Protein AF-A0A7W7ZCK1-F1 (afdb_monomer)

Sequence (409 aa):
MKRKQNLRPRLGPLLSSRSGCVISIIFFDSFCIPVSLYAQAAQPKVPFIDVPFLRTLFTVIVSAVVGFVVARLTKRIRDSRIAYTETTQRVVLDIHEELRKRLKLLYEEQEINQLTTIAVTFENIGTTLILAQTIRIELPESAKILDFRCVNPARELRAELLRDGFSDNQGQVLIGHFDRNQQLQVSIIASSNGPVNIKMYPSNDKDSVALVEKSRSKVMDEREQLTNFIRSVLAYIFLGSLAQHLNTSFRYQLLILVPQILLILYMLRLAYPISRSIASGITYWAALRGNALAAQQDAPLQAASSNTTRRISTRRERGGTLSGLRNGQSYNGHNLPEHQELAASIESTIDYIIRSDGISSGELEAKFGEIREFVRAEVGANSHFESPEEFDRIFEFIFTRTRRVDGGR

Organism: NCBI:txid474949

Secondary structure (DSSP, 8-state):
-----------PPP---THHHHHHHHHHHHHHHHHHHHHHH-------S-HHHHHHHHHHHHHHHHHHHHHHHHS-----EEEEEEEEEEE-----HHHHTT--EEETTEEES-EEEEEEEEEE-SSS-EEEEEEEEE--TTEEEEEEEEES--GGG-EEEE-TT--TTEEEEEEEEE-TT-EEEEEEEEEESS----EEEEE-SS--PEEEEHHHHHHHHHHHHHHHHHHHHHHHHHHHHHHHHS---HHHHHHHHHHHHHHHHHHHHHHHHHHHHHHHHHHHHHHHHHHHHHHHHHHHHHHHHHHHTTTSTT----------------------THHHHHHHHHHHHHHHHHHHHT--HHHHHHTHHHHHHHHHHHHHTTS--S-HHHHHHHHHHHHHHHHHHHTT-

Nearest PDB structures (foldseek):
  3fcs-assembly2_C  TM=5.024E-01  e=1.580E-03  Homo sapiens
  5i7d-assembly1_A  TM=1.495E-01  e=7.685E+00  Homo sapiens

Solvent-accessible surface area (backbone atoms only — not comparable to full-atom values): 24337 Å² total; per-residue (Å²): 139,86,84,84,81,86,85,77,84,85,82,74,91,82,84,89,66,79,72,60,56,63,60,49,51,63,57,48,56,70,56,51,57,60,57,58,59,56,68,75,72,66,88,72,99,69,92,83,73,61,67,68,57,56,52,54,53,48,51,52,52,52,51,50,51,52,49,49,51,52,53,58,68,63,58,66,72,82,37,48,31,34,31,34,45,80,46,79,45,72,56,68,76,90,58,57,72,75,54,50,78,76,54,84,47,66,58,96,87,38,82,43,88,34,47,32,42,33,42,38,39,40,31,27,76,24,78,37,74,43,63,64,44,28,39,37,39,35,45,46,88,70,26,36,58,74,47,78,46,70,54,85,62,58,79,76,28,52,68,44,78,49,54,86,94,53,56,63,29,40,43,31,38,37,34,42,35,40,45,63,74,37,70,45,40,35,40,36,32,28,32,33,86,61,90,84,61,78,46,76,42,77,49,62,94,85,61,90,56,46,77,39,52,46,81,51,47,57,55,50,54,50,50,50,52,51,50,53,41,53,53,46,53,52,49,50,53,49,53,55,53,50,55,68,72,48,88,56,61,73,75,54,51,54,64,52,48,54,59,48,54,53,47,50,57,52,43,58,65,48,43,58,65,50,52,51,53,51,50,52,49,51,54,51,52,51,51,54,51,49,53,54,51,52,57,62,63,48,52,62,55,54,63,53,48,63,62,48,64,76,68,60,87,80,69,78,91,76,90,80,91,79,87,87,89,88,80,88,80,87,79,84,87,75,88,64,78,74,58,51,61,51,49,52,49,54,51,51,52,52,54,46,50,38,66,74,68,66,55,47,82,71,53,47,63,76,38,44,70,60,53,49,54,50,49,46,54,64,49,52,75,76,47,91,66,95,41,76,70,54,54,52,54,53,48,53,52,51,54,57,50,55,54,58,61,60,76,72,110

pLDDT: mean 72.93, std 18.45, range [30.94, 96.06]

Structure (mmCIF, N/CA/C/O backbone):
data_AF-A0A7W7ZCK1-F1
#
_entry.id   AF-A0A7W7ZCK1-F1
#
loop_
_atom_site.group_PDB
_atom_site.id
_atom_site.type_symbol
_atom_site.label_atom_id
_atom_site.label_alt_id
_atom_site.label_comp_id
_atom_site.label_asym_id
_atom_site.label_entity_id
_atom_site.label_seq_id
_atom_site.pdbx_PDB_ins_code
_atom_site.Cartn_x
_atom_site.Cartn_y
_atom_site.Cartn_z
_atom_site.occupancy
_atom_site.B_iso_or_equiv
_atom_site.auth_seq_id
_atom_site.auth_comp_id
_atom_site.auth_asym_id
_atom_site.auth_atom_id
_atom_site.pdbx_PDB_model_num
ATOM 1 N N . MET A 1 1 ? -35.415 -16.538 -30.143 1.00 40.88 1 MET A N 1
ATOM 2 C CA . MET A 1 1 ? -35.211 -15.150 -30.623 1.00 40.88 1 MET A CA 1
ATOM 3 C C . MET A 1 1 ? -33.874 -14.629 -30.103 1.00 40.88 1 MET A C 1
ATOM 5 O O . MET A 1 1 ? -33.729 -14.458 -28.903 1.00 40.88 1 MET A O 1
ATOM 9 N N . LYS A 1 2 ? -32.871 -14.461 -30.978 1.00 36.66 2 LYS A N 1
ATOM 10 C CA . LYS A 1 2 ? -31.516 -13.982 -30.636 1.00 36.66 2 LYS A CA 1
ATOM 11 C C . LYS A 1 2 ? -31.432 -12.471 -30.896 1.00 36.66 2 LYS A C 1
ATOM 13 O O . LYS A 1 2 ? -31.540 -12.065 -32.049 1.00 36.66 2 LYS A O 1
ATOM 18 N N . ARG A 1 3 ? -31.223 -11.642 -29.865 1.00 35.66 3 ARG A N 1
ATOM 19 C CA . ARG A 1 3 ? -30.896 -10.210 -30.024 1.00 35.66 3 ARG A CA 1
ATOM 20 C C . ARG A 1 3 ? -29.377 -10.027 -29.960 1.00 35.66 3 ARG A C 1
ATOM 22 O O . ARG A 1 3 ? -28.778 -10.192 -28.905 1.00 35.66 3 ARG A O 1
ATOM 29 N N . LYS A 1 4 ? -28.768 -9.700 -31.104 1.00 38.59 4 LYS A N 1
ATOM 30 C CA . LYS A 1 4 ? -27.391 -9.194 -31.205 1.00 38.59 4 LYS A CA 1
ATOM 31 C C . LYS A 1 4 ? -27.359 -7.760 -30.666 1.00 38.59 4 LYS A C 1
ATOM 33 O O . LYS A 1 4 ? -28.072 -6.909 -31.191 1.00 38.59 4 LYS A O 1
ATOM 38 N N . GLN A 1 5 ? -26.542 -7.494 -29.651 1.00 43.00 5 GLN A N 1
ATOM 39 C CA . GLN A 1 5 ? -26.209 -6.135 -29.222 1.00 43.00 5 GLN A CA 1
ATOM 40 C C . GLN A 1 5 ? -24.944 -5.677 -29.959 1.00 43.00 5 GLN A C 1
ATOM 42 O O . GLN A 1 5 ? -23.892 -6.304 -29.858 1.00 43.00 5 GLN A O 1
ATOM 47 N N . ASN A 1 6 ? -25.081 -4.604 -30.739 1.00 37.19 6 ASN A N 1
ATOM 48 C CA . ASN A 1 6 ? -23.985 -3.886 -31.383 1.00 37.19 6 ASN A CA 1
ATOM 49 C C . ASN A 1 6 ? -23.382 -2.900 -30.374 1.00 37.19 6 ASN A C 1
ATOM 51 O O . ASN A 1 6 ? -24.029 -1.918 -30.020 1.00 37.19 6 ASN A O 1
ATOM 55 N N . LEU A 1 7 ? -22.139 -3.132 -29.955 1.00 35.84 7 LEU A N 1
ATOM 56 C CA . LEU A 1 7 ? -21.317 -2.149 -29.252 1.00 35.84 7 LEU A CA 1
ATOM 57 C C . LEU A 1 7 ? -20.406 -1.463 -30.278 1.00 35.84 7 LEU A C 1
ATOM 59 O O . LEU A 1 7 ? -19.476 -2.075 -30.797 1.00 35.84 7 LEU A O 1
ATOM 63 N N . ARG A 1 8 ? -20.685 -0.191 -30.589 1.00 31.75 8 ARG A N 1
ATOM 64 C CA . ARG A 1 8 ? -19.714 0.717 -31.220 1.00 31.75 8 ARG A CA 1
ATOM 65 C C . ARG A 1 8 ? -19.048 1.548 -30.119 1.00 31.75 8 ARG A C 1
ATOM 67 O O . ARG A 1 8 ? -19.779 2.178 -29.356 1.00 31.75 8 ARG A O 1
ATOM 74 N N . PRO A 1 9 ? -17.712 1.624 -30.047 1.00 35.56 9 PRO A N 1
ATOM 75 C CA . PRO A 1 9 ? -17.053 2.600 -29.193 1.00 35.56 9 PRO A CA 1
ATOM 76 C C . PRO A 1 9 ? -17.132 3.993 -29.838 1.00 35.56 9 PRO A C 1
ATOM 78 O O . PRO A 1 9 ? -16.711 4.192 -30.978 1.00 35.56 9 PRO A O 1
ATOM 81 N N . ARG A 1 10 ? -17.684 4.963 -29.100 1.00 30.94 10 ARG A N 1
ATOM 82 C CA . ARG A 1 10 ? -17.529 6.396 -29.379 1.00 30.94 10 ARG A CA 1
ATOM 83 C C . ARG A 1 10 ? -16.096 6.791 -29.008 1.00 30.94 10 ARG A C 1
ATOM 85 O O . ARG A 1 10 ? -15.770 6.840 -27.828 1.00 30.94 10 ARG A O 1
ATOM 92 N N . LEU A 1 11 ? -15.255 7.074 -30.002 1.00 33.41 11 LEU A N 1
ATOM 93 C CA . LEU A 1 11 ? -14.057 7.886 -29.791 1.00 33.41 11 LEU A CA 1
ATOM 94 C C . LEU A 1 11 ? -14.486 9.357 -29.738 1.00 33.41 11 LEU A C 1
ATOM 96 O O . LEU A 1 11 ? -14.989 9.888 -30.726 1.00 33.41 11 LEU A O 1
ATOM 100 N N . GLY A 1 12 ? -14.311 9.985 -28.576 1.00 35.09 12 GLY A N 1
ATOM 101 C CA . GLY A 1 12 ? -14.330 11.440 -28.425 1.00 35.09 12 GLY A CA 1
ATOM 102 C C . GLY A 1 12 ? -13.008 12.072 -28.887 1.00 35.09 12 GLY A C 1
ATOM 103 O O . GLY A 1 12 ? -12.012 11.359 -29.051 1.00 35.09 12 GLY A O 1
ATOM 104 N N . PRO A 1 13 ? -12.994 13.393 -29.129 1.00 35.94 13 PRO A N 1
ATOM 105 C CA . PRO A 1 13 ? -11.912 14.076 -29.822 1.00 35.94 13 PRO A CA 1
ATOM 106 C C . PRO A 1 13 ? -10.671 14.189 -28.932 1.00 35.94 13 PRO A C 1
ATOM 108 O O . PRO A 1 13 ? -10.678 14.812 -27.873 1.00 35.94 13 PRO A O 1
ATOM 111 N N . LEU A 1 14 ? -9.584 13.577 -29.393 1.00 37.94 14 LEU A N 1
ATOM 112 C CA . LEU A 1 14 ? -8.244 13.790 -28.872 1.00 37.94 14 LEU A CA 1
ATOM 113 C C . LEU A 1 14 ? -7.648 15.056 -29.504 1.00 37.94 14 LEU A C 1
ATOM 115 O O . LEU A 1 14 ? -7.664 15.202 -30.722 1.00 37.94 14 LEU A O 1
ATOM 119 N N . LEU A 1 15 ? -7.017 15.861 -28.642 1.00 38.28 15 LEU A N 1
ATOM 120 C CA . LEU A 1 15 ? -5.953 16.840 -28.910 1.00 38.28 15 LEU A CA 1
ATOM 121 C C . LEU A 1 15 ? -6.369 18.285 -29.239 1.00 38.28 15 LEU A C 1
ATOM 123 O O . LEU A 1 15 ? -6.455 18.694 -30.390 1.00 38.28 15 LEU A O 1
ATOM 127 N N . SER A 1 16 ? -6.360 19.122 -28.197 1.00 39.06 16 SER A N 1
ATOM 128 C CA . SER A 1 16 ? -5.807 20.480 -28.295 1.00 39.06 16 SER A CA 1
ATOM 129 C C . SER A 1 16 ? -4.909 20.781 -27.084 1.00 39.06 16 SER A C 1
ATOM 131 O O . SER A 1 16 ? -5.212 21.627 -26.246 1.00 39.06 16 SER A O 1
ATOM 133 N N . SER A 1 17 ? -3.792 20.059 -26.948 1.00 39.47 17 SER A N 1
ATOM 134 C CA . SER A 1 17 ? -2.776 20.379 -25.937 1.00 39.47 17 SER A CA 1
ATOM 135 C C . SER A 1 17 ? -1.640 21.174 -26.578 1.00 39.47 17 SER A C 1
ATOM 137 O O . SER A 1 17 ? -0.759 20.623 -27.237 1.00 39.47 17 SER A O 1
ATOM 139 N N . ARG A 1 18 ? -1.657 22.493 -26.357 1.00 41.72 18 ARG A N 1
ATOM 140 C CA . ARG A 1 18 ? -0.581 23.435 -26.720 1.00 41.72 18 ARG A CA 1
ATOM 141 C C . ARG A 1 18 ? 0.763 23.121 -26.035 1.00 41.72 18 ARG A C 1
ATOM 143 O O . ARG A 1 18 ? 1.789 23.660 -26.438 1.00 41.72 18 ARG A O 1
ATOM 150 N N . SER A 1 19 ? 0.790 22.214 -25.059 1.00 42.94 19 SER A N 1
ATOM 151 C CA . SER A 1 19 ? 1.988 21.818 -24.306 1.00 42.94 19 SER A CA 1
ATOM 152 C C . SER A 1 19 ? 2.929 20.891 -25.088 1.00 42.94 19 SER A C 1
ATOM 154 O O . SER A 1 19 ? 4.113 20.810 -24.768 1.00 42.94 19 SER A O 1
ATOM 156 N N . GLY A 1 20 ? 2.432 20.212 -26.131 1.00 36.47 20 GLY A N 1
ATOM 157 C CA . GLY A 1 20 ? 3.247 19.344 -26.990 1.00 36.47 20 GLY A CA 1
ATOM 158 C C . GLY A 1 20 ? 4.209 20.105 -27.913 1.00 36.47 20 GLY A C 1
ATOM 159 O O . GLY A 1 20 ? 5.261 19.575 -28.270 1.00 36.47 20 GLY A O 1
ATOM 160 N N . CYS A 1 21 ? 3.903 21.363 -28.256 1.00 38.62 21 CYS A N 1
ATOM 161 C CA . CYS A 1 21 ? 4.726 22.140 -29.187 1.00 38.62 21 CYS A CA 1
ATOM 162 C C . CYS A 1 21 ? 6.095 22.506 -28.603 1.00 38.62 21 CYS A C 1
ATOM 164 O O . CYS A 1 21 ? 7.098 22.370 -29.297 1.00 38.62 21 CYS A O 1
ATOM 166 N N . VAL A 1 22 ? 6.164 22.906 -27.329 1.00 41.78 22 VAL A N 1
ATOM 167 C CA . VAL A 1 22 ? 7.411 23.422 -26.731 1.00 41.78 22 VAL A CA 1
ATOM 168 C C . VAL A 1 22 ? 8.459 22.318 -26.559 1.00 41.78 22 VAL A C 1
ATOM 170 O O . VAL A 1 22 ? 9.639 22.544 -26.811 1.00 41.78 22 VAL A O 1
ATOM 173 N N . ILE A 1 23 ? 8.034 21.096 -26.219 1.00 44.69 23 ILE A N 1
ATOM 174 C CA . ILE A 1 23 ? 8.942 19.944 -26.114 1.00 44.69 23 ILE A CA 1
ATOM 175 C C . ILE A 1 23 ? 9.394 19.486 -27.510 1.00 44.69 23 ILE A C 1
ATOM 177 O O . ILE A 1 23 ? 10.554 19.117 -27.674 1.00 44.69 23 ILE A O 1
ATOM 181 N N . SER A 1 24 ? 8.537 19.572 -28.537 1.00 41.94 24 SER A N 1
ATOM 182 C CA . SER A 1 24 ? 8.947 19.211 -29.903 1.00 41.94 24 SER A CA 1
ATOM 183 C C . SER A 1 24 ? 10.015 20.154 -30.469 1.00 41.94 24 SER A C 1
ATOM 185 O O . SER A 1 24 ? 10.944 19.675 -31.106 1.00 41.94 24 SER A O 1
ATOM 187 N N . ILE A 1 25 ? 9.951 21.459 -30.168 1.00 42.91 25 ILE A N 1
ATOM 188 C CA . ILE A 1 25 ? 10.880 22.464 -30.714 1.00 42.91 25 ILE A CA 1
ATOM 189 C C . ILE A 1 25 ? 12.300 22.274 -30.149 1.00 42.91 25 ILE A C 1
ATOM 191 O O . ILE A 1 25 ? 13.262 22.256 -30.910 1.00 42.91 25 ILE A O 1
ATOM 195 N N . ILE A 1 26 ? 12.441 22.000 -28.844 1.00 45.75 26 ILE A N 1
ATOM 196 C CA . ILE A 1 26 ? 13.761 21.782 -28.214 1.00 45.75 26 ILE A CA 1
ATOM 197 C C . ILE A 1 26 ? 14.433 20.491 -28.730 1.00 45.75 26 ILE A C 1
ATOM 199 O O . ILE A 1 26 ? 15.652 20.451 -28.926 1.00 45.75 26 ILE A O 1
ATOM 203 N N . PHE A 1 27 ? 13.647 19.437 -28.988 1.00 43.09 27 PHE A N 1
ATOM 204 C CA . PHE A 1 27 ? 14.161 18.187 -29.558 1.00 43.09 27 PHE A CA 1
ATOM 205 C C . PHE A 1 27 ? 14.482 18.298 -31.056 1.00 43.09 27 PHE A C 1
ATOM 207 O O . PHE A 1 27 ? 15.418 17.642 -31.512 1.00 43.09 27 PHE A O 1
ATOM 214 N N . PHE A 1 28 ? 13.749 19.123 -31.811 1.00 41.84 28 PHE A N 1
ATOM 215 C CA . PHE A 1 28 ? 13.967 19.303 -33.249 1.00 41.84 28 PHE A CA 1
ATOM 216 C C . PHE A 1 28 ? 15.233 20.125 -33.537 1.00 41.84 28 PHE A C 1
ATOM 218 O O . PHE A 1 28 ? 16.057 19.712 -34.355 1.00 41.84 28 PHE A O 1
ATOM 225 N N . ASP A 1 29 ? 15.469 21.208 -32.789 1.00 42.47 29 ASP A N 1
ATOM 226 C CA . ASP A 1 29 ? 16.656 22.053 -32.980 1.00 42.47 29 ASP A CA 1
ATOM 227 C C . ASP A 1 29 ? 17.962 21.323 -32.617 1.00 42.47 29 ASP A C 1
ATOM 229 O O . ASP A 1 29 ? 18.965 21.445 -33.321 1.00 42.47 29 ASP A O 1
ATOM 233 N N . SER A 1 30 ? 17.949 20.458 -31.595 1.00 46.31 30 SER A N 1
ATOM 234 C CA . SER A 1 30 ? 19.135 19.661 -31.227 1.00 46.31 30 SER A CA 1
ATOM 235 C C . SER A 1 30 ? 19.476 18.557 -32.242 1.00 46.31 30 SER A C 1
ATOM 237 O O . SER A 1 30 ? 20.626 18.122 -32.308 1.00 46.31 30 SER A O 1
ATOM 239 N N . PHE A 1 31 ? 18.504 18.101 -33.042 1.00 44.84 31 PHE A N 1
ATOM 240 C CA . PHE A 1 31 ? 18.704 17.062 -34.063 1.00 44.84 31 PHE A CA 1
ATOM 241 C C . PHE A 1 31 ? 19.077 17.636 -35.439 1.00 44.84 31 PHE A C 1
ATOM 243 O O . PHE A 1 31 ? 19.833 17.006 -36.181 1.00 44.84 31 PHE A O 1
ATOM 250 N N . CYS A 1 32 ? 18.584 18.827 -35.792 1.00 40.28 32 CYS A N 1
ATOM 251 C CA . CYS A 1 32 ? 18.786 19.414 -37.121 1.00 40.28 32 CYS A CA 1
ATOM 252 C C . CYS A 1 32 ? 20.108 20.185 -37.284 1.00 40.28 32 CYS A C 1
ATOM 254 O O . CYS A 1 32 ? 20.638 20.261 -38.398 1.00 40.28 32 CYS A O 1
ATOM 256 N N . ILE A 1 33 ? 20.675 20.715 -36.196 1.00 46.88 33 ILE A N 1
ATOM 257 C CA . ILE A 1 33 ? 21.937 21.468 -36.243 1.00 46.88 33 ILE A CA 1
ATOM 258 C C . ILE A 1 33 ? 23.148 20.585 -36.620 1.00 46.88 33 ILE A C 1
ATOM 260 O O . ILE A 1 33 ? 23.915 21.004 -37.485 1.00 46.88 33 ILE A O 1
ATOM 264 N N . PRO A 1 34 ? 23.337 19.351 -36.103 1.00 51.03 34 PRO A N 1
ATOM 265 C CA . PRO A 1 34 ? 24.471 18.535 -36.539 1.00 51.03 34 PRO A CA 1
ATOM 266 C C . PRO A 1 34 ? 24.305 18.000 -37.973 1.00 51.03 34 PRO A C 1
ATOM 268 O O . PRO A 1 34 ? 25.265 18.008 -38.737 1.00 51.03 34 PRO A O 1
ATOM 271 N N . VAL A 1 35 ? 23.106 17.587 -38.402 1.00 46.03 35 VAL A N 1
ATOM 272 C CA . VAL A 1 35 ? 22.920 16.948 -39.725 1.00 46.03 35 VAL A CA 1
ATOM 273 C C . VAL A 1 35 ? 23.181 17.915 -40.890 1.00 46.03 35 VAL A C 1
ATOM 275 O O . VAL A 1 35 ? 23.767 17.516 -41.897 1.00 46.03 35 VAL A O 1
ATOM 278 N N . SER A 1 36 ? 22.803 19.188 -40.752 1.00 43.66 36 SER A N 1
ATOM 279 C CA . SER A 1 36 ? 23.022 20.203 -41.794 1.00 43.66 36 SER A CA 1
ATOM 280 C C . SER A 1 36 ? 24.487 20.656 -41.891 1.00 43.66 36 SER A C 1
ATOM 282 O O . SER A 1 36 ? 24.991 20.839 -42.999 1.00 43.66 36 SER A O 1
ATOM 284 N N . LEU A 1 37 ? 25.205 20.724 -40.763 1.00 48.28 37 LEU A N 1
ATOM 285 C CA . LEU A 1 37 ? 26.645 21.016 -40.717 1.00 48.28 37 LEU A CA 1
ATOM 286 C C . LEU A 1 37 ? 27.509 19.878 -41.295 1.00 48.28 37 LEU A C 1
ATOM 288 O O . LEU A 1 37 ? 28.521 20.149 -41.939 1.00 48.28 37 LEU A O 1
ATOM 292 N N . TYR A 1 38 ? 27.096 18.612 -41.153 1.00 49.53 38 TYR A N 1
ATOM 293 C CA . TYR A 1 38 ? 27.811 17.472 -41.750 1.00 49.53 38 TYR A CA 1
ATOM 294 C C . TYR A 1 38 ? 27.565 17.306 -43.258 1.00 49.53 38 TYR A C 1
ATOM 296 O O . TYR A 1 38 ? 28.453 16.831 -43.968 1.00 49.53 38 TYR A O 1
ATOM 304 N N . ALA A 1 39 ? 26.405 17.725 -43.774 1.00 48.62 39 ALA A N 1
ATOM 305 C CA . ALA A 1 39 ? 26.087 17.626 -45.201 1.00 48.62 39 ALA A CA 1
ATOM 306 C C . ALA A 1 39 ? 26.903 18.594 -46.083 1.00 48.62 39 ALA A C 1
ATOM 308 O O . ALA A 1 39 ? 27.085 18.327 -47.269 1.00 48.62 39 ALA A O 1
ATOM 309 N N . GLN A 1 40 ? 27.421 19.693 -45.521 1.00 50.66 40 GLN A N 1
ATOM 310 C CA . GLN A 1 40 ? 28.195 20.692 -46.272 1.00 50.66 40 GLN A CA 1
ATOM 311 C C . GLN A 1 40 ? 29.720 20.487 -46.225 1.00 50.66 40 GLN A C 1
ATOM 313 O O . GLN A 1 40 ? 30.420 21.033 -47.073 1.00 50.66 40 GLN A O 1
ATOM 318 N N . ALA A 1 41 ? 30.253 19.677 -45.302 1.00 47.06 41 ALA A N 1
ATOM 319 C CA . ALA A 1 41 ? 31.703 19.538 -45.107 1.00 47.06 41 ALA A CA 1
ATOM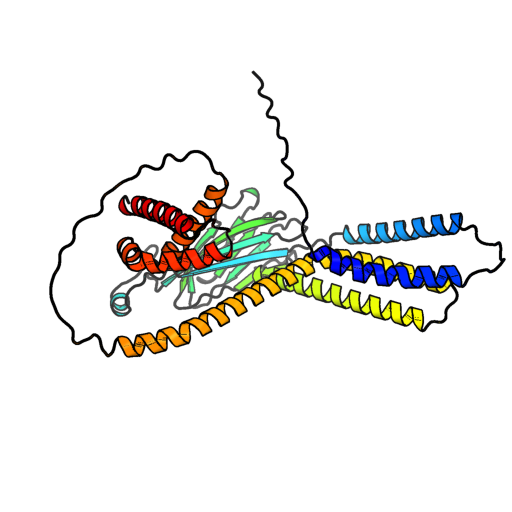 320 C C . ALA A 1 41 ? 32.347 18.312 -45.790 1.00 47.06 41 ALA A C 1
ATOM 322 O O . ALA A 1 41 ? 33.569 18.169 -45.761 1.00 47.06 41 ALA A O 1
ATOM 323 N N . ALA A 1 42 ? 31.569 17.419 -46.411 1.00 44.62 42 ALA A N 1
ATOM 324 C CA . ALA A 1 42 ? 32.081 16.153 -46.936 1.00 44.62 42 ALA A CA 1
ATOM 325 C C . ALA A 1 42 ? 31.864 16.001 -48.450 1.00 44.62 42 ALA A C 1
ATOM 327 O O . ALA A 1 42 ? 30.962 15.299 -48.898 1.00 44.62 42 ALA A O 1
ATOM 328 N N . GLN A 1 43 ? 32.771 16.573 -49.245 1.00 50.75 43 GLN A N 1
ATOM 329 C CA . GLN A 1 43 ? 33.121 15.986 -50.542 1.00 50.75 43 GLN A CA 1
ATOM 330 C C . GLN A 1 43 ? 34.509 15.340 -50.486 1.00 50.75 43 GLN A C 1
ATOM 332 O O . GLN A 1 43 ? 35.492 15.960 -50.890 1.00 50.75 43 GLN A O 1
ATOM 337 N N . PRO A 1 44 ? 34.624 14.075 -50.049 1.00 46.25 44 PRO A N 1
ATOM 338 C CA . PRO A 1 44 ? 35.760 13.262 -50.430 1.00 46.25 44 PRO A CA 1
ATOM 339 C C . PRO A 1 44 ? 35.324 12.193 -51.443 1.00 46.25 44 PRO A C 1
ATOM 341 O O . PRO A 1 44 ? 34.469 11.348 -51.179 1.00 46.25 44 PRO A O 1
ATOM 344 N N . LYS A 1 45 ? 35.969 12.209 -52.616 1.00 50.94 45 LYS A N 1
ATOM 345 C CA . LYS A 1 45 ? 36.079 11.052 -53.515 1.00 50.94 45 LYS A CA 1
ATOM 346 C C . LYS A 1 45 ? 36.831 9.940 -52.773 1.00 50.94 45 LYS A C 1
ATOM 348 O O . LYS A 1 45 ? 38.050 9.858 -52.868 1.00 50.94 45 LYS A O 1
ATOM 353 N N . VAL A 1 46 ? 36.125 9.082 -52.042 1.00 51.19 46 VAL A N 1
ATOM 354 C CA . VAL A 1 46 ? 36.651 7.765 -51.655 1.00 51.19 46 VAL A CA 1
ATOM 355 C C . VAL A 1 46 ? 35.531 6.735 -51.823 1.00 51.19 46 VAL A C 1
ATOM 357 O O . VAL A 1 46 ? 34.546 6.790 -51.086 1.00 51.19 46 VAL A O 1
ATOM 360 N N . PRO A 1 47 ? 35.636 5.805 -52.787 1.00 59.91 47 PRO A N 1
ATOM 361 C CA . PRO A 1 47 ? 34.691 4.714 -52.935 1.00 59.91 47 PRO A CA 1
ATOM 362 C C . PRO A 1 47 ? 35.179 3.573 -52.052 1.00 59.91 47 PRO A C 1
ATOM 364 O O . PRO A 1 47 ? 36.148 2.914 -52.406 1.00 59.91 47 PRO A O 1
ATOM 367 N N . PHE A 1 48 ? 34.579 3.338 -50.887 1.00 56.91 48 PHE A N 1
ATOM 368 C CA . PHE A 1 48 ? 34.852 2.057 -50.219 1.00 56.91 48 PHE A CA 1
ATOM 369 C C . PHE A 1 48 ? 33.750 1.531 -49.308 1.00 56.91 48 PHE A C 1
ATOM 371 O O . PHE A 1 48 ? 33.836 0.390 -48.867 1.00 56.91 48 PHE A O 1
ATOM 378 N N . ILE A 1 49 ? 32.703 2.305 -49.016 1.00 56.53 49 ILE A N 1
ATOM 379 C CA . ILE A 1 49 ? 31.595 1.783 -48.217 1.00 56.53 49 ILE A CA 1
ATOM 380 C C . ILE A 1 49 ? 30.288 2.194 -48.867 1.00 56.53 49 ILE A C 1
ATOM 382 O O . ILE A 1 49 ? 29.909 3.364 -48.846 1.00 56.53 49 ILE A O 1
ATOM 386 N N . ASP A 1 50 ? 29.611 1.205 -49.442 1.00 67.94 50 ASP A N 1
ATOM 387 C CA . ASP A 1 50 ? 28.272 1.363 -49.978 1.00 67.94 50 ASP A CA 1
ATOM 388 C C . ASP A 1 50 ? 27.342 1.882 -48.875 1.00 67.94 50 ASP A C 1
ATOM 390 O O . ASP A 1 50 ? 27.050 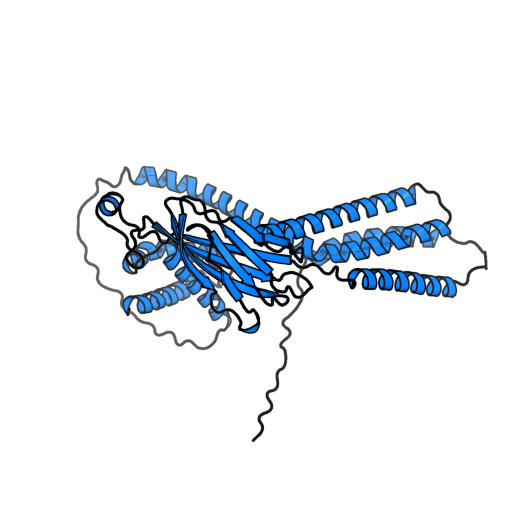1.210 -47.884 1.00 67.94 50 ASP A O 1
ATOM 394 N N . VAL A 1 51 ? 26.850 3.105 -49.064 1.00 67.75 51 VAL A N 1
ATOM 395 C CA . VAL A 1 51 ? 25.818 3.745 -48.239 1.00 67.75 51 VAL A CA 1
ATOM 396 C C . VAL A 1 51 ? 24.638 2.806 -47.906 1.00 67.75 51 VAL A C 1
ATOM 398 O O . VAL A 1 51 ? 24.197 2.823 -46.750 1.00 67.75 51 VAL A O 1
ATOM 401 N N . PRO A 1 52 ? 24.130 1.938 -48.816 1.00 69.06 52 PRO A N 1
ATOM 402 C CA . PRO A 1 52 ? 23.078 0.985 -48.452 1.00 69.06 52 PRO A CA 1
ATOM 403 C C . PRO A 1 52 ? 23.525 -0.062 -47.421 1.00 69.06 52 PRO A C 1
ATOM 405 O O . PRO A 1 52 ? 22.724 -0.435 -46.568 1.00 69.06 52 PRO A O 1
ATOM 408 N N . PHE A 1 53 ? 24.790 -0.492 -47.429 1.00 69.19 53 PHE A N 1
ATOM 409 C CA . PHE A 1 53 ? 25.315 -1.435 -46.438 1.00 69.19 53 PHE A CA 1
ATOM 410 C C . PHE A 1 53 ? 25.360 -0.809 -45.038 1.00 69.19 53 PHE A C 1
ATOM 412 O O . PHE A 1 53 ? 24.889 -1.416 -44.075 1.00 69.19 53 PHE A O 1
ATOM 419 N N . LEU A 1 54 ? 25.841 0.436 -44.929 1.00 59.94 54 LEU A N 1
ATOM 420 C CA . LEU A 1 54 ? 25.849 1.189 -43.667 1.00 59.94 54 LEU A CA 1
ATOM 421 C C . LEU A 1 54 ? 24.439 1.382 -43.103 1.00 59.94 54 LEU A C 1
ATOM 423 O O . LEU A 1 54 ? 24.234 1.232 -41.897 1.00 59.94 54 LEU A O 1
ATOM 427 N N . ARG A 1 55 ? 23.459 1.666 -43.969 1.00 66.00 55 ARG A N 1
ATOM 428 C CA . ARG A 1 55 ? 22.058 1.818 -43.564 1.00 66.00 55 ARG A CA 1
ATOM 429 C C . ARG A 1 55 ? 21.505 0.517 -42.988 1.00 66.00 55 ARG A C 1
ATOM 431 O O . ARG A 1 55 ? 20.956 0.547 -41.889 1.00 66.00 55 ARG A O 1
ATOM 438 N N . THR A 1 56 ? 21.700 -0.606 -43.682 1.00 69.38 56 THR A N 1
ATOM 439 C CA . THR A 1 56 ? 21.223 -1.921 -43.227 1.00 69.38 56 THR A CA 1
ATOM 440 C C . THR A 1 56 ? 21.886 -2.327 -41.912 1.00 69.38 56 THR A C 1
ATOM 442 O O . THR A 1 56 ? 21.190 -2.724 -40.975 1.00 69.38 56 THR A O 1
ATOM 445 N N . LEU A 1 57 ? 23.206 -2.147 -41.797 1.00 61.09 57 LEU A N 1
ATOM 446 C CA . LEU A 1 57 ? 23.967 -2.446 -40.583 1.00 61.09 57 LEU A CA 1
ATOM 447 C C . LEU A 1 57 ? 23.472 -1.620 -39.385 1.00 61.09 57 LEU A C 1
ATOM 449 O O . LEU A 1 57 ? 23.257 -2.167 -38.304 1.00 61.09 57 LEU A O 1
ATOM 453 N N . PHE A 1 58 ? 23.218 -0.323 -39.585 1.00 62.47 58 PHE A N 1
ATOM 454 C CA . PHE A 1 58 ? 22.694 0.554 -38.539 1.00 62.47 58 PHE A CA 1
ATOM 455 C C . PHE A 1 58 ? 21.291 0.133 -38.087 1.00 62.47 58 PHE A C 1
ATOM 457 O O . PHE A 1 58 ? 21.047 0.026 -36.887 1.00 62.47 58 PHE A O 1
ATOM 464 N N . THR A 1 59 ? 20.382 -0.191 -39.014 1.00 65.25 59 THR A N 1
ATOM 465 C CA . THR A 1 59 ? 19.055 -0.720 -38.650 1.00 65.25 59 THR A CA 1
ATOM 466 C C . THR A 1 59 ? 19.140 -2.027 -37.871 1.00 65.25 59 THR A C 1
ATOM 468 O O . THR A 1 59 ? 18.412 -2.187 -36.894 1.00 65.25 59 THR A O 1
ATOM 471 N N . VAL A 1 60 ? 20.042 -2.943 -38.239 1.00 71.94 60 VAL A N 1
ATOM 472 C CA . VAL A 1 60 ? 20.215 -4.210 -37.513 1.00 71.94 60 VAL A CA 1
ATOM 473 C C . VAL A 1 60 ? 20.719 -3.948 -36.094 1.00 71.94 60 VAL A C 1
ATOM 475 O O . VAL A 1 60 ? 20.128 -4.458 -35.147 1.00 71.94 60 VAL A O 1
ATOM 478 N N . ILE A 1 61 ? 21.727 -3.089 -35.919 1.00 58.88 61 ILE A N 1
ATOM 479 C CA . ILE A 1 61 ? 22.276 -2.759 -34.594 1.00 58.88 61 ILE A CA 1
ATOM 480 C C . ILE A 1 61 ? 21.225 -2.056 -33.729 1.00 58.88 61 ILE A C 1
ATOM 482 O O . ILE A 1 61 ? 20.990 -2.471 -32.597 1.00 58.88 61 ILE A O 1
ATOM 486 N N . VAL A 1 62 ? 20.538 -1.039 -34.257 1.00 62.50 62 VAL A N 1
ATOM 487 C CA . VAL A 1 62 ? 19.485 -0.334 -33.510 1.00 62.50 62 VAL A CA 1
ATOM 488 C C . VAL A 1 62 ? 18.341 -1.285 -33.158 1.00 62.50 62 VAL A C 1
ATOM 490 O O . VAL A 1 62 ? 17.901 -1.296 -32.010 1.00 62.50 62 VAL A O 1
ATOM 493 N N . SER A 1 63 ? 17.895 -2.132 -34.090 1.00 59.34 63 SER A N 1
ATOM 494 C CA . SER A 1 63 ? 16.830 -3.105 -33.817 1.00 59.34 63 SER A CA 1
ATOM 495 C C . SER A 1 63 ? 17.244 -4.148 -32.771 1.00 59.34 63 SER A C 1
ATOM 497 O O . SER A 1 63 ? 16.446 -4.468 -31.891 1.00 59.34 63 SER A O 1
ATOM 499 N N . ALA A 1 64 ? 18.500 -4.607 -32.788 1.00 60.78 64 ALA A N 1
ATOM 500 C CA . ALA A 1 64 ? 19.041 -5.528 -31.795 1.00 60.78 64 ALA A CA 1
ATOM 501 C C . ALA A 1 64 ? 19.134 -4.885 -30.405 1.00 60.78 64 ALA A C 1
ATOM 503 O O . ALA A 1 64 ? 18.754 -5.517 -29.421 1.00 60.78 64 ALA A O 1
ATOM 504 N N . VAL A 1 65 ? 19.581 -3.626 -30.300 1.00 58.19 65 VAL A N 1
ATOM 505 C CA . VAL A 1 65 ? 19.679 -2.963 -28.992 1.00 58.19 65 VAL A CA 1
ATOM 506 C C . VAL A 1 65 ? 18.300 -2.593 -28.447 1.00 58.19 65 VAL A C 1
ATOM 508 O O . VAL A 1 65 ? 18.040 -2.815 -27.267 1.00 58.19 65 VAL A O 1
ATOM 511 N N . VAL A 1 66 ? 17.379 -2.121 -29.292 1.00 60.44 66 VAL A N 1
ATOM 512 C CA . VAL A 1 66 ? 15.978 -1.907 -28.895 1.00 60.44 66 VAL A CA 1
ATOM 513 C C . VAL A 1 66 ? 15.346 -3.229 -28.456 1.00 60.44 66 VAL A C 1
ATOM 515 O O . VAL A 1 66 ? 14.740 -3.283 -27.389 1.00 60.44 66 VAL A O 1
ATOM 518 N N . GLY A 1 67 ? 15.548 -4.314 -29.209 1.00 61.69 67 GLY A N 1
ATOM 519 C CA . GLY A 1 67 ? 15.079 -5.653 -28.851 1.00 61.69 67 GLY A CA 1
ATOM 520 C C . GLY A 1 67 ? 15.657 -6.152 -27.525 1.00 61.69 67 GLY A C 1
ATOM 521 O O . GLY A 1 67 ? 14.912 -6.644 -26.681 1.00 61.69 67 GLY A O 1
ATOM 522 N N . PHE A 1 68 ? 16.956 -5.957 -27.285 1.00 59.19 68 PHE A N 1
ATOM 523 C CA . PHE A 1 68 ? 17.623 -6.320 -26.032 1.00 59.19 68 PHE A CA 1
ATOM 524 C C . PHE A 1 68 ? 17.111 -5.502 -24.841 1.00 59.19 68 PHE A C 1
ATOM 526 O O . PHE A 1 68 ? 16.839 -6.062 -23.779 1.00 59.19 68 PHE A O 1
ATOM 533 N N . VAL A 1 69 ? 16.927 -4.190 -25.011 1.00 55.84 69 VAL A N 1
ATOM 534 C CA . VAL A 1 69 ? 16.367 -3.305 -23.982 1.00 55.84 69 VAL A CA 1
ATOM 535 C C . VAL A 1 69 ? 14.920 -3.697 -23.678 1.00 55.84 69 VAL A C 1
ATOM 537 O O . VAL A 1 69 ? 14.571 -3.852 -22.510 1.00 55.84 69 VAL A O 1
ATOM 540 N N . VAL A 1 70 ? 14.093 -3.965 -24.694 1.00 56.72 70 VAL A N 1
ATOM 541 C CA . VAL A 1 70 ? 12.717 -4.464 -24.520 1.00 56.72 70 VAL A CA 1
ATOM 542 C C . VAL A 1 70 ? 12.699 -5.835 -23.829 1.00 56.72 70 VAL A C 1
ATOM 544 O O . VAL A 1 70 ? 11.891 -6.037 -22.922 1.00 56.72 70 VAL A O 1
ATOM 547 N N . ALA A 1 71 ? 13.613 -6.749 -24.173 1.00 57.31 71 ALA A N 1
ATOM 548 C CA . ALA A 1 71 ? 13.753 -8.066 -23.543 1.00 57.31 71 ALA A CA 1
ATOM 549 C C . ALA A 1 71 ? 14.193 -7.975 -22.067 1.00 57.31 71 ALA A C 1
ATOM 551 O O . ALA A 1 71 ? 13.676 -8.684 -21.203 1.00 57.31 71 ALA A O 1
ATOM 552 N N . ARG A 1 72 ? 15.110 -7.056 -21.736 1.00 54.25 72 ARG A N 1
ATOM 553 C CA . ARG A 1 72 ? 15.516 -6.774 -20.347 1.00 54.25 72 ARG A CA 1
ATOM 554 C C . ARG A 1 72 ? 14.405 -6.103 -19.545 1.00 54.25 72 ARG A C 1
ATOM 556 O O . ARG A 1 72 ? 14.237 -6.430 -18.377 1.00 54.25 72 ARG A O 1
ATOM 563 N N . LEU A 1 73 ? 13.630 -5.217 -20.166 1.00 50.50 73 LEU A N 1
ATOM 564 C CA . LEU A 1 73 ? 12.483 -4.549 -19.543 1.00 50.50 73 LEU A CA 1
ATOM 565 C C . LEU A 1 73 ? 11.282 -5.488 -19.348 1.00 50.50 73 LEU A C 1
ATOM 567 O O . LEU A 1 73 ? 10.455 -5.248 -18.471 1.00 50.50 73 LEU A O 1
ATOM 571 N N . THR A 1 74 ? 11.173 -6.552 -20.147 1.00 51.88 74 THR A N 1
ATOM 572 C CA . THR A 1 74 ? 10.150 -7.600 -19.983 1.00 51.88 74 THR A CA 1
ATOM 573 C C . THR A 1 74 ? 10.561 -8.689 -19.001 1.00 51.88 74 THR A C 1
ATOM 575 O O . THR A 1 74 ? 9.685 -9.396 -18.499 1.00 51.88 74 THR A O 1
ATOM 578 N N . LYS A 1 75 ? 11.849 -8.784 -18.640 1.00 44.97 75 LYS A N 1
ATOM 579 C CA . LYS A 1 75 ? 12.324 -9.609 -17.524 1.00 44.97 75 LYS A CA 1
ATOM 580 C C . LYS A 1 75 ? 11.875 -8.962 -16.205 1.00 44.97 75 LYS A C 1
ATOM 582 O O . LYS A 1 75 ? 12.660 -8.337 -15.501 1.00 44.97 75 LYS A O 1
ATOM 587 N N . ARG A 1 76 ? 10.573 -9.063 -15.905 1.00 54.34 76 ARG A N 1
ATOM 588 C CA . ARG A 1 76 ? 9.983 -8.644 -14.629 1.00 54.34 76 ARG A CA 1
ATOM 589 C C . ARG A 1 76 ? 10.767 -9.327 -13.520 1.00 54.34 76 ARG A C 1
ATOM 591 O O . ARG A 1 76 ? 10.739 -10.552 -13.409 1.00 54.34 76 ARG A O 1
ATOM 598 N N . ILE A 1 77 ? 11.469 -8.527 -12.729 1.00 59.06 77 ILE A N 1
ATOM 599 C CA . ILE A 1 77 ? 11.984 -8.966 -11.439 1.00 59.06 77 ILE A CA 1
ATOM 600 C C . ILE A 1 77 ? 10.757 -9.477 -10.676 1.00 59.06 77 ILE A C 1
ATOM 602 O O . ILE A 1 77 ? 9.723 -8.801 -10.617 1.00 59.06 77 ILE A O 1
ATOM 606 N N . ARG A 1 78 ? 10.822 -10.741 -10.246 1.00 63.25 78 ARG A N 1
ATOM 607 C CA . ARG A 1 78 ? 9.790 -11.339 -9.402 1.00 63.25 78 ARG A CA 1
ATOM 608 C C . ARG A 1 78 ? 9.862 -10.605 -8.076 1.00 63.25 78 ARG A C 1
ATOM 610 O O . ARG A 1 78 ? 10.798 -10.821 -7.319 1.00 63.25 78 ARG A O 1
ATOM 617 N N . ASP A 1 79 ? 8.910 -9.712 -7.867 1.00 80.56 79 ASP A N 1
ATOM 618 C CA . ASP A 1 79 ? 8.837 -8.867 -6.689 1.00 80.56 79 ASP A CA 1
ATOM 619 C C . ASP A 1 79 ? 7.526 -9.184 -5.984 1.00 80.56 79 ASP A C 1
ATOM 621 O O . ASP A 1 79 ? 6.446 -8.880 -6.498 1.00 80.56 79 ASP A O 1
ATOM 625 N N . SER A 1 80 ? 7.635 -9.798 -4.809 1.00 87.50 80 SER A N 1
ATOM 626 C CA . SER A 1 80 ? 6.519 -10.032 -3.898 1.00 87.50 80 SER A CA 1
ATOM 627 C C . SER A 1 80 ? 6.394 -8.820 -2.979 1.00 87.50 80 SER A C 1
ATOM 629 O O . SER A 1 80 ? 7.195 -8.636 -2.060 1.00 87.50 80 SER A O 1
ATOM 631 N N . ARG A 1 81 ? 5.418 -7.953 -3.260 1.00 89.81 81 ARG A N 1
ATOM 632 C CA . ARG A 1 81 ? 5.208 -6.696 -2.531 1.00 89.81 81 ARG A CA 1
ATOM 633 C C . ARG A 1 81 ? 3.743 -6.540 -2.154 1.00 89.81 81 ARG A C 1
ATOM 635 O O . ARG A 1 81 ? 2.872 -6.631 -3.017 1.00 89.81 81 ARG A O 1
ATOM 642 N N . ILE A 1 82 ? 3.489 -6.244 -0.885 1.00 92.00 82 ILE A N 1
ATOM 643 C CA . ILE A 1 82 ? 2.161 -5.903 -0.378 1.00 92.00 82 ILE A CA 1
ATOM 644 C C . ILE A 1 82 ? 2.165 -4.424 -0.023 1.00 92.00 82 ILE A C 1
ATOM 646 O O . ILE A 1 82 ? 2.953 -3.979 0.810 1.00 92.00 82 ILE A O 1
ATOM 650 N N . ALA A 1 83 ? 1.281 -3.663 -0.657 1.00 92.31 83 ALA A N 1
ATOM 651 C CA . ALA A 1 83 ? 0.980 -2.309 -0.240 1.00 92.31 83 ALA A CA 1
ATOM 652 C C . ALA A 1 83 ? -0.116 -2.337 0.828 1.00 92.31 83 ALA A C 1
ATOM 654 O O . ALA A 1 83 ? -1.039 -3.144 0.730 1.00 92.31 83 ALA A O 1
ATOM 655 N N . TYR A 1 84 ? -0.060 -1.442 1.810 1.00 94.00 84 TYR A N 1
ATOM 656 C CA . TYR A 1 84 ? -1.159 -1.257 2.755 1.00 94.00 84 TYR A CA 1
ATOM 657 C C . TYR A 1 84 ? -1.588 0.203 2.866 1.00 94.00 84 TYR A C 1
ATOM 659 O O . TYR A 1 84 ? -0.780 1.120 2.727 1.00 94.00 84 TYR A O 1
ATOM 667 N N . THR A 1 85 ? -2.877 0.423 3.101 1.00 92.62 85 THR A N 1
ATOM 668 C CA . THR A 1 85 ? -3.449 1.740 3.416 1.00 92.62 85 THR A CA 1
ATOM 669 C C . THR A 1 85 ? -4.214 1.637 4.720 1.00 92.62 85 THR A C 1
ATOM 671 O O . THR A 1 85 ? -5.012 0.717 4.881 1.00 92.62 85 THR A O 1
ATOM 674 N N . GLU A 1 86 ? -3.979 2.575 5.627 1.00 92.62 86 GLU A N 1
ATOM 675 C CA . GLU A 1 86 ? -4.694 2.680 6.895 1.00 92.62 86 GLU A CA 1
ATOM 676 C C . GLU A 1 86 ? -5.672 3.854 6.838 1.00 92.62 86 GLU A C 1
ATOM 678 O O . GLU A 1 86 ? -5.363 4.929 6.324 1.00 92.62 86 GLU A O 1
ATOM 683 N N . THR A 1 87 ? -6.872 3.651 7.363 1.00 90.81 87 THR A N 1
ATOM 684 C CA . THR A 1 87 ? -7.838 4.713 7.624 1.00 90.81 87 THR A CA 1
ATOM 685 C C . THR A 1 87 ? -8.357 4.539 9.037 1.00 90.81 87 THR A C 1
ATOM 687 O O . THR A 1 87 ? -9.028 3.554 9.339 1.00 90.81 87 THR A O 1
ATOM 690 N N . THR A 1 88 ? -8.043 5.506 9.892 1.00 90.44 88 THR A N 1
ATOM 691 C CA . THR A 1 88 ? -8.402 5.477 11.309 1.00 90.44 88 THR A CA 1
ATOM 692 C C . THR A 1 88 ? -9.465 6.530 11.571 1.00 90.44 88 THR A C 1
ATOM 694 O O . THR A 1 88 ? -9.236 7.726 11.400 1.00 90.44 88 THR A O 1
ATOM 697 N N . GLN A 1 89 ? -10.647 6.073 11.971 1.00 88.44 89 GLN A N 1
ATOM 698 C CA . GLN A 1 89 ? -11.789 6.903 12.318 1.00 88.44 89 GLN A CA 1
ATOM 699 C C . GLN A 1 89 ? -12.071 6.752 13.806 1.00 88.44 89 GLN A C 1
ATOM 701 O O . GLN A 1 89 ? -12.405 5.674 14.303 1.00 88.44 89 GLN A O 1
ATOM 706 N N . ARG A 1 90 ? -11.933 7.854 14.539 1.00 85.06 90 ARG A N 1
ATOM 70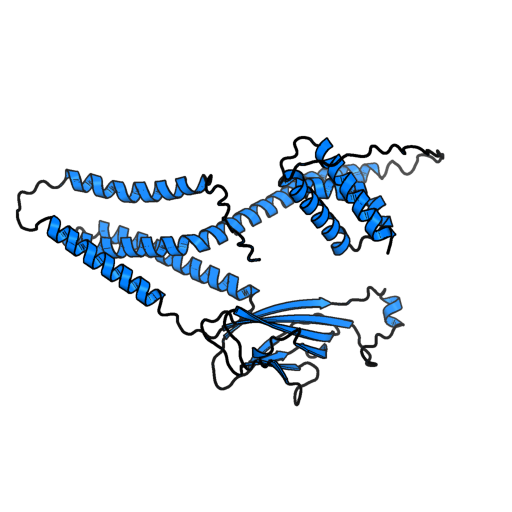7 C CA . ARG A 1 90 ? -12.373 7.905 15.929 1.00 85.06 90 ARG A CA 1
ATOM 708 C C . ARG A 1 90 ? -13.880 8.078 15.928 1.00 85.06 90 ARG A C 1
ATOM 710 O O . ARG A 1 90 ? -14.377 9.093 15.452 1.00 85.06 90 ARG A O 1
ATOM 717 N N . VAL A 1 91 ? -14.588 7.115 16.498 1.00 79.44 91 VAL A N 1
ATOM 718 C CA . VAL A 1 91 ? -16.010 7.262 16.794 1.00 79.44 91 VAL A CA 1
ATOM 719 C C . VAL A 1 91 ? -16.078 7.977 18.137 1.00 79.44 91 VAL A C 1
ATOM 721 O O . VAL A 1 91 ? -16.235 7.375 19.198 1.00 79.44 91 VAL A O 1
ATOM 724 N N . VAL A 1 92 ? -15.824 9.284 18.102 1.00 65.31 92 VAL A N 1
ATOM 725 C CA . VAL A 1 92 ? -16.094 10.145 19.248 1.00 65.31 92 VAL A CA 1
ATOM 726 C C . VAL A 1 92 ? -17.597 10.374 19.225 1.00 65.31 92 VAL A C 1
ATOM 728 O O . VAL A 1 92 ? -18.101 11.078 18.358 1.00 65.31 92 VAL A O 1
ATOM 731 N N . LEU A 1 93 ? -18.328 9.751 20.149 1.00 63.44 93 LEU A N 1
ATOM 732 C CA . LEU A 1 93 ? -19.591 10.349 20.559 1.00 63.44 93 LEU A CA 1
ATOM 733 C C . LEU A 1 93 ? -19.200 11.705 21.142 1.00 63.44 93 LEU A C 1
ATOM 735 O O . LEU A 1 93 ? -18.451 11.735 22.122 1.00 63.44 93 LEU A O 1
ATOM 739 N N . ASP A 1 94 ? -19.609 12.789 20.487 1.00 60.16 94 ASP A N 1
ATOM 740 C CA . ASP A 1 94 ? -19.306 14.162 20.891 1.00 60.16 94 ASP A CA 1
ATOM 741 C C . ASP A 1 94 ? -20.067 14.476 22.187 1.00 60.16 94 ASP A C 1
ATOM 743 O O . ASP A 1 94 ? -21.141 15.071 22.221 1.00 60.16 94 ASP A O 1
ATOM 747 N N . ILE A 1 95 ? -19.570 13.895 23.275 1.00 67.31 95 ILE A N 1
ATOM 748 C CA . ILE A 1 95 ? -20.142 13.972 24.605 1.00 67.31 95 ILE A CA 1
ATOM 749 C C . ILE A 1 95 ? -19.355 15.049 25.327 1.00 67.31 95 ILE A C 1
ATOM 751 O O . ILE A 1 95 ? -18.148 14.916 25.538 1.00 67.31 95 ILE A O 1
ATOM 755 N N . HIS A 1 96 ? -20.067 16.087 25.755 1.00 77.25 96 HIS A N 1
ATOM 756 C CA . HIS A 1 96 ? -19.529 17.158 26.584 1.00 77.25 96 HIS A CA 1
ATOM 757 C C . HIS A 1 96 ? -18.694 16.581 27.746 1.00 77.25 96 HIS A C 1
ATOM 759 O O . HIS A 1 96 ? -19.135 15.641 28.413 1.00 77.25 96 HIS A O 1
ATOM 765 N N . GLU A 1 97 ? -17.506 17.133 28.025 1.00 75.69 97 GLU A N 1
ATOM 766 C CA . GLU A 1 97 ? -16.567 16.566 29.018 1.00 75.69 97 GLU A CA 1
ATOM 767 C C . GLU A 1 97 ? -17.196 16.297 30.398 1.00 75.69 97 GLU A C 1
ATOM 769 O O . GLU A 1 97 ? -16.835 15.334 31.078 1.00 75.69 97 GLU A O 1
ATOM 774 N N . GLU A 1 98 ? -18.163 17.117 30.815 1.00 79.81 98 GLU A N 1
ATOM 775 C CA . GLU A 1 98 ? -18.889 16.940 32.075 1.00 79.81 98 GLU A CA 1
ATOM 776 C C . GLU A 1 98 ? -19.807 15.711 32.071 1.00 79.81 98 GLU A C 1
ATOM 778 O O . GLU A 1 98 ? -19.904 15.005 33.078 1.00 79.81 98 GLU A O 1
ATOM 783 N N . LEU A 1 99 ? -20.444 15.419 30.933 1.00 76.44 99 LEU A N 1
ATOM 784 C CA . LEU A 1 99 ? -21.279 14.234 30.739 1.00 76.44 99 LEU A CA 1
ATOM 785 C C . LEU A 1 99 ? -20.421 12.974 30.616 1.00 76.44 99 LEU A C 1
ATOM 787 O O . LEU A 1 99 ? -20.787 11.937 31.164 1.00 76.44 99 LEU A O 1
ATOM 791 N N . ARG A 1 100 ? -19.240 13.065 29.991 1.00 75.75 100 ARG A N 1
ATOM 792 C CA . ARG A 1 100 ? -18.308 11.933 29.867 1.00 75.75 100 ARG A CA 1
ATOM 793 C C . ARG A 1 100 ? -17.879 11.376 31.228 1.00 75.75 100 ARG A C 1
ATOM 795 O O . ARG A 1 100 ? -17.706 10.174 31.360 1.00 75.75 100 ARG A O 1
ATOM 802 N N . LYS A 1 101 ? -17.779 12.220 32.264 1.00 80.12 101 LYS A N 1
ATOM 803 C CA . LYS A 1 101 ? -17.472 11.786 33.645 1.00 80.12 101 LYS A CA 1
ATOM 804 C C . LYS A 1 101 ? -18.603 10.992 34.311 1.00 80.12 101 LYS A C 1
ATOM 806 O O . LYS A 1 101 ? -18.368 10.350 35.329 1.00 80.12 101 LYS A O 1
ATOM 811 N N . ARG A 1 102 ? -19.829 11.072 33.783 1.00 84.12 102 ARG A N 1
ATOM 812 C CA . ARG A 1 102 ? -21.036 10.437 34.344 1.00 84.12 102 ARG A CA 1
ATOM 813 C C . ARG A 1 102 ? -21.551 9.271 33.505 1.00 84.12 102 ARG A C 1
ATOM 815 O O . ARG A 1 102 ? -22.448 8.562 33.950 1.00 84.12 102 ARG A O 1
ATOM 822 N N . LEU A 1 103 ? -21.016 9.090 32.302 1.00 82.00 103 LEU A N 1
ATOM 823 C CA . LEU A 1 103 ? -21.446 8.077 31.351 1.00 82.00 103 LEU A CA 1
ATOM 824 C C . LEU A 1 103 ? -20.376 6.996 31.227 1.00 82.00 103 LEU A C 1
ATOM 826 O O . LEU A 1 103 ? -19.192 7.295 31.098 1.00 82.00 103 LEU A O 1
ATOM 830 N N . LYS A 1 104 ? -20.812 5.737 31.230 1.00 83.88 104 LYS A N 1
ATOM 831 C CA . LYS A 1 104 ? -19.976 4.591 30.875 1.00 83.88 104 LYS A CA 1
ATOM 832 C C . LYS A 1 104 ? -20.316 4.164 29.459 1.00 83.88 104 LYS A C 1
ATOM 834 O O . LYS A 1 104 ? -21.486 3.950 29.145 1.00 83.88 104 LYS A O 1
ATOM 839 N N . LEU A 1 105 ? -19.302 4.049 28.614 1.00 84.94 105 LEU A N 1
ATOM 840 C CA . LEU A 1 105 ? -19.447 3.491 27.277 1.00 84.94 105 LEU A CA 1
ATOM 841 C C . LEU A 1 105 ? -19.128 2.002 27.363 1.00 84.94 105 LEU A C 1
ATOM 843 O O . LEU A 1 105 ? -18.084 1.622 27.890 1.00 84.94 105 LEU A O 1
ATOM 847 N N . LEU A 1 106 ? -20.039 1.172 26.865 1.00 88.44 106 LEU A N 1
ATOM 848 C CA . LEU A 1 106 ? -19.869 -0.274 26.816 1.00 88.44 106 LEU A CA 1
ATOM 849 C C . LEU A 1 106 ? -19.838 -0.726 25.353 1.00 88.44 106 LEU A C 1
ATOM 851 O O . LEU A 1 106 ? -20.662 -0.283 24.553 1.00 88.44 106 LEU A O 1
ATOM 855 N N . TYR A 1 107 ? -18.917 -1.622 25.015 1.00 88.44 107 TYR A N 1
ATOM 856 C CA . TYR A 1 107 ? -18.907 -2.369 23.759 1.00 88.44 107 TYR A CA 1
ATOM 857 C C . TYR A 1 107 ? -18.928 -3.854 24.105 1.00 88.44 107 TYR A C 1
ATOM 859 O O . TYR A 1 107 ? -18.022 -4.318 24.791 1.00 88.44 107 TYR A O 1
ATOM 867 N N . GLU A 1 108 ? -19.974 -4.575 23.688 1.00 89.31 108 GLU A N 1
ATOM 868 C CA . GLU A 1 108 ? -20.181 -5.988 24.059 1.00 89.31 108 GLU A CA 1
ATOM 869 C C . GLU A 1 108 ? -20.001 -6.223 25.573 1.00 89.31 108 GLU A C 1
ATOM 871 O O . GLU A 1 108 ? -19.244 -7.084 26.006 1.00 89.31 108 GLU A O 1
ATOM 876 N N . GLU A 1 109 ? -20.664 -5.388 26.384 1.00 89.12 109 GLU A N 1
ATOM 877 C CA . GLU A 1 109 ? -20.620 -5.416 27.859 1.00 89.12 109 GLU A CA 1
ATOM 878 C C . GLU A 1 109 ? -19.264 -5.043 28.494 1.00 89.12 109 GLU A C 1
ATOM 880 O O . GLU A 1 109 ? -19.159 -4.970 29.718 1.00 89.12 109 GLU A O 1
ATOM 885 N N . GLN A 1 110 ? -18.240 -4.715 27.700 1.00 86.44 110 GLN A N 1
ATOM 886 C CA . GLN A 1 110 ? -16.942 -4.253 28.198 1.00 86.44 110 GLN A CA 1
ATOM 887 C C . GLN A 1 110 ? -16.873 -2.729 28.259 1.00 86.44 110 GLN A C 1
ATOM 889 O O . GLN A 1 110 ? -17.192 -2.045 27.288 1.00 86.44 110 GLN A O 1
ATOM 894 N N . GLU A 1 111 ? -16.410 -2.193 29.389 1.00 87.06 111 GLU A N 1
ATOM 895 C CA . GLU A 1 111 ? -16.199 -0.754 29.561 1.00 87.06 111 GLU A CA 1
ATOM 896 C C . GLU A 1 111 ? -15.049 -0.254 28.683 1.00 87.06 111 GLU A C 1
ATOM 898 O O . GLU A 1 111 ? -13.932 -0.775 28.716 1.00 87.06 111 GLU A O 1
ATOM 903 N N . ILE A 1 112 ? -15.343 0.765 27.876 1.00 88.81 112 ILE A N 1
ATOM 904 C CA . ILE A 1 112 ? -14.414 1.368 26.926 1.00 88.81 112 ILE A CA 1
ATOM 905 C C . ILE A 1 112 ? -14.366 2.880 27.123 1.00 88.81 112 ILE A C 1
ATOM 907 O O . ILE A 1 112 ? -15.359 3.520 27.454 1.00 88.81 112 ILE A O 1
ATOM 911 N N . ASN A 1 113 ? -13.203 3.480 26.884 1.00 82.69 113 ASN A N 1
ATOM 912 C CA . ASN A 1 113 ? -13.039 4.926 27.055 1.00 82.69 113 ASN A CA 1
ATOM 913 C C . ASN A 1 113 ? -13.363 5.700 25.778 1.00 82.69 113 ASN A C 1
ATOM 915 O O . ASN A 1 113 ? -13.867 6.825 25.833 1.00 82.69 113 ASN A O 1
ATOM 919 N N . GLN A 1 114 ? -13.021 5.120 24.630 1.00 87.81 114 GLN A N 1
ATOM 920 C CA . GLN A 1 114 ? -13.231 5.703 23.314 1.00 87.81 114 GLN A CA 1
ATOM 921 C C . GLN A 1 114 ? -13.144 4.602 22.264 1.00 87.81 114 GLN A C 1
ATOM 923 O O . GLN A 1 114 ? -12.210 3.802 22.289 1.00 87.81 114 GLN A O 1
ATOM 928 N N . LEU A 1 115 ? -14.097 4.596 21.335 1.00 91.00 115 LEU A N 1
ATOM 929 C CA . LEU A 1 115 ? -14.159 3.630 20.251 1.00 91.00 115 LEU A CA 1
ATOM 930 C C . LEU A 1 115 ? -13.421 4.174 19.023 1.00 91.00 115 LEU A C 1
ATOM 932 O O . LEU A 1 115 ? -13.713 5.265 18.528 1.00 91.00 115 LEU A O 1
ATOM 936 N N . THR A 1 116 ? -12.477 3.401 18.507 1.00 92.00 116 THR A N 1
ATOM 937 C CA . THR A 1 116 ? -11.733 3.720 17.291 1.00 92.00 116 THR A CA 1
ATOM 938 C C . THR A 1 116 ? -11.939 2.596 16.288 1.00 92.00 116 THR A C 1
ATOM 940 O O . THR A 1 116 ? -11.670 1.434 16.582 1.00 92.00 116 THR A O 1
ATOM 943 N N . THR A 1 117 ? -12.414 2.946 15.095 1.00 93.50 117 THR A N 1
ATOM 944 C CA . THR A 1 117 ? -12.513 2.020 13.966 1.00 93.50 117 THR A CA 1
ATOM 945 C C . THR A 1 117 ? -11.331 2.252 13.046 1.00 93.50 117 THR A C 1
ATOM 947 O O . THR A 1 117 ? -11.097 3.364 12.579 1.00 93.50 117 THR A O 1
ATOM 950 N N . ILE A 1 118 ? -10.588 1.194 12.769 1.00 94.50 118 ILE A N 1
ATOM 951 C CA . ILE A 1 118 ? -9.466 1.206 11.845 1.00 94.50 118 ILE A CA 1
ATOM 952 C C . ILE A 1 118 ? -9.823 0.280 10.688 1.00 94.50 118 ILE A C 1
ATOM 954 O O . ILE A 1 118 ? -10.138 -0.895 10.882 1.00 94.50 118 ILE A O 1
ATOM 958 N N . ALA A 1 119 ? -9.733 0.801 9.473 1.00 94.81 119 ALA A N 1
ATOM 959 C CA . ALA A 1 119 ? -9.762 0.014 8.254 1.00 94.81 119 ALA A CA 1
ATOM 960 C C . ALA A 1 119 ? -8.351 -0.061 7.665 1.00 94.81 119 ALA A C 1
ATOM 962 O O . ALA A 1 119 ? -7.756 0.959 7.320 1.00 94.81 119 ALA A O 1
ATOM 963 N N . VAL A 1 120 ? -7.827 -1.275 7.516 1.00 95.19 120 VAL A N 1
ATOM 964 C CA . VAL A 1 120 ? -6.558 -1.541 6.837 1.00 95.19 120 VAL A CA 1
ATOM 965 C C . VAL A 1 120 ? -6.851 -2.270 5.537 1.00 95.19 120 VAL A C 1
ATOM 967 O O . VAL A 1 120 ? -7.512 -3.302 5.536 1.00 95.19 120 VAL A O 1
ATOM 970 N N . THR A 1 121 ? -6.369 -1.742 4.417 1.00 95.12 121 THR A N 1
ATOM 971 C CA . THR A 1 121 ? -6.497 -2.392 3.107 1.00 95.12 121 THR A CA 1
ATOM 972 C C . THR A 1 121 ? -5.131 -2.843 2.636 1.00 95.12 121 THR A C 1
ATOM 974 O O . THR A 1 121 ? -4.269 -2.002 2.389 1.00 95.12 121 THR A O 1
ATOM 977 N N . PHE A 1 122 ? -4.949 -4.151 2.492 1.00 95.06 122 PHE A N 1
ATOM 978 C CA . PHE A 1 122 ? -3.779 -4.767 1.882 1.00 95.06 122 PHE A CA 1
ATOM 979 C C . PHE A 1 122 ? -4.022 -4.983 0.390 1.00 95.06 122 PHE A C 1
ATOM 981 O O . PHE A 1 122 ? -5.116 -5.372 -0.013 1.00 95.06 122 PHE A O 1
ATOM 988 N N . GLU A 1 123 ? -3.000 -4.771 -0.431 1.00 94.19 123 GLU A N 1
ATOM 989 C CA . GLU A 1 123 ? -3.042 -4.948 -1.882 1.00 94.19 123 GLU A CA 1
ATOM 990 C C . GLU A 1 123 ? -1.745 -5.596 -2.368 1.00 94.19 123 GLU A C 1
ATOM 992 O O . GLU A 1 123 ? -0.655 -5.102 -2.073 1.00 94.19 123 GLU A O 1
ATOM 997 N N . ASN A 1 124 ? -1.833 -6.676 -3.147 1.00 92.81 124 ASN A N 1
ATOM 998 C CA . ASN A 1 124 ? -0.650 -7.231 -3.800 1.00 92.81 124 ASN A CA 1
ATOM 999 C C . ASN A 1 124 ? -0.284 -6.374 -5.023 1.00 92.81 124 ASN A C 1
ATOM 1001 O O . ASN A 1 124 ? -0.856 -6.522 -6.105 1.00 92.81 124 ASN A O 1
ATOM 1005 N N . ILE A 1 125 ? 0.697 -5.492 -4.848 1.00 90.25 125 ILE A N 1
ATOM 1006 C CA . ILE A 1 125 ? 1.261 -4.650 -5.916 1.00 90.25 125 ILE A CA 1
ATOM 1007 C C . ILE A 1 125 ? 2.427 -5.331 -6.650 1.00 90.25 125 ILE A C 1
ATOM 1009 O O . ILE A 1 125 ? 2.979 -4.779 -7.605 1.00 90.25 125 ILE A O 1
ATOM 1013 N N . GLY A 1 126 ? 2.819 -6.521 -6.196 1.00 86.38 126 GLY A N 1
ATOM 1014 C CA . GLY A 1 126 ? 3.878 -7.327 -6.770 1.00 86.38 126 GLY A CA 1
ATOM 1015 C C . GLY A 1 126 ? 3.564 -7.879 -8.161 1.00 86.38 126 GLY A C 1
ATOM 1016 O O . GLY A 1 126 ? 2.492 -7.699 -8.747 1.00 86.38 126 GLY A O 1
ATOM 1017 N N . THR A 1 127 ? 4.547 -8.571 -8.728 1.00 84.94 127 THR A N 1
ATOM 1018 C CA . THR A 1 127 ? 4.406 -9.261 -10.021 1.00 84.94 127 THR A CA 1
ATOM 1019 C C . THR A 1 127 ? 4.090 -10.745 -9.867 1.00 84.94 127 THR A C 1
ATOM 1021 O O . THR A 1 127 ? 3.789 -11.400 -10.868 1.00 84.94 127 THR A O 1
ATOM 1024 N N . THR A 1 128 ? 4.137 -11.256 -8.638 1.00 88.56 128 THR A N 1
ATOM 1025 C CA . THR A 1 128 ? 4.012 -12.668 -8.275 1.00 88.56 128 THR A CA 1
ATOM 1026 C C . THR A 1 128 ? 2.847 -12.916 -7.323 1.00 88.56 128 THR A C 1
ATOM 1028 O O . THR A 1 128 ? 2.433 -12.037 -6.567 1.00 88.56 128 THR A O 1
ATOM 1031 N N . LEU A 1 129 ? 2.334 -14.145 -7.373 1.00 90.50 129 LEU A N 1
ATOM 1032 C CA . LEU A 1 129 ? 1.435 -14.695 -6.364 1.00 90.50 129 LEU A CA 1
ATOM 1033 C C . LEU A 1 129 ? 2.174 -14.785 -5.023 1.00 90.50 129 LEU A C 1
ATOM 1035 O O . LEU A 1 129 ? 3.317 -15.245 -4.982 1.00 90.50 129 LEU A O 1
ATOM 1039 N N . ILE A 1 130 ? 1.515 -14.358 -3.949 1.00 90.88 130 ILE A N 1
ATOM 1040 C CA . ILE A 1 130 ? 2.019 -14.467 -2.579 1.00 90.88 130 ILE A CA 1
ATOM 1041 C C . ILE A 1 130 ? 1.206 -15.548 -1.865 1.00 90.88 130 ILE A C 1
ATOM 1043 O O . ILE A 1 130 ? -0.022 -15.523 -1.910 1.00 90.88 130 ILE A O 1
ATOM 1047 N N . LEU A 1 131 ? 1.881 -16.504 -1.227 1.00 92.12 131 LEU A N 1
ATOM 1048 C CA . LEU A 1 131 ? 1.249 -17.637 -0.552 1.00 92.12 131 LEU A CA 1
ATOM 1049 C C . LEU A 1 131 ? 1.576 -17.627 0.938 1.00 92.12 131 LEU A C 1
ATOM 1051 O O . LEU A 1 131 ? 2.717 -17.365 1.312 1.00 92.12 131 LEU A O 1
ATOM 1055 N N . ALA A 1 132 ? 0.580 -17.960 1.761 1.00 92.25 132 ALA A N 1
ATOM 1056 C CA . ALA A 1 132 ? 0.704 -18.127 3.211 1.00 92.25 132 ALA A CA 1
ATOM 1057 C C . ALA A 1 132 ? 1.479 -16.986 3.900 1.00 92.25 132 ALA A C 1
ATOM 1059 O O . ALA A 1 132 ? 2.340 -17.224 4.745 1.00 92.25 132 ALA A O 1
ATOM 1060 N N . GLN A 1 133 ? 1.196 -15.741 3.509 1.00 91.94 133 GLN A N 1
ATOM 1061 C CA . GLN A 1 133 ? 1.852 -14.584 4.099 1.00 91.94 133 GLN A CA 1
ATOM 1062 C C . GLN A 1 133 ? 1.114 -14.159 5.352 1.00 91.94 133 GLN A C 1
ATOM 1064 O O . GLN A 1 133 ? -0.080 -13.866 5.300 1.00 91.94 133 GLN A O 1
ATOM 1069 N N . THR A 1 134 ? 1.851 -14.025 6.447 1.00 92.69 134 THR A N 1
ATOM 1070 C CA . THR A 1 134 ? 1.284 -13.538 7.694 1.00 92.69 134 THR A CA 1
ATOM 1071 C C . THR A 1 134 ? 1.710 -12.099 7.963 1.00 92.69 134 THR A C 1
ATOM 1073 O O . THR A 1 134 ? 2.859 -11.703 7.743 1.00 92.69 134 THR A O 1
ATOM 1076 N N . ILE A 1 135 ? 0.765 -11.276 8.401 1.00 93.06 135 ILE A N 1
ATOM 1077 C CA . ILE A 1 135 ? 0.986 -9.870 8.736 1.00 93.06 135 ILE A CA 1
ATOM 1078 C C . ILE A 1 135 ? 0.562 -9.678 10.183 1.00 93.06 135 ILE A C 1
ATOM 1080 O O . ILE A 1 135 ? -0.599 -9.892 10.530 1.00 93.06 135 ILE A O 1
ATOM 1084 N N . ARG A 1 136 ? 1.513 -9.288 11.031 1.00 93.44 136 ARG A N 1
ATOM 1085 C CA . ARG A 1 136 ? 1.240 -8.911 12.416 1.00 93.44 136 ARG A CA 1
ATOM 1086 C C . ARG A 1 136 ? 0.873 -7.435 12.459 1.00 93.44 136 ARG A C 1
ATOM 1088 O O . ARG A 1 136 ? 1.580 -6.597 11.901 1.00 93.44 136 ARG A O 1
ATOM 1095 N N . ILE A 1 137 ? -0.223 -7.143 13.137 1.00 94.19 137 ILE A N 1
ATOM 1096 C CA . ILE A 1 137 ? -0.752 -5.810 13.375 1.00 94.19 137 ILE A CA 1
ATOM 1097 C C . ILE A 1 137 ? -0.649 -5.546 14.872 1.00 94.19 137 ILE A C 1
ATOM 1099 O O . ILE A 1 137 ? -1.108 -6.342 15.688 1.00 94.19 137 ILE A O 1
ATOM 1103 N N . GLU A 1 138 ? -0.027 -4.433 15.227 1.00 94.31 138 GLU A N 1
ATOM 1104 C CA . GLU A 1 138 ? 0.217 -4.052 16.609 1.00 94.31 138 GLU A CA 1
ATOM 1105 C C . GLU A 1 138 ? -0.276 -2.632 16.857 1.00 94.31 138 GLU A C 1
ATOM 1107 O O . GLU A 1 138 ? 0.136 -1.675 16.194 1.00 94.31 138 GLU A O 1
ATOM 1112 N N . LEU A 1 139 ? -1.183 -2.516 17.821 1.00 93.94 139 LEU A N 1
ATOM 1113 C CA . LEU A 1 139 ? -1.668 -1.255 18.350 1.00 93.94 139 LEU A CA 1
ATOM 1114 C C . LEU A 1 139 ? -0.784 -0.819 19.532 1.00 93.94 139 LEU A C 1
ATOM 1116 O O . LEU A 1 139 ? -0.129 -1.656 20.162 1.00 93.94 139 LEU A O 1
ATOM 1120 N N . PRO A 1 140 ? -0.750 0.484 19.866 1.00 93.12 140 PRO A N 1
ATOM 1121 C CA . PRO A 1 140 ? -0.065 0.950 21.066 1.00 93.12 140 PRO A CA 1
ATOM 1122 C C . PRO A 1 140 ? -0.611 0.240 22.310 1.00 93.12 140 PRO A C 1
ATOM 1124 O O . PRO A 1 140 ? -1.786 -0.103 22.361 1.00 93.12 140 PRO A O 1
ATOM 1127 N N . GLU A 1 141 ? 0.224 0.062 23.333 1.00 91.38 141 GLU A N 1
ATOM 1128 C CA . GLU A 1 141 ? -0.148 -0.628 24.584 1.00 91.38 141 GLU A CA 1
ATOM 1129 C C . GLU A 1 141 ? -1.349 0.013 25.304 1.00 91.38 141 GLU A C 1
ATOM 1131 O O . GLU A 1 141 ? -2.058 -0.644 26.057 1.00 91.38 141 GLU A O 1
ATOM 1136 N N . SER A 1 142 ? -1.608 1.299 25.048 1.00 90.44 142 SER A N 1
ATOM 1137 C CA . SER A 1 142 ? -2.773 2.032 25.556 1.00 90.44 142 SER A CA 1
ATOM 1138 C C . SER A 1 142 ? -4.078 1.745 24.802 1.00 90.44 142 SER A C 1
ATOM 1140 O O . SER A 1 142 ? -5.108 2.354 25.112 1.00 90.44 142 SER A O 1
ATOM 1142 N N . ALA A 1 143 ? -4.038 0.872 23.795 1.00 92.69 143 ALA A N 1
ATOM 1143 C CA . ALA A 1 143 ? -5.180 0.463 23.002 1.00 92.69 143 ALA A CA 1
ATOM 1144 C C . ALA A 1 143 ? -5.415 -1.046 23.109 1.00 92.69 143 ALA A C 1
ATOM 1146 O O . ALA A 1 143 ? -4.482 -1.841 23.146 1.00 92.69 143 ALA A O 1
ATOM 1147 N N . LYS A 1 144 ? -6.687 -1.434 23.119 1.00 92.94 144 LYS A N 1
ATOM 1148 C CA . LYS A 1 144 ? -7.144 -2.820 23.173 1.00 92.94 144 LYS A CA 1
ATOM 1149 C C . LYS A 1 144 ? -8.001 -3.111 21.955 1.00 92.94 144 LYS A C 1
ATOM 1151 O O . LYS A 1 144 ? -8.946 -2.373 21.681 1.00 92.94 144 LYS A O 1
ATOM 1156 N N . ILE A 1 145 ? -7.689 -4.182 21.240 1.00 93.56 145 ILE A N 1
ATOM 1157 C CA . ILE A 1 145 ? -8.514 -4.677 20.146 1.00 93.56 145 ILE A CA 1
ATOM 1158 C C . ILE A 1 145 ? -9.773 -5.309 20.751 1.00 93.56 145 ILE A C 1
ATOM 1160 O O . ILE A 1 145 ? -9.693 -6.222 21.567 1.00 93.56 145 ILE A O 1
ATOM 1164 N N . LEU A 1 146 ? -10.938 -4.824 20.332 1.00 92.56 146 LEU A N 1
ATOM 1165 C CA . LEU A 1 146 ? -12.246 -5.349 20.719 1.00 92.56 146 LEU A CA 1
ATOM 1166 C C . LEU A 1 146 ? -12.716 -6.348 19.653 1.00 92.56 146 LEU A C 1
ATOM 1168 O O . LEU A 1 146 ? -12.773 -7.552 19.893 1.00 92.56 146 LEU A O 1
ATOM 1172 N N . ASP A 1 147 ? -12.890 -5.878 18.417 1.00 92.75 147 ASP A N 1
ATOM 1173 C CA . ASP A 1 147 ? -13.281 -6.697 17.264 1.00 92.75 147 ASP A CA 1
ATOM 1174 C C . ASP A 1 147 ? -12.204 -6.644 16.172 1.00 92.75 147 ASP A C 1
ATOM 1176 O O . ASP A 1 147 ? -11.492 -5.652 16.002 1.00 92.75 147 ASP A O 1
ATOM 1180 N N . PHE A 1 148 ? -12.039 -7.750 15.460 1.00 93.06 148 PHE A N 1
ATOM 1181 C CA . PHE A 1 148 ? -11.069 -7.910 14.391 1.00 93.06 148 PHE A CA 1
ATOM 1182 C C . PHE A 1 148 ? -11.647 -8.856 13.356 1.00 93.06 148 PHE A C 1
ATOM 1184 O O . PHE A 1 148 ? -11.884 -10.026 13.650 1.00 93.06 148 PHE A O 1
ATOM 1191 N N . ARG A 1 149 ? -11.877 -8.348 12.144 1.00 93.69 149 ARG A N 1
ATOM 1192 C CA . ARG A 1 149 ? -12.549 -9.103 11.084 1.00 93.69 149 ARG A CA 1
ATOM 1193 C C . ARG A 1 149 ? -12.035 -8.751 9.694 1.00 93.69 149 ARG A C 1
ATOM 1195 O O . ARG A 1 149 ? -11.692 -7.602 9.414 1.00 93.69 149 ARG A O 1
ATOM 1202 N N . CYS A 1 150 ? -12.051 -9.722 8.787 1.00 93.50 150 CYS A N 1
ATOM 1203 C CA . CYS A 1 150 ? -11.874 -9.473 7.358 1.00 93.50 150 CYS A CA 1
ATOM 1204 C C . CYS A 1 150 ? -13.203 -9.005 6.755 1.00 93.50 150 CYS A C 1
ATOM 1206 O O . CYS A 1 150 ? -14.243 -9.627 6.968 1.00 93.50 150 CYS A O 1
ATOM 1208 N N . VAL A 1 151 ? -13.177 -7.925 5.978 1.00 92.06 151 VAL A N 1
ATOM 1209 C CA . VAL A 1 151 ? -14.371 -7.379 5.326 1.00 92.06 151 VAL A CA 1
ATOM 1210 C C . VAL A 1 151 ? -14.503 -8.010 3.945 1.00 92.06 151 VAL A C 1
ATOM 1212 O O . VAL A 1 151 ? -13.706 -7.726 3.056 1.00 92.06 151 VAL A O 1
ATOM 1215 N N . ASN A 1 152 ? -15.510 -8.870 3.773 1.00 87.69 152 ASN A N 1
ATOM 1216 C CA . ASN A 1 152 ? -15.844 -9.532 2.505 1.00 87.69 152 ASN A CA 1
ATOM 1217 C C . ASN A 1 152 ? -14.630 -10.142 1.766 1.00 87.69 152 ASN A C 1
ATOM 1219 O O . ASN A 1 152 ? -14.429 -9.843 0.585 1.00 87.69 152 ASN A O 1
ATOM 1223 N N . PRO A 1 153 ? -13.802 -10.985 2.418 1.00 88.12 153 PRO A N 1
ATOM 1224 C CA . PRO A 1 153 ? -12.652 -11.576 1.749 1.00 88.12 153 PRO A CA 1
ATOM 1225 C C . PRO A 1 153 ? -13.119 -12.459 0.586 1.00 88.12 153 PRO A C 1
ATOM 1227 O O . PRO A 1 153 ? -14.017 -13.294 0.731 1.00 88.12 153 PRO A O 1
ATOM 1230 N N . ALA A 1 154 ? -12.491 -12.303 -0.581 1.00 87.50 154 ALA A N 1
ATOM 1231 C CA . ALA A 1 154 ? -12.642 -13.263 -1.665 1.00 87.50 154 ALA A CA 1
ATOM 1232 C C . ALA A 1 154 ? -12.277 -14.665 -1.153 1.00 87.50 154 ALA A C 1
ATOM 1234 O O . ALA A 1 154 ? -11.254 -14.838 -0.495 1.00 87.50 154 ALA A O 1
ATOM 1235 N N . ARG A 1 155 ? -13.094 -15.679 -1.466 1.00 86.50 155 ARG A N 1
ATOM 1236 C CA . ARG A 1 155 ? -12.882 -17.059 -0.979 1.00 86.50 155 ARG A CA 1
ATOM 1237 C C . ARG A 1 155 ? -11.501 -17.608 -1.335 1.00 86.50 155 ARG A C 1
ATOM 1239 O O . ARG A 1 155 ? -10.920 -18.373 -0.574 1.00 86.50 155 ARG A O 1
ATOM 1246 N N . GLU A 1 156 ? -10.985 -17.190 -2.483 1.00 87.56 156 GLU A N 1
ATOM 1247 C CA . GLU A 1 156 ? -9.666 -17.565 -2.981 1.00 87.56 156 GLU A CA 1
ATOM 1248 C C . GLU A 1 156 ? -8.540 -17.076 -2.065 1.00 87.56 156 GLU A C 1
ATOM 1250 O O . GLU A 1 156 ? -7.543 -17.775 -1.968 1.00 87.56 156 GLU A O 1
ATOM 1255 N N . LEU A 1 157 ? -8.726 -15.972 -1.321 1.00 87.94 157 LEU A N 1
ATOM 1256 C CA . LEU A 1 157 ? -7.699 -15.403 -0.437 1.00 87.94 157 LEU A CA 1
ATOM 1257 C C . LEU A 1 157 ? -7.274 -16.338 0.690 1.00 87.94 157 LEU A C 1
ATOM 1259 O O . LEU A 1 157 ? -6.148 -16.226 1.176 1.00 87.94 157 LEU A O 1
ATOM 1263 N N . ARG A 1 158 ? -8.189 -17.217 1.134 1.00 90.69 158 ARG A N 1
ATOM 1264 C CA . ARG A 1 158 ? -8.032 -18.027 2.354 1.00 90.69 158 ARG A CA 1
ATOM 1265 C C . ARG A 1 158 ? -7.501 -17.165 3.507 1.00 90.69 158 ARG A C 1
ATOM 1267 O O . ARG A 1 158 ? -6.484 -17.481 4.119 1.00 90.69 158 ARG A O 1
ATOM 1274 N N . ALA A 1 159 ? -8.132 -16.003 3.684 1.00 90.62 159 ALA A N 1
ATOM 1275 C CA . ALA A 1 159 ? -7.749 -15.044 4.704 1.00 90.62 159 ALA A CA 1
ATOM 1276 C C . ALA A 1 159 ? -8.277 -15.513 6.061 1.00 90.62 159 ALA A C 1
ATOM 1278 O O . ALA A 1 159 ? -9.477 -15.747 6.207 1.00 90.62 159 ALA A O 1
ATOM 1279 N N . GLU A 1 160 ? -7.383 -15.632 7.033 1.00 91.50 160 GLU A N 1
ATOM 1280 C CA . GLU A 1 160 ? -7.690 -16.097 8.383 1.00 91.50 160 GLU A CA 1
ATOM 1281 C C . GLU A 1 160 ? -7.111 -15.128 9.412 1.00 91.50 160 GLU A C 1
ATOM 1283 O O . GLU A 1 160 ? -6.086 -14.480 9.186 1.00 91.50 160 GLU A O 1
ATOM 1288 N N . LEU A 1 161 ? -7.788 -15.012 10.551 1.00 90.00 161 LEU A N 1
ATOM 1289 C CA . LEU A 1 161 ? -7.372 -14.149 11.648 1.00 90.00 161 LEU A CA 1
ATOM 1290 C C . LEU A 1 161 ? -6.835 -15.022 12.766 1.00 90.00 161 LEU A C 1
ATOM 1292 O O . LEU A 1 161 ? -7.523 -15.912 13.257 1.00 90.00 161 LEU A O 1
ATOM 1296 N N . LEU A 1 162 ? -5.603 -14.744 13.164 1.00 87.69 162 LEU A N 1
ATOM 1297 C CA . LEU A 1 162 ? -4.903 -15.436 14.228 1.00 87.69 162 LEU A CA 1
ATOM 1298 C C . LEU A 1 162 ? -4.843 -14.480 15.423 1.00 87.69 162 LEU A C 1
ATOM 1300 O O . LEU A 1 162 ? -4.231 -13.411 15.352 1.00 87.69 162 LEU A O 1
ATOM 1304 N N . ARG A 1 163 ? -5.543 -14.834 16.503 1.00 76.69 163 ARG A N 1
ATOM 1305 C CA . ARG A 1 163 ? -5.518 -14.102 17.784 1.00 76.69 163 ARG A CA 1
ATOM 1306 C C . ARG A 1 163 ? -4.874 -14.905 18.915 1.00 76.69 163 ARG A C 1
ATOM 1308 O O . ARG A 1 163 ? -4.442 -14.312 19.898 1.00 76.69 163 ARG A O 1
ATOM 1315 N N . ASP A 1 164 ? -4.777 -16.224 18.778 1.00 73.75 164 ASP A N 1
ATOM 1316 C CA . ASP A 1 164 ? -4.298 -17.089 19.853 1.00 73.75 164 ASP A CA 1
ATOM 1317 C C . ASP A 1 164 ? -2.822 -16.817 20.179 1.00 73.75 164 ASP A C 1
ATOM 1319 O O . ASP A 1 164 ? -1.963 -16.821 19.299 1.00 73.75 164 ASP A O 1
ATOM 1323 N N . GLY A 1 165 ? -2.532 -16.575 21.461 1.00 72.81 165 GLY A N 1
ATOM 1324 C CA . GLY A 1 165 ? -1.174 -16.337 21.962 1.00 72.81 165 GLY A CA 1
ATOM 1325 C C . GLY A 1 165 ? -0.651 -14.902 21.819 1.00 72.81 165 GLY A C 1
ATOM 1326 O O . GLY A 1 165 ? 0.504 -14.655 22.167 1.00 72.81 165 GLY A O 1
ATOM 1327 N N . PHE A 1 166 ? -1.473 -13.959 21.350 1.00 79.38 166 PHE A N 1
ATOM 1328 C CA . PHE A 1 166 ? -1.121 -12.540 21.254 1.00 79.38 166 PHE A CA 1
ATOM 1329 C C . PHE A 1 166 ? -1.735 -11.718 22.390 1.00 79.38 166 PHE A C 1
ATOM 1331 O O . PHE A 1 166 ? -2.747 -12.092 22.980 1.00 79.38 166 PHE A O 1
ATOM 1338 N N . SER A 1 167 ? -1.102 -10.592 22.715 1.00 86.56 167 SER A N 1
ATOM 1339 C CA . SER A 1 167 ? -1.637 -9.631 23.678 1.00 86.56 167 SER A CA 1
ATOM 1340 C C . SER A 1 167 ? -2.891 -8.936 23.137 1.00 86.56 167 SER A C 1
ATOM 1342 O O . SER A 1 167 ? -3.088 -8.833 21.930 1.00 86.56 167 SER A O 1
ATOM 1344 N N . ASP A 1 168 ? -3.705 -8.380 24.034 1.00 89.69 168 ASP A N 1
ATOM 1345 C CA . ASP A 1 168 ? -4.959 -7.672 23.726 1.00 89.69 168 ASP A CA 1
ATOM 1346 C C . ASP A 1 168 ? -4.823 -6.517 22.705 1.00 89.69 168 ASP A C 1
ATOM 1348 O O . ASP A 1 168 ? -5.815 -6.056 22.143 1.00 89.69 168 ASP A O 1
ATOM 1352 N N . ASN A 1 169 ? -3.609 -6.022 22.456 1.00 91.88 169 ASN A N 1
ATOM 1353 C CA . ASN A 1 169 ? -3.291 -4.965 21.490 1.00 91.88 169 ASN A CA 1
ATOM 1354 C C . ASN A 1 169 ? -2.698 -5.488 20.167 1.00 91.88 169 ASN A C 1
ATOM 1356 O O . ASN A 1 169 ? -2.293 -4.694 19.317 1.00 91.88 169 ASN A O 1
ATOM 1360 N N . GLN A 1 170 ? -2.605 -6.804 19.989 1.00 92.75 170 GLN A N 1
ATOM 1361 C CA . GLN A 1 170 ? -1.986 -7.439 18.833 1.00 92.75 170 GLN A CA 1
ATOM 1362 C C . GLN A 1 170 ? -2.976 -8.357 18.122 1.00 92.75 170 GLN A C 1
ATOM 1364 O O . GLN A 1 170 ? -3.818 -9.017 18.724 1.00 92.75 170 GLN A O 1
ATOM 1369 N N . GLY A 1 171 ? -2.866 -8.395 16.802 1.00 91.50 171 GLY A N 1
ATOM 1370 C CA . GLY A 1 171 ? -3.621 -9.308 15.963 1.00 91.50 171 GLY A CA 1
ATOM 1371 C C . GLY A 1 171 ? -2.779 -9.726 14.777 1.00 91.50 171 GLY A C 1
ATOM 1372 O O . GLY A 1 171 ? -1.853 -9.024 14.367 1.00 91.50 171 GLY A O 1
ATOM 1373 N N . GLN A 1 172 ? -3.089 -10.879 14.209 1.00 93.44 172 GLN A N 1
ATOM 1374 C CA . GLN A 1 172 ? -2.351 -11.393 13.075 1.00 93.44 172 GLN A CA 1
ATOM 1375 C C . GLN A 1 172 ? -3.317 -11.834 11.973 1.00 93.44 172 GLN A C 1
ATOM 1377 O O . GLN A 1 172 ? -4.384 -12.381 12.236 1.00 93.44 172 GLN A O 1
ATOM 1382 N N . VAL A 1 173 ? -2.960 -11.543 10.723 1.00 93.88 173 VAL A N 1
ATOM 1383 C CA . VAL A 1 173 ? -3.738 -11.907 9.533 1.00 93.88 173 VAL A CA 1
ATOM 1384 C C . VAL A 1 173 ? -2.899 -12.846 8.690 1.00 93.88 173 VAL A C 1
ATOM 1386 O O . VAL A 1 173 ? -1.811 -12.468 8.257 1.00 93.88 173 VAL A O 1
ATOM 1389 N N . LEU A 1 174 ? -3.404 -14.049 8.444 1.00 93.94 174 LEU A N 1
ATOM 1390 C CA . LEU A 1 174 ? -2.857 -14.983 7.471 1.00 93.94 174 LEU A CA 1
ATOM 1391 C C . LEU A 1 174 ? -3.560 -14.767 6.133 1.00 93.94 174 LEU A C 1
ATOM 1393 O O . LEU A 1 174 ? -4.784 -14.796 6.056 1.00 93.94 174 LEU A O 1
ATOM 1397 N N . ILE A 1 175 ? -2.784 -14.576 5.071 1.00 93.81 175 ILE A N 1
ATOM 1398 C CA . ILE A 1 175 ? -3.269 -14.492 3.696 1.00 93.81 175 ILE A CA 1
ATOM 1399 C C . ILE A 1 175 ? -2.759 -15.728 2.959 1.00 93.81 175 ILE A C 1
ATOM 1401 O O . ILE A 1 175 ? -1.586 -15.805 2.586 1.00 93.81 175 ILE A O 1
ATOM 1405 N N . GLY A 1 176 ? -3.628 -16.723 2.780 1.00 92.38 176 GLY A N 1
ATOM 1406 C CA . GLY A 1 176 ? -3.245 -18.004 2.195 1.00 92.38 176 GLY A CA 1
ATOM 1407 C C . GLY A 1 176 ? -2.869 -17.918 0.715 1.00 92.38 176 GLY A C 1
ATOM 1408 O O . GLY A 1 176 ? -1.910 -18.568 0.302 1.00 92.38 176 GLY A O 1
ATOM 1409 N N . HIS A 1 177 ? -3.583 -17.114 -0.075 1.00 93.31 177 HIS A N 1
ATOM 1410 C CA . HIS A 1 177 ? -3.349 -16.981 -1.518 1.00 93.31 177 HIS A CA 1
ATOM 1411 C C . HIS A 1 177 ? -3.683 -15.570 -1.992 1.00 93.31 177 HIS A C 1
ATOM 1413 O O . HIS A 1 177 ? -4.841 -15.181 -1.999 1.00 93.31 177 HIS A O 1
ATOM 1419 N N . PHE A 1 178 ? -2.682 -14.787 -2.384 1.00 93.88 178 PHE A N 1
ATOM 1420 C CA . PHE A 1 178 ? -2.865 -13.377 -2.711 1.00 93.88 178 PHE A CA 1
ATOM 1421 C C . PHE A 1 178 ? -2.407 -13.067 -4.132 1.00 93.88 178 PHE A C 1
ATOM 1423 O O . PHE A 1 178 ? -1.215 -12.864 -4.393 1.00 93.88 178 PHE A O 1
ATOM 1430 N N . ASP A 1 179 ? -3.357 -13.039 -5.063 1.00 92.62 179 ASP A N 1
ATOM 1431 C CA . ASP A 1 179 ? -3.090 -12.776 -6.473 1.00 92.62 179 ASP A CA 1
ATOM 1432 C C . ASP A 1 179 ? -2.772 -11.305 -6.747 1.00 92.62 179 ASP A C 1
ATOM 1434 O O . ASP A 1 179 ? -3.072 -10.400 -5.967 1.00 92.62 179 ASP A O 1
ATOM 1438 N N . ARG A 1 180 ? -2.145 -11.051 -7.897 1.00 89.50 180 ARG A N 1
ATOM 1439 C CA . ARG A 1 180 ? -1.757 -9.701 -8.312 1.00 89.50 180 ARG A CA 1
ATOM 1440 C C . ARG A 1 180 ? -2.972 -8.774 -8.405 1.00 89.50 180 ARG A C 1
ATOM 1442 O O . ARG A 1 180 ? -3.952 -9.102 -9.069 1.00 89.50 180 ARG A O 1
ATOM 1449 N N . ASN A 1 181 ? -2.847 -7.574 -7.835 1.00 87.25 181 ASN A N 1
ATOM 1450 C CA . ASN A 1 181 ? -3.891 -6.547 -7.723 1.00 87.25 181 ASN A CA 1
ATOM 1451 C C . ASN A 1 181 ? -5.119 -6.971 -6.901 1.00 87.25 181 ASN A C 1
ATOM 1453 O O . ASN A 1 181 ? -6.127 -6.263 -6.900 1.00 87.25 181 ASN A O 1
ATOM 1457 N N . GLN A 1 182 ? -5.070 -8.115 -6.221 1.00 92.25 182 GLN A N 1
ATOM 1458 C CA . GLN A 1 182 ? -6.117 -8.491 -5.288 1.00 92.25 182 GLN A CA 1
ATOM 1459 C C . GLN A 1 182 ? -5.997 -7.633 -4.028 1.00 92.25 182 GLN A C 1
ATOM 1461 O O . GLN A 1 182 ? -4.905 -7.185 -3.662 1.00 92.25 182 GLN A O 1
ATOM 1466 N N . GLN A 1 183 ? -7.129 -7.403 -3.366 1.00 93.75 183 GLN A N 1
ATOM 1467 C CA . GLN A 1 183 ? -7.207 -6.590 -2.160 1.00 93.75 183 GLN A CA 1
ATOM 1468 C C . GLN A 1 183 ? -7.856 -7.378 -1.024 1.00 93.75 183 GLN A C 1
ATOM 1470 O O . GLN A 1 183 ? -8.783 -8.158 -1.246 1.00 93.75 183 GLN A O 1
ATOM 1475 N N . LEU A 1 184 ? -7.364 -7.154 0.191 1.00 95.56 184 LEU A N 1
ATOM 1476 C CA . LEU A 1 184 ? -7.934 -7.668 1.430 1.00 95.56 184 LEU A CA 1
ATOM 1477 C C . LEU A 1 184 ? -8.134 -6.496 2.383 1.00 95.56 184 LEU A C 1
ATOM 1479 O O . LEU A 1 184 ? -7.169 -5.849 2.786 1.00 95.56 184 LEU A O 1
ATOM 1483 N N . GLN A 1 185 ? -9.382 -6.243 2.762 1.00 96.06 185 GLN A N 1
ATOM 1484 C CA . GLN A 1 185 ? -9.699 -5.254 3.779 1.00 96.06 185 GLN A CA 1
ATOM 1485 C C . GLN A 1 185 ? -9.890 -5.934 5.133 1.00 96.06 185 GLN A C 1
ATOM 1487 O O . GLN A 1 185 ? -10.590 -6.939 5.263 1.00 96.06 185 GLN A O 1
ATOM 1492 N N . VAL A 1 186 ? -9.274 -5.355 6.151 1.00 95.88 186 VAL A N 1
ATOM 1493 C CA . VAL A 1 186 ? -9.337 -5.789 7.537 1.00 95.88 186 VAL A CA 1
ATOM 1494 C C . VAL A 1 186 ? -9.874 -4.631 8.363 1.00 95.88 186 VAL A C 1
ATOM 1496 O O . VAL A 1 186 ? -9.402 -3.501 8.250 1.00 95.88 186 VAL A O 1
ATOM 1499 N N . SER A 1 187 ? -10.894 -4.908 9.164 1.00 95.44 187 SER A N 1
ATOM 1500 C CA . SER A 1 187 ? -11.509 -3.951 10.073 1.00 95.44 187 SER A CA 1
ATOM 1501 C C . SER A 1 187 ? -11.138 -4.324 11.500 1.00 95.44 187 SER A C 1
ATOM 1503 O O . SER A 1 187 ? -11.315 -5.467 11.921 1.00 95.44 187 SER A O 1
ATOM 1505 N N . ILE A 1 188 ? -10.589 -3.352 12.218 1.00 95.06 188 ILE A N 1
ATOM 1506 C CA . ILE A 1 188 ? -10.214 -3.452 13.622 1.00 95.06 188 ILE A CA 1
ATOM 1507 C C . ILE A 1 188 ? -11.057 -2.430 14.373 1.00 95.06 188 ILE A C 1
ATOM 1509 O O . ILE A 1 188 ? -11.030 -1.242 14.053 1.00 95.06 188 ILE A O 1
ATOM 1513 N N . ILE A 1 189 ? -11.790 -2.885 15.377 1.00 93.94 189 ILE A N 1
ATOM 1514 C CA . ILE A 1 189 ? -12.459 -2.015 16.339 1.00 93.94 189 ILE A CA 1
ATOM 1515 C C . ILE A 1 189 ? -11.638 -2.081 17.617 1.00 93.94 189 ILE A C 1
ATOM 1517 O O . ILE A 1 189 ? -11.412 -3.165 18.151 1.00 93.94 189 ILE A O 1
ATOM 1521 N N . ALA A 1 190 ? -11.170 -0.935 18.098 1.00 94.06 190 ALA A N 1
ATOM 1522 C CA . ALA A 1 190 ? -10.309 -0.846 19.267 1.00 94.06 190 ALA A CA 1
ATOM 1523 C C . ALA A 1 190 ? -10.821 0.185 20.277 1.00 94.06 190 ALA A C 1
ATOM 1525 O O . ALA A 1 190 ? -11.382 1.216 19.906 1.00 94.06 190 ALA A O 1
ATOM 1526 N N . SER A 1 191 ? -10.577 -0.083 21.558 1.00 92.88 191 SER A N 1
ATOM 1527 C CA . SER A 1 191 ? -10.662 0.904 22.633 1.00 92.88 191 SER A CA 1
ATOM 1528 C C . SER A 1 191 ? -9.302 1.573 22.784 1.00 92.88 191 SER A C 1
ATOM 1530 O O . SER A 1 191 ? -8.296 0.871 22.835 1.00 92.88 191 SER A O 1
ATOM 1532 N N . SER A 1 192 ? -9.228 2.902 22.851 1.00 89.81 192 SER A N 1
ATOM 1533 C CA . SER A 1 192 ? -7.941 3.605 22.990 1.00 89.81 192 SER A CA 1
ATOM 1534 C C . SER A 1 192 ? -8.064 4.900 23.778 1.00 89.81 192 SER A C 1
ATOM 1536 O O . SER A 1 192 ? -8.948 5.698 23.494 1.00 89.81 192 SER A O 1
ATOM 1538 N N . ASN A 1 193 ? -7.116 5.194 24.668 1.00 84.06 193 ASN A N 1
ATOM 1539 C CA . ASN A 1 193 ? -7.123 6.448 25.441 1.00 84.06 193 ASN A CA 1
ATOM 1540 C C . ASN A 1 193 ? -6.512 7.652 24.700 1.00 84.06 193 ASN A C 1
ATOM 1542 O O . ASN A 1 193 ? -6.326 8.714 25.289 1.00 84.06 193 ASN A O 1
ATOM 1546 N N . GLY A 1 194 ? -6.156 7.500 23.424 1.00 83.50 194 GLY A N 1
ATOM 1547 C CA . GLY A 1 194 ? -5.426 8.517 22.678 1.00 83.50 194 GLY A CA 1
ATOM 1548 C C . GLY A 1 194 ? -5.291 8.189 21.190 1.00 83.50 194 GLY A C 1
ATOM 1549 O O . GLY A 1 194 ? -6.013 7.336 20.673 1.00 83.50 194 GLY A O 1
ATOM 1550 N N . PRO A 1 195 ? -4.390 8.879 20.467 1.00 83.44 195 PRO A N 1
ATOM 1551 C CA . PRO A 1 195 ? -4.100 8.553 19.077 1.00 83.44 195 PRO A CA 1
ATOM 1552 C C . PRO A 1 195 ? -3.598 7.121 18.926 1.00 83.44 195 PRO A C 1
ATOM 1554 O O . PRO A 1 195 ? -2.617 6.724 19.550 1.00 83.44 195 PRO A O 1
ATOM 1557 N N . VAL A 1 196 ? -4.273 6.372 18.057 1.00 87.75 196 VAL A N 1
ATOM 1558 C CA . VAL A 1 196 ? -3.848 5.042 17.634 1.00 87.75 196 VAL A CA 1
ATOM 1559 C C . VAL A 1 196 ? -2.901 5.210 16.454 1.00 87.75 196 VAL A C 1
ATOM 1561 O O . VAL A 1 196 ? -3.260 5.842 15.464 1.00 87.75 196 VAL A O 1
ATOM 1564 N N . ASN A 1 197 ? -1.690 4.675 16.583 1.00 87.88 197 ASN A N 1
ATOM 1565 C CA . ASN A 1 197 ? -0.726 4.567 15.494 1.00 87.88 197 ASN A CA 1
ATOM 1566 C C . ASN A 1 197 ? -0.364 3.093 15.337 1.00 87.88 197 ASN A C 1
ATOM 1568 O O . ASN A 1 197 ? 0.161 2.488 16.274 1.00 87.88 197 ASN A O 1
ATOM 1572 N N . ILE A 1 198 ? -0.685 2.521 14.185 1.00 91.62 198 ILE A N 1
ATOM 1573 C CA . ILE A 1 198 ? -0.596 1.083 13.970 1.00 91.62 198 ILE A CA 1
ATOM 1574 C C . ILE A 1 198 ? 0.766 0.743 13.402 1.00 91.62 198 ILE A C 1
ATOM 1576 O O . ILE A 1 198 ? 1.251 1.356 12.451 1.00 91.62 198 ILE A O 1
ATOM 1580 N N . LYS A 1 199 ? 1.382 -0.286 13.974 1.00 91.88 199 LYS A N 1
ATOM 1581 C CA . LYS A 1 199 ? 2.597 -0.874 13.425 1.00 91.88 199 LYS A CA 1
ATOM 1582 C C . LYS A 1 199 ? 2.242 -2.184 12.749 1.00 91.88 199 LYS A C 1
ATOM 1584 O O . LYS A 1 199 ? 1.524 -3.011 13.308 1.00 91.88 199 LYS A O 1
ATOM 1589 N N . MET A 1 200 ? 2.739 -2.362 11.532 1.00 91.62 200 MET A N 1
ATOM 1590 C CA . MET A 1 200 ? 2.545 -3.587 10.768 1.00 91.62 200 MET A CA 1
ATOM 1591 C C . MET A 1 200 ? 3.897 -4.218 10.492 1.00 91.62 200 MET A C 1
ATOM 1593 O O . MET A 1 200 ? 4.826 -3.548 10.037 1.00 91.62 200 MET A O 1
ATOM 1597 N N . TYR A 1 201 ? 3.989 -5.513 10.758 1.00 89.31 201 TYR A N 1
ATOM 1598 C CA . TYR A 1 201 ? 5.207 -6.282 10.583 1.00 89.31 201 TYR A CA 1
ATOM 1599 C C . TYR A 1 201 ? 4.917 -7.476 9.675 1.00 89.31 201 TYR A C 1
ATOM 1601 O O . TYR A 1 201 ? 3.994 -8.248 9.961 1.00 89.31 201 TYR A O 1
ATOM 1609 N N . PRO A 1 202 ? 5.679 -7.662 8.583 1.00 87.75 202 PRO A N 1
ATOM 1610 C CA . PRO A 1 202 ? 5.641 -8.924 7.867 1.00 87.75 202 PRO A CA 1
ATOM 1611 C C . PRO A 1 202 ? 6.161 -10.016 8.809 1.00 87.75 202 PRO A C 1
ATOM 1613 O O . PRO A 1 202 ? 7.218 -9.876 9.418 1.00 87.75 202 PRO A O 1
ATOM 1616 N N . SER A 1 203 ? 5.392 -11.087 8.960 1.00 76.38 203 SER A N 1
ATOM 1617 C CA . SER A 1 203 ? 5.721 -12.221 9.817 1.00 76.38 203 SER A CA 1
ATOM 1618 C C . SER A 1 203 ? 5.694 -13.468 8.940 1.00 76.38 203 SER A C 1
ATOM 1620 O O . SER A 1 203 ? 4.643 -14.054 8.712 1.00 76.38 203 SER A O 1
ATOM 1622 N N . ASN A 1 204 ? 6.831 -13.811 8.336 1.00 75.44 204 ASN A N 1
ATOM 1623 C CA . ASN A 1 204 ? 6.991 -15.058 7.593 1.00 75.44 204 ASN A CA 1
ATOM 1624 C C . ASN A 1 204 ? 8.472 -15.450 7.557 1.00 75.44 204 ASN A C 1
ATOM 1626 O O . ASN A 1 204 ? 9.322 -14.606 7.282 1.00 75.44 204 ASN A O 1
ATOM 1630 N N . ASP A 1 205 ? 8.757 -16.727 7.793 1.00 62.12 205 ASP A N 1
ATOM 1631 C CA . ASP A 1 205 ? 10.118 -17.272 7.791 1.00 62.12 205 ASP A CA 1
ATOM 1632 C C . ASP A 1 205 ? 10.570 -17.719 6.392 1.00 62.12 205 ASP A C 1
ATOM 1634 O O . ASP A 1 205 ? 11.763 -17.903 6.153 1.00 62.12 205 ASP A O 1
ATOM 1638 N N . LYS A 1 206 ? 9.622 -17.941 5.467 1.00 62.62 206 LYS A N 1
ATOM 1639 C CA . LYS A 1 206 ? 9.888 -18.645 4.201 1.00 62.62 206 LYS A CA 1
ATOM 1640 C C . LYS A 1 206 ? 10.158 -17.736 3.006 1.00 62.62 206 LYS A C 1
ATOM 1642 O O . LYS A 1 206 ? 11.014 -18.079 2.200 1.00 62.62 206 LYS A O 1
ATOM 1647 N N . ASP A 1 207 ? 9.465 -16.603 2.899 1.00 63.16 207 ASP A N 1
ATOM 1648 C CA . ASP A 1 207 ? 9.565 -15.705 1.745 1.00 63.16 207 ASP A CA 1
ATOM 1649 C C . ASP A 1 207 ? 9.661 -14.238 2.178 1.00 63.16 207 ASP A C 1
ATOM 1651 O O . ASP A 1 207 ? 8.868 -13.744 2.982 1.00 63.16 207 ASP A O 1
ATOM 1655 N N . SER A 1 208 ? 10.622 -13.508 1.601 1.00 75.56 208 SER A N 1
ATOM 1656 C CA . SER A 1 208 ? 10.801 -12.076 1.843 1.00 75.56 208 SER A CA 1
ATOM 1657 C C . SER A 1 208 ? 9.752 -11.268 1.070 1.00 75.56 208 SER A C 1
ATOM 1659 O O . SER A 1 208 ? 10.000 -10.803 -0.045 1.00 75.56 208 SER A O 1
ATOM 1661 N N . VAL A 1 209 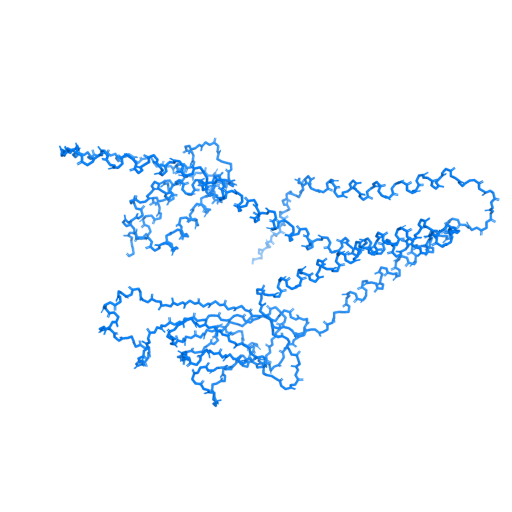? 8.562 -11.109 1.647 1.00 86.44 209 VAL A N 1
ATOM 1662 C CA . VAL A 1 209 ? 7.531 -10.205 1.123 1.00 86.44 209 VAL A CA 1
ATOM 1663 C C . VAL A 1 209 ? 7.755 -8.808 1.691 1.00 86.44 209 VAL A C 1
ATOM 1665 O O . VAL A 1 209 ? 7.715 -8.604 2.904 1.00 86.44 209 VAL A O 1
ATOM 1668 N N . ALA A 1 210 ? 7.974 -7.825 0.818 1.00 87.88 210 ALA A N 1
ATOM 1669 C CA . ALA A 1 210 ? 8.121 -6.443 1.259 1.00 87.88 210 ALA A CA 1
ATOM 1670 C C . ALA A 1 210 ? 6.743 -5.830 1.547 1.00 87.88 210 ALA A C 1
ATOM 1672 O O . ALA A 1 210 ? 5.882 -5.782 0.665 1.00 87.88 210 ALA A O 1
ATOM 1673 N N . LEU A 1 211 ? 6.552 -5.343 2.773 1.00 89.44 211 LEU A N 1
ATOM 1674 C CA . LEU A 1 211 ? 5.363 -4.601 3.180 1.00 89.44 211 LEU A CA 1
ATOM 1675 C C . LEU A 1 211 ? 5.637 -3.098 3.049 1.00 89.44 211 LEU A C 1
ATOM 1677 O O . LEU A 1 211 ? 6.596 -2.591 3.628 1.00 89.44 211 LEU A O 1
ATOM 1681 N N . VAL A 1 212 ? 4.814 -2.388 2.277 1.00 89.00 212 VAL A N 1
ATOM 1682 C CA . VAL A 1 212 ? 5.022 -0.967 1.970 1.00 89.00 212 VAL A CA 1
ATOM 1683 C C . VAL A 1 212 ? 3.745 -0.176 2.222 1.00 89.00 212 VAL A C 1
ATOM 1685 O O . VAL A 1 212 ? 2.668 -0.539 1.766 1.00 89.00 212 VAL A O 1
ATOM 1688 N N . GLU A 1 213 ? 3.848 0.946 2.918 1.00 86.88 213 GLU A N 1
ATOM 1689 C CA . GLU A 1 213 ? 2.721 1.864 3.083 1.00 86.88 213 GLU A CA 1
ATOM 1690 C C . GLU A 1 213 ? 2.398 2.533 1.730 1.00 86.88 213 GLU A C 1
ATOM 1692 O O . GLU A 1 213 ? 3.287 3.114 1.106 1.00 86.88 213 GLU A O 1
ATOM 1697 N N . LYS A 1 214 ? 1.149 2.476 1.248 1.00 77.75 214 LYS A N 1
ATOM 1698 C CA . LYS A 1 214 ? 0.737 2.972 -0.086 1.00 77.75 214 LYS A CA 1
ATOM 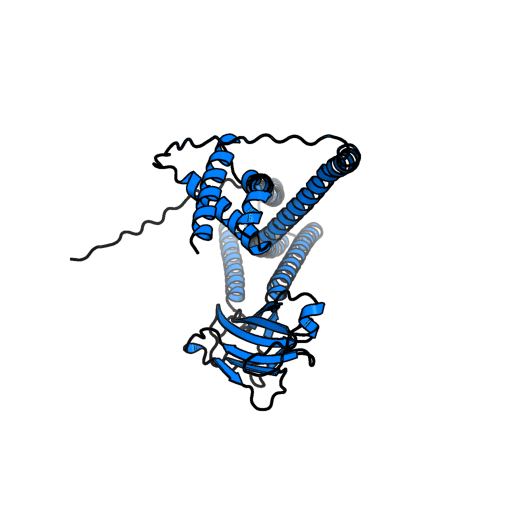1699 C C . LYS A 1 214 ? 0.962 4.481 -0.256 1.00 77.75 214 LYS A C 1
ATOM 1701 O O . LYS A 1 214 ? 1.269 4.946 -1.354 1.00 77.75 214 LYS A O 1
ATOM 1706 N N . SER A 1 215 ? 0.865 5.238 0.839 1.00 64.12 215 SER A N 1
ATOM 1707 C CA . SER A 1 215 ? 1.211 6.666 0.905 1.00 64.12 215 SER A CA 1
ATOM 1708 C C . SER A 1 215 ? 2.699 6.906 0.597 1.00 64.12 215 SER A C 1
ATOM 1710 O O . SER A 1 215 ? 3.046 7.854 -0.107 1.00 64.12 215 SER A O 1
ATOM 1712 N N . ARG A 1 216 ? 3.583 6.008 1.055 1.00 54.09 216 ARG A N 1
ATOM 1713 C CA . ARG A 1 216 ? 5.031 6.062 0.818 1.00 54.09 216 ARG A CA 1
ATOM 1714 C C . ARG A 1 216 ? 5.441 5.408 -0.495 1.00 54.09 216 ARG A C 1
ATOM 1716 O O . ARG A 1 216 ? 6.359 5.914 -1.130 1.00 54.09 216 ARG A O 1
ATOM 1723 N N . SER A 1 217 ? 4.776 4.337 -0.932 1.00 52.47 217 SER A N 1
ATOM 1724 C CA . SER A 1 217 ? 5.157 3.592 -2.141 1.00 52.47 217 SER A CA 1
ATOM 1725 C C . SER A 1 217 ? 5.053 4.457 -3.393 1.00 52.47 217 SER A C 1
ATOM 1727 O O . SER A 1 217 ? 5.981 4.491 -4.193 1.00 52.47 217 SER A O 1
ATOM 1729 N N . LYS A 1 218 ? 3.976 5.242 -3.519 1.00 56.91 218 LYS A N 1
ATOM 1730 C CA . LYS A 1 218 ? 3.787 6.144 -4.658 1.00 56.91 218 LYS A CA 1
ATOM 1731 C C . LYS A 1 218 ? 4.859 7.237 -4.698 1.00 56.91 218 LYS A C 1
ATOM 1733 O O . LYS A 1 218 ? 5.426 7.506 -5.748 1.00 56.91 218 LYS A O 1
ATOM 1738 N N . VAL A 1 219 ? 5.189 7.819 -3.545 1.00 56.22 219 VAL A N 1
ATOM 1739 C CA . VAL A 1 219 ? 6.204 8.880 -3.440 1.00 56.22 219 VAL A CA 1
ATOM 1740 C C . VAL A 1 219 ? 7.621 8.333 -3.644 1.00 56.22 219 VAL A C 1
ATOM 1742 O O . VAL A 1 219 ? 8.450 9.006 -4.252 1.00 56.22 219 VAL A O 1
ATOM 1745 N N . MET A 1 220 ? 7.922 7.125 -3.157 1.00 55.88 220 MET A N 1
ATOM 1746 C CA . MET A 1 220 ? 9.227 6.485 -3.357 1.00 55.88 220 MET A CA 1
ATOM 1747 C C . MET A 1 220 ? 9.433 6.079 -4.819 1.00 55.88 220 MET A C 1
ATOM 1749 O O . MET A 1 220 ? 10.477 6.416 -5.377 1.00 55.88 220 MET A O 1
ATOM 1753 N N . ASP A 1 221 ? 8.431 5.470 -5.462 1.00 65.75 221 ASP A N 1
ATOM 1754 C CA . ASP A 1 221 ? 8.489 5.115 -6.885 1.00 65.75 221 ASP A CA 1
ATOM 1755 C C . ASP A 1 221 ? 8.622 6.368 -7.769 1.00 65.75 221 ASP A C 1
ATOM 1757 O O . ASP A 1 221 ? 9.408 6.384 -8.718 1.00 65.75 221 ASP A O 1
ATOM 1761 N N . GLU A 1 222 ? 7.912 7.454 -7.444 1.00 66.25 222 GLU A N 1
ATOM 1762 C CA . GLU A 1 222 ? 8.030 8.733 -8.157 1.00 66.25 222 GLU A CA 1
ATOM 1763 C C . GLU A 1 222 ? 9.415 9.374 -7.970 1.00 66.25 222 GLU A C 1
ATOM 1765 O O . GLU A 1 222 ? 10.010 9.860 -8.935 1.00 66.25 222 GLU A O 1
ATOM 1770 N N . ARG A 1 223 ? 9.977 9.336 -6.753 1.00 68.00 223 ARG A N 1
ATOM 1771 C CA . ARG A 1 223 ? 11.331 9.845 -6.475 1.00 68.00 223 ARG A CA 1
ATOM 1772 C C . ARG A 1 223 ? 12.410 9.034 -7.179 1.00 68.00 223 ARG A C 1
ATOM 1774 O O . ARG A 1 223 ? 13.368 9.616 -7.691 1.00 68.00 223 ARG A O 1
ATOM 1781 N N . GLU A 1 224 ? 12.279 7.714 -7.216 1.00 74.38 224 GLU A N 1
ATOM 1782 C CA . GLU A 1 224 ? 13.228 6.845 -7.909 1.00 74.38 224 GLU A CA 1
ATOM 1783 C C . GLU A 1 224 ? 13.180 7.082 -9.423 1.00 74.38 224 GLU A C 1
ATOM 1785 O O . GLU A 1 224 ? 14.221 7.260 -10.061 1.00 74.38 224 GLU A O 1
ATOM 1790 N N . GLN A 1 225 ? 11.979 7.188 -9.996 1.00 74.38 225 GLN A N 1
ATOM 1791 C CA . GLN A 1 225 ? 11.795 7.520 -11.410 1.00 74.38 225 GLN A CA 1
ATOM 1792 C C . GLN A 1 225 ? 12.363 8.900 -11.754 1.00 74.38 225 GLN A C 1
ATOM 1794 O O . GLN A 1 225 ? 13.075 9.034 -12.751 1.00 74.38 225 GLN A O 1
ATOM 1799 N N . LEU A 1 226 ? 12.128 9.905 -10.906 1.00 73.44 226 LEU A N 1
ATOM 1800 C CA . LEU A 1 226 ? 12.704 11.239 -11.059 1.00 73.44 226 LEU A CA 1
ATOM 1801 C C . LEU A 1 226 ? 14.237 11.206 -10.996 1.00 73.44 226 LEU A C 1
ATOM 1803 O O . LEU A 1 226 ? 14.907 11.794 -11.842 1.00 73.44 226 LEU A O 1
ATOM 1807 N N . THR A 1 227 ? 14.802 10.472 -10.037 1.00 74.81 227 THR A N 1
ATOM 1808 C CA . THR A 1 227 ? 16.257 10.313 -9.891 1.00 74.81 227 THR A CA 1
ATOM 1809 C C . THR A 1 227 ? 16.861 9.652 -11.130 1.00 74.81 227 THR A C 1
ATOM 1811 O O . THR A 1 227 ? 17.872 10.119 -11.656 1.00 74.81 227 THR A O 1
ATOM 1814 N N . ASN A 1 228 ? 16.228 8.593 -11.638 1.00 78.00 228 ASN A N 1
ATOM 1815 C CA . ASN A 1 228 ? 16.671 7.893 -12.842 1.00 78.00 228 ASN A CA 1
ATOM 1816 C C . ASN A 1 228 ? 16.577 8.776 -14.091 1.00 78.00 228 ASN A C 1
ATOM 1818 O O . ASN A 1 228 ? 17.458 8.716 -14.954 1.00 78.00 228 ASN A O 1
ATOM 1822 N N . PHE A 1 229 ? 15.563 9.634 -14.177 1.00 76.50 229 PHE A N 1
ATOM 1823 C CA . PHE A 1 229 ? 15.451 10.611 -15.253 1.00 76.50 229 PHE A CA 1
ATOM 1824 C C . PHE A 1 229 ? 16.550 11.667 -15.182 1.00 76.50 229 PHE A C 1
ATOM 1826 O O . PHE A 1 229 ? 17.252 11.858 -16.168 1.00 76.50 229 PHE A O 1
ATOM 1833 N N . ILE A 1 230 ? 16.783 12.279 -14.017 1.00 75.75 230 ILE A N 1
ATOM 1834 C CA . ILE A 1 230 ? 17.851 13.277 -13.834 1.00 75.75 230 ILE A CA 1
ATOM 1835 C C . ILE A 1 230 ? 19.221 12.673 -14.164 1.00 75.75 230 ILE A C 1
ATOM 1837 O O . ILE A 1 230 ? 19.998 13.275 -14.903 1.00 75.75 230 ILE A O 1
ATOM 1841 N N . ARG A 1 231 ? 19.507 11.454 -13.684 1.00 78.94 231 ARG A N 1
ATOM 1842 C CA . ARG A 1 231 ? 20.741 10.727 -14.031 1.00 78.94 231 ARG A CA 1
ATOM 1843 C C . ARG A 1 231 ? 20.886 10.530 -15.536 1.00 78.94 231 ARG A C 1
ATOM 1845 O O . ARG A 1 231 ? 21.981 10.693 -16.064 1.00 78.94 231 ARG A O 1
ATOM 1852 N N . SER A 1 232 ? 19.789 10.216 -16.220 1.00 81.50 232 SER A N 1
ATOM 1853 C CA . SER A 1 232 ? 19.786 10.072 -17.674 1.00 81.50 232 SER A CA 1
ATOM 1854 C C . SER A 1 232 ? 20.051 11.415 -18.355 1.00 81.50 232 SER A C 1
ATOM 1856 O O . SER A 1 232 ? 20.924 11.482 -19.209 1.00 81.50 232 SER A O 1
ATOM 1858 N N . VAL A 1 233 ? 19.409 12.510 -17.934 1.00 77.88 233 VAL A N 1
ATOM 1859 C CA . VAL A 1 233 ? 19.681 13.858 -18.471 1.00 77.88 233 VAL A CA 1
ATOM 1860 C C . VAL A 1 233 ? 21.157 14.226 -18.324 1.00 77.88 233 VAL A C 1
ATOM 1862 O O . VAL A 1 233 ? 21.785 14.652 -19.291 1.00 77.88 233 VAL A O 1
ATOM 1865 N N . LEU A 1 234 ? 21.739 14.006 -17.144 1.00 77.94 234 LEU A N 1
ATOM 1866 C CA . LEU A 1 234 ? 23.154 14.282 -16.900 1.00 77.94 234 LEU A CA 1
ATOM 1867 C C . LEU A 1 234 ? 24.064 13.419 -17.779 1.00 77.94 234 LEU A C 1
ATOM 1869 O O . LEU A 1 234 ? 25.005 13.939 -18.374 1.00 77.94 234 LEU A O 1
ATOM 1873 N N . ALA A 1 235 ? 23.760 12.127 -17.919 1.00 83.00 235 ALA A N 1
ATOM 1874 C CA . ALA A 1 235 ? 24.498 11.238 -18.808 1.00 83.00 235 ALA A CA 1
ATOM 1875 C C . ALA A 1 235 ? 24.400 11.684 -20.277 1.00 83.00 235 ALA A C 1
ATOM 1877 O O . ALA A 1 235 ? 25.405 11.653 -20.979 1.00 83.00 235 ALA A O 1
ATOM 1878 N N . TYR A 1 236 ? 23.236 12.158 -20.736 1.00 85.75 236 TYR A N 1
ATOM 1879 C CA . TYR A 1 236 ? 23.063 12.708 -22.084 1.00 85.75 236 TYR A CA 1
ATOM 1880 C C . TYR A 1 236 ? 23.973 13.912 -22.335 1.00 85.75 236 TYR A C 1
ATOM 1882 O O . TYR A 1 236 ? 24.706 13.942 -23.325 1.00 85.75 236 TYR A O 1
ATOM 1890 N N . ILE A 1 237 ? 23.939 14.885 -21.418 1.00 80.00 237 ILE A N 1
ATOM 1891 C CA . ILE A 1 237 ? 24.744 16.110 -21.492 1.00 80.00 237 ILE A CA 1
ATOM 1892 C C . ILE A 1 237 ? 26.232 15.753 -21.477 1.00 80.00 237 ILE A C 1
ATOM 1894 O O . ILE A 1 237 ? 27.004 16.267 -22.286 1.00 80.00 237 ILE A O 1
ATOM 1898 N N . PHE A 1 238 ? 26.629 14.830 -20.599 1.00 81.19 238 PHE A N 1
ATOM 1899 C CA . PHE A 1 238 ? 28.015 14.398 -20.480 1.00 81.19 238 PHE A CA 1
ATOM 1900 C C . PHE A 1 238 ? 28.500 13.670 -21.737 1.00 81.19 238 PHE A C 1
ATOM 1902 O O . PHE A 1 238 ? 29.560 14.012 -22.254 1.00 81.19 238 PHE A O 1
ATOM 1909 N N . LEU A 1 239 ? 27.716 12.731 -22.285 1.00 81.81 239 LEU A N 1
ATOM 1910 C CA . LEU A 1 239 ? 28.046 12.048 -23.543 1.00 81.81 239 LEU A CA 1
ATOM 1911 C C . LEU A 1 239 ? 28.161 13.035 -24.711 1.00 81.81 239 LEU A C 1
ATOM 1913 O O . LEU A 1 239 ? 29.071 12.903 -25.525 1.00 81.81 239 LEU A O 1
ATOM 1917 N N . GLY A 1 240 ? 27.265 14.025 -24.784 1.00 78.00 240 GLY A N 1
ATOM 1918 C CA . GLY A 1 240 ? 27.316 15.067 -25.811 1.00 78.00 240 GLY A CA 1
ATOM 1919 C C . GLY A 1 240 ? 28.567 15.937 -25.711 1.00 78.00 240 GLY A C 1
ATOM 1920 O O . GLY A 1 240 ? 29.243 16.154 -26.713 1.00 78.00 240 GLY A O 1
ATOM 1921 N N . SER A 1 241 ? 28.921 16.378 -24.502 1.00 78.06 241 SER A N 1
ATOM 1922 C CA . SER A 1 241 ? 30.137 17.165 -24.260 1.00 78.06 241 SER A CA 1
ATOM 1923 C C . SER A 1 241 ? 31.412 16.366 -24.556 1.00 78.06 241 SER A C 1
ATOM 1925 O O . SER A 1 241 ? 32.331 16.864 -25.213 1.00 78.06 241 SER A O 1
ATOM 1927 N N . LEU A 1 242 ? 31.442 15.090 -24.153 1.00 74.62 242 LEU A N 1
ATOM 1928 C CA . LEU A 1 242 ? 32.550 14.177 -24.434 1.00 74.62 242 LEU A CA 1
ATOM 1929 C C . LEU A 1 242 ? 32.746 13.991 -25.947 1.00 74.62 242 LEU A C 1
ATOM 1931 O O . LEU A 1 242 ? 33.880 14.004 -26.420 1.00 74.62 242 LEU A O 1
ATOM 1935 N N . ALA A 1 243 ? 31.654 13.885 -26.714 1.00 80.25 243 ALA A N 1
ATOM 1936 C CA . ALA A 1 243 ? 31.697 13.763 -28.172 1.00 80.25 243 ALA A CA 1
ATOM 1937 C C . ALA A 1 243 ? 32.337 14.978 -28.859 1.00 80.25 243 ALA A C 1
ATOM 1939 O O . ALA A 1 243 ? 33.015 14.818 -29.868 1.00 80.25 243 ALA A O 1
ATOM 1940 N N . GLN A 1 244 ? 32.128 16.181 -28.317 1.00 77.62 244 GLN A N 1
ATOM 1941 C CA . GLN A 1 244 ? 32.689 17.418 -28.870 1.00 77.62 244 GLN A CA 1
ATOM 1942 C C . GLN A 1 244 ? 34.187 17.567 -28.577 1.00 77.62 244 GLN A C 1
ATOM 1944 O O . GLN A 1 244 ? 34.925 18.083 -29.411 1.00 77.62 244 GLN A O 1
ATOM 1949 N N . HIS A 1 245 ? 34.646 17.106 -27.410 1.00 77.38 245 HIS A N 1
ATOM 1950 C CA . HIS A 1 245 ? 36.057 17.200 -27.010 1.00 77.38 245 HIS A CA 1
ATOM 1951 C C . HIS A 1 245 ? 36.916 16.104 -27.640 1.00 77.38 245 HIS A C 1
ATOM 1953 O O . HIS A 1 245 ? 38.101 16.296 -27.917 1.00 77.38 245 HIS A O 1
ATOM 1959 N N . LEU A 1 246 ? 36.317 14.945 -27.893 1.00 74.31 246 LEU A N 1
ATOM 1960 C CA . LEU A 1 246 ? 36.943 13.869 -28.634 1.00 74.31 246 LEU A CA 1
ATOM 1961 C C . LEU A 1 246 ? 36.870 14.214 -30.126 1.00 74.31 246 LEU A C 1
ATOM 1963 O O . LEU A 1 246 ? 35.929 13.812 -30.805 1.00 74.31 246 LEU A O 1
ATOM 1967 N N . ASN A 1 247 ? 37.874 14.946 -30.631 1.00 64.75 247 ASN A N 1
ATOM 1968 C CA . ASN A 1 247 ? 38.080 15.264 -32.053 1.00 64.75 247 ASN A CA 1
ATOM 1969 C C . ASN A 1 247 ? 38.347 13.983 -32.865 1.00 64.75 247 ASN A C 1
ATOM 1971 O O . ASN A 1 247 ? 39.464 13.676 -33.280 1.00 64.75 247 ASN A O 1
ATOM 1975 N N . THR A 1 248 ? 37.320 13.153 -32.971 1.00 59.62 248 THR A N 1
ATOM 1976 C CA . THR A 1 248 ? 37.435 11.748 -33.318 1.00 59.62 248 THR A CA 1
ATOM 1977 C C . THR A 1 248 ? 36.855 11.501 -34.696 1.00 59.62 248 THR A C 1
ATOM 1979 O O . THR A 1 248 ? 35.822 12.048 -35.080 1.00 59.62 248 THR A O 1
ATOM 1982 N N . SER A 1 249 ? 37.557 10.662 -35.460 1.00 78.38 249 SER A N 1
ATOM 1983 C CA . SER A 1 249 ? 37.155 10.239 -36.798 1.00 78.38 249 SER A CA 1
ATOM 1984 C C . SER A 1 249 ? 35.703 9.743 -36.810 1.00 78.38 249 SER A C 1
ATOM 1986 O O . SER A 1 249 ? 35.246 9.144 -35.839 1.00 78.38 249 SER A O 1
ATOM 1988 N N . PHE A 1 250 ? 35.013 9.901 -37.943 1.00 75.25 250 PHE A N 1
ATOM 1989 C CA . PHE A 1 250 ? 33.601 9.537 -38.177 1.00 75.25 250 PHE A CA 1
ATOM 1990 C C . PHE A 1 250 ? 33.143 8.199 -37.548 1.00 75.25 250 PHE A C 1
ATOM 1992 O O . PHE A 1 250 ? 32.015 8.066 -37.079 1.00 75.25 250 PHE A O 1
ATOM 1999 N N . ARG A 1 251 ? 34.036 7.202 -37.473 1.00 75.50 251 ARG A N 1
ATOM 2000 C CA . ARG A 1 251 ? 33.779 5.893 -36.846 1.00 75.50 251 ARG A CA 1
ATOM 2001 C C . ARG A 1 251 ? 33.449 5.977 -35.347 1.00 75.50 251 ARG A C 1
ATOM 2003 O O . ARG A 1 251 ? 32.588 5.240 -34.879 1.00 75.50 251 ARG A O 1
ATOM 2010 N N . TYR A 1 252 ? 34.096 6.871 -34.603 1.00 75.50 252 TYR A N 1
ATOM 2011 C CA . TYR A 1 252 ? 33.851 7.063 -33.170 1.00 75.50 252 TYR A CA 1
ATOM 2012 C C . TYR A 1 252 ? 32.584 7.876 -32.905 1.00 75.50 252 TYR A C 1
ATOM 2014 O O . TYR A 1 252 ? 31.888 7.621 -31.926 1.00 75.50 252 TYR A O 1
ATOM 2022 N N . GLN A 1 253 ? 32.231 8.788 -33.813 1.00 76.88 253 GLN A N 1
ATOM 2023 C CA . GLN A 1 253 ? 30.987 9.552 -33.720 1.00 76.88 253 GLN A CA 1
ATOM 2024 C C . GLN A 1 253 ? 29.763 8.632 -33.778 1.00 76.88 253 GLN A C 1
ATOM 2026 O O . GLN A 1 253 ? 28.853 8.772 -32.965 1.00 76.88 253 GLN A O 1
ATOM 2031 N N . LEU A 1 254 ? 29.772 7.623 -34.659 1.00 78.06 254 LEU A N 1
ATOM 2032 C CA . LEU A 1 254 ? 28.715 6.605 -34.706 1.00 78.06 254 LEU A CA 1
ATOM 2033 C C . LEU A 1 254 ? 28.621 5.794 -33.406 1.00 78.06 254 LEU A C 1
ATOM 2035 O O . LEU A 1 254 ? 27.520 5.460 -32.968 1.00 78.06 254 LEU A O 1
ATOM 2039 N N . LEU A 1 255 ? 29.760 5.513 -32.768 1.00 80.25 255 LEU A N 1
ATOM 2040 C CA . LEU A 1 255 ? 29.821 4.759 -31.515 1.00 80.25 255 LEU A CA 1
ATOM 2041 C C . LEU A 1 255 ? 29.216 5.551 -30.341 1.00 80.25 255 LEU A C 1
ATOM 2043 O O . LEU A 1 255 ? 28.630 4.946 -29.450 1.00 80.25 255 LEU A O 1
ATOM 2047 N N . ILE A 1 256 ? 29.286 6.887 -30.373 1.00 81.88 256 ILE A N 1
ATOM 2048 C CA . ILE A 1 256 ? 28.672 7.777 -29.370 1.00 81.88 256 ILE A CA 1
ATOM 2049 C C . ILE A 1 256 ? 27.195 8.082 -29.689 1.00 81.88 256 ILE A C 1
ATOM 2051 O O . ILE A 1 256 ? 26.372 8.203 -28.778 1.00 81.88 256 ILE A O 1
ATOM 2055 N N . LEU A 1 257 ? 26.824 8.136 -30.971 1.00 80.62 257 LEU A N 1
ATOM 2056 C CA . LEU A 1 257 ? 25.454 8.429 -31.407 1.00 80.62 257 LEU A CA 1
ATOM 2057 C C . LEU A 1 257 ? 24.455 7.345 -30.963 1.00 80.62 257 LEU A C 1
ATOM 2059 O O . LEU A 1 257 ? 23.348 7.651 -30.521 1.00 80.62 257 LEU A O 1
ATOM 2063 N N . VAL A 1 258 ? 24.841 6.069 -31.049 1.00 82.56 258 VAL A N 1
ATOM 2064 C CA . VAL A 1 258 ? 23.987 4.936 -30.647 1.00 82.56 258 VAL A CA 1
ATOM 2065 C C . VAL A 1 258 ? 23.557 5.015 -29.170 1.00 82.56 258 VAL A C 1
ATOM 2067 O O . VAL A 1 258 ? 22.350 4.993 -28.915 1.00 82.56 258 VAL A O 1
ATOM 2070 N N . PRO A 1 259 ? 24.463 5.142 -28.177 1.00 82.75 259 PRO A N 1
ATOM 2071 C CA . PRO A 1 259 ? 24.069 5.285 -26.779 1.00 82.75 259 PRO A CA 1
ATOM 2072 C C . PRO A 1 259 ? 23.284 6.573 -26.514 1.00 82.75 259 PRO A C 1
ATOM 2074 O O . PRO A 1 259 ? 22.357 6.530 -25.710 1.00 82.75 259 PRO A O 1
ATOM 2077 N N . GLN A 1 260 ? 23.561 7.680 -27.215 1.00 84.19 260 GLN A N 1
ATOM 2078 C CA . GLN A 1 260 ? 22.732 8.888 -27.117 1.00 84.19 260 GLN A CA 1
ATOM 2079 C C . GLN A 1 260 ? 21.283 8.636 -27.550 1.00 84.19 260 GLN A C 1
ATOM 2081 O O . GLN A 1 260 ? 20.363 8.996 -26.817 1.00 84.19 260 GLN A O 1
ATOM 2086 N N . ILE A 1 261 ? 21.059 7.977 -28.692 1.00 83.12 261 ILE A N 1
ATOM 2087 C CA . ILE A 1 261 ? 19.707 7.650 -29.175 1.00 83.12 261 ILE A CA 1
ATOM 2088 C C . ILE A 1 261 ? 18.982 6.735 -28.183 1.00 83.12 261 ILE A C 1
ATOM 2090 O O . ILE A 1 261 ? 17.820 6.971 -27.852 1.00 83.12 261 ILE A O 1
ATOM 2094 N N . LEU A 1 262 ? 19.660 5.709 -27.666 1.00 85.50 262 LEU A N 1
ATOM 2095 C CA . LEU A 1 262 ? 19.077 4.799 -26.673 1.00 85.50 262 LEU A CA 1
ATOM 2096 C C . LEU A 1 262 ? 18.694 5.521 -25.387 1.00 85.50 262 LEU A C 1
ATOM 2098 O O . LEU A 1 262 ? 17.658 5.233 -24.788 1.00 85.50 262 LEU A O 1
ATOM 2102 N N . LEU A 1 263 ? 19.519 6.474 -24.978 1.00 86.56 263 LEU A N 1
ATOM 2103 C CA . LEU A 1 263 ? 19.310 7.245 -23.774 1.00 86.56 263 LEU A CA 1
ATOM 2104 C C . LEU A 1 263 ? 18.174 8.267 -23.948 1.00 86.56 263 LEU A C 1
ATOM 2106 O O . LEU A 1 263 ? 17.373 8.431 -23.031 1.00 86.56 263 LEU A O 1
ATOM 2110 N N . ILE A 1 264 ? 18.004 8.847 -25.142 1.00 84.06 264 ILE A N 1
ATOM 2111 C CA . ILE A 1 264 ? 16.811 9.633 -25.503 1.00 84.06 264 ILE A CA 1
ATOM 2112 C C . ILE A 1 264 ? 15.549 8.764 -25.446 1.00 84.06 264 ILE A C 1
ATOM 2114 O O . ILE A 1 264 ? 14.564 9.162 -24.826 1.00 84.06 264 ILE A O 1
ATOM 2118 N N . LEU A 1 265 ? 15.567 7.567 -26.042 1.00 83.50 265 LEU A N 1
ATOM 2119 C CA . LEU A 1 265 ? 14.426 6.643 -25.999 1.00 83.50 265 LEU A CA 1
ATOM 2120 C C . LEU A 1 265 ? 14.076 6.238 -24.559 1.00 83.50 265 LEU A C 1
ATOM 2122 O O . LEU A 1 265 ? 12.901 6.170 -24.192 1.00 83.50 265 LEU A O 1
ATOM 2126 N N . TYR A 1 266 ? 15.091 6.014 -23.723 1.00 84.62 266 TYR A N 1
ATOM 2127 C CA . TYR A 1 266 ? 14.914 5.740 -22.301 1.00 84.62 266 TYR A CA 1
ATOM 2128 C C . TYR A 1 266 ? 14.300 6.934 -21.554 1.00 84.62 266 TYR A C 1
ATOM 2130 O O . TYR A 1 266 ? 13.349 6.765 -20.789 1.00 84.62 266 TYR A O 1
ATOM 2138 N N . MET A 1 267 ? 14.773 8.152 -21.824 1.00 82.94 267 MET A N 1
ATOM 2139 C CA . MET A 1 267 ? 14.216 9.371 -21.239 1.00 82.94 267 MET A CA 1
ATOM 2140 C C . MET A 1 267 ? 12.783 9.648 -21.685 1.00 82.94 267 MET A C 1
ATOM 2142 O O . MET A 1 267 ? 11.971 10.054 -20.859 1.00 82.94 267 MET A O 1
ATOM 2146 N N . LEU A 1 268 ? 12.435 9.369 -22.943 1.00 81.38 268 LEU A N 1
ATOM 2147 C CA . LEU A 1 268 ? 11.067 9.521 -23.443 1.00 81.38 268 LEU A CA 1
ATOM 2148 C C . LEU A 1 268 ? 10.085 8.633 -22.666 1.00 81.38 268 LEU A C 1
ATOM 2150 O O . LEU A 1 268 ? 8.982 9.060 -22.329 1.00 81.38 268 LEU A O 1
ATOM 2154 N N . ARG A 1 269 ? 10.505 7.414 -22.309 1.00 80.81 269 ARG A N 1
ATOM 2155 C CA . ARG A 1 269 ? 9.716 6.515 -21.457 1.00 80.81 269 ARG A CA 1
ATOM 2156 C C . ARG A 1 269 ? 9.526 7.076 -20.045 1.00 80.81 269 ARG A C 1
ATOM 2158 O O . ARG A 1 269 ? 8.443 6.942 -19.480 1.00 80.81 269 ARG A O 1
ATOM 2165 N N . LEU A 1 270 ? 10.563 7.688 -19.477 1.00 78.12 270 LEU A N 1
ATOM 2166 C CA . LEU A 1 270 ? 10.519 8.304 -18.146 1.00 78.12 270 LEU A CA 1
ATOM 2167 C C . LEU A 1 270 ? 9.791 9.660 -18.128 1.00 78.12 270 LEU A C 1
ATOM 2169 O O . LEU A 1 270 ? 9.316 10.082 -17.077 1.00 78.12 270 LEU A O 1
ATOM 2173 N N . ALA A 1 271 ? 9.643 10.322 -19.277 1.00 75.94 271 ALA A N 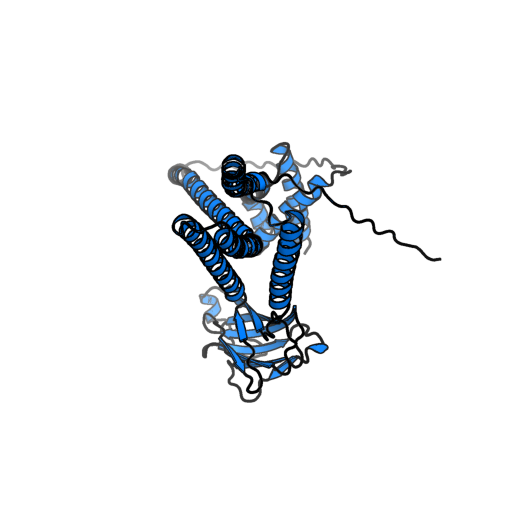1
ATOM 2174 C CA . ALA A 1 271 ? 8.974 11.615 -19.379 1.00 75.94 271 ALA A CA 1
ATOM 2175 C C . ALA A 1 271 ? 7.474 11.537 -19.040 1.00 75.94 271 ALA A C 1
ATOM 2177 O O . ALA A 1 271 ? 6.937 12.463 -18.434 1.00 75.94 271 ALA A O 1
ATOM 2178 N N . TYR A 1 272 ? 6.798 10.430 -19.377 1.00 75.62 272 TYR A N 1
ATOM 2179 C CA . TYR A 1 272 ? 5.366 10.260 -19.103 1.00 75.62 272 TYR A CA 1
ATOM 2180 C C . TYR A 1 272 ? 5.014 10.357 -17.605 1.00 75.62 272 TYR A C 1
ATOM 2182 O O . TYR A 1 272 ? 4.228 11.239 -17.250 1.00 75.62 272 TYR A O 1
ATOM 2190 N N . PRO A 1 273 ? 5.586 9.538 -16.698 1.00 71.56 273 PRO A N 1
ATOM 2191 C CA . PRO A 1 273 ? 5.264 9.644 -15.275 1.00 71.56 273 PRO A CA 1
ATOM 2192 C C . PRO A 1 273 ? 5.674 10.995 -14.676 1.00 71.56 273 PRO A C 1
ATOM 2194 O O . PRO A 1 273 ? 4.919 11.574 -13.899 1.00 71.56 273 PRO A O 1
ATOM 2197 N N . ILE A 1 274 ? 6.809 11.555 -15.102 1.00 74.31 274 ILE A N 1
ATOM 2198 C CA . ILE A 1 274 ? 7.300 12.844 -14.595 1.00 74.31 274 ILE A CA 1
ATOM 2199 C C . ILE A 1 274 ? 6.391 13.997 -15.011 1.00 74.31 274 ILE A C 1
ATOM 2201 O O . ILE A 1 274 ? 6.117 14.875 -14.196 1.00 74.31 274 ILE A O 1
ATOM 2205 N N . SER A 1 275 ? 5.862 13.983 -16.239 1.00 73.00 275 SER A N 1
ATOM 2206 C CA . SER A 1 275 ? 4.904 15.000 -16.685 1.00 73.00 275 SER A CA 1
ATOM 2207 C C . SER A 1 275 ? 3.662 15.051 -15.790 1.00 73.00 275 SER A C 1
ATOM 2209 O O . SER A 1 275 ? 3.156 16.134 -15.499 1.00 73.00 275 SER A O 1
ATOM 2211 N N . ARG A 1 276 ? 3.222 13.894 -15.275 1.00 71.62 276 ARG A N 1
ATOM 2212 C CA . ARG A 1 276 ? 2.097 13.788 -14.341 1.00 71.62 276 ARG A CA 1
ATOM 2213 C C . ARG A 1 276 ? 2.443 14.354 -12.963 1.00 71.62 276 ARG A C 1
ATOM 2215 O O . ARG A 1 276 ? 1.636 15.094 -12.406 1.00 71.62 276 ARG A O 1
ATOM 2222 N N . SER A 1 277 ? 3.632 14.056 -12.438 1.00 71.12 277 SER A N 1
ATOM 2223 C CA . SER A 1 277 ? 4.103 14.620 -11.166 1.00 71.12 277 SER A CA 1
ATOM 2224 C C . SER A 1 277 ? 4.267 16.142 -11.252 1.00 71.12 277 SER A C 1
ATOM 2226 O O . SER A 1 277 ? 3.789 16.857 -10.372 1.00 71.12 277 SER A O 1
ATOM 2228 N N . ILE A 1 278 ? 4.842 16.665 -12.342 1.00 72.50 278 ILE A N 1
ATOM 2229 C CA . ILE A 1 278 ? 4.964 18.115 -12.575 1.00 72.50 278 ILE A CA 1
ATOM 2230 C C . ILE A 1 278 ? 3.581 18.762 -12.676 1.00 72.50 278 ILE A C 1
ATOM 2232 O O . ILE A 1 278 ? 3.344 19.773 -12.021 1.00 72.50 278 ILE A O 1
ATOM 2236 N N . ALA A 1 279 ? 2.653 18.166 -13.432 1.00 71.62 279 ALA A N 1
ATOM 2237 C CA . ALA A 1 279 ? 1.286 18.670 -13.530 1.00 71.62 279 ALA A CA 1
ATOM 2238 C C . ALA A 1 279 ? 0.617 18.754 -12.150 1.00 71.62 279 ALA A C 1
ATOM 2240 O O . ALA A 1 279 ? 0.068 19.798 -11.813 1.00 71.62 279 ALA A O 1
ATOM 2241 N N . SER A 1 280 ? 0.748 17.709 -11.320 1.00 72.31 280 SER A N 1
ATOM 2242 C CA . SER A 1 280 ? 0.205 17.715 -9.955 1.00 72.31 280 SER A CA 1
ATOM 2243 C C . SER A 1 280 ? 0.856 18.764 -9.044 1.00 72.31 280 SER A C 1
ATOM 2245 O O . SER A 1 280 ? 0.177 19.388 -8.228 1.00 72.31 280 SER A O 1
ATOM 2247 N N . GLY A 1 281 ? 2.159 19.011 -9.211 1.00 73.19 281 GLY A N 1
ATOM 2248 C CA . GLY A 1 281 ? 2.873 20.056 -8.482 1.00 73.19 281 GLY A CA 1
ATOM 2249 C C . GLY A 1 281 ? 2.410 21.456 -8.883 1.00 73.19 281 GLY A C 1
ATOM 2250 O O . GLY A 1 281 ? 2.190 22.296 -8.016 1.00 73.19 281 GLY A O 1
ATOM 2251 N N . ILE A 1 282 ? 2.202 21.696 -10.181 1.00 75.75 282 ILE A N 1
ATOM 2252 C CA . ILE A 1 282 ? 1.698 22.975 -10.698 1.00 75.75 282 ILE A CA 1
ATOM 2253 C C . ILE A 1 282 ? 0.275 23.229 -10.201 1.00 75.75 282 ILE A C 1
ATOM 2255 O O . ILE A 1 282 ? -0.006 24.332 -9.740 1.00 75.75 282 ILE A O 1
ATOM 2259 N N . THR A 1 283 ? -0.610 22.227 -10.239 1.00 76.38 283 THR A N 1
ATOM 2260 C CA . THR A 1 283 ? -1.983 22.378 -9.731 1.00 76.38 283 THR A CA 1
ATOM 2261 C C . THR A 1 283 ? -2.002 22.646 -8.230 1.00 76.38 283 THR A C 1
ATOM 2263 O O . THR A 1 283 ? -2.745 23.511 -7.778 1.00 76.38 283 THR A O 1
ATOM 2266 N N . TYR A 1 284 ? -1.140 21.972 -7.461 1.00 77.44 284 TYR A N 1
ATOM 2267 C CA . TYR A 1 284 ? -1.006 22.220 -6.025 1.00 77.44 284 TYR A CA 1
ATOM 2268 C C . TYR A 1 284 ? -0.517 23.646 -5.734 1.00 77.44 284 TYR A C 1
ATOM 2270 O O . TYR A 1 284 ? -1.095 24.346 -4.907 1.00 77.44 284 TYR A O 1
ATOM 2278 N N . TRP A 1 285 ? 0.508 24.114 -6.452 1.00 80.88 285 TRP A N 1
ATOM 2279 C CA . TRP A 1 285 ? 1.011 25.484 -6.323 1.00 80.88 285 TRP A CA 1
ATOM 2280 C C . TRP A 1 285 ? -0.014 26.538 -6.746 1.00 80.88 285 TRP A C 1
ATOM 2282 O O . TRP A 1 285 ? -0.115 27.584 -6.104 1.00 80.88 285 TRP A O 1
ATOM 2292 N N . ALA A 1 286 ? -0.779 26.274 -7.805 1.00 79.50 286 ALA A N 1
ATOM 2293 C CA . ALA A 1 286 ? -1.849 27.155 -8.254 1.00 79.50 286 ALA A CA 1
ATOM 2294 C C . ALA A 1 286 ? -2.955 27.271 -7.195 1.00 79.50 286 ALA A C 1
ATOM 2296 O O . ALA A 1 286 ? -3.358 28.387 -6.873 1.00 79.50 286 ALA A O 1
ATOM 2297 N N . ALA A 1 287 ? -3.368 26.151 -6.593 1.00 79.12 287 ALA A N 1
ATOM 2298 C CA . ALA A 1 287 ? -4.341 26.134 -5.502 1.00 79.12 287 ALA A CA 1
ATOM 2299 C C . ALA A 1 287 ? -3.825 26.880 -4.260 1.00 79.12 287 ALA A C 1
ATOM 2301 O O . ALA A 1 287 ? -4.524 27.722 -3.702 1.00 79.12 287 ALA A O 1
ATOM 2302 N N . LEU A 1 288 ? -2.564 26.653 -3.871 1.00 84.06 288 LEU A N 1
ATOM 2303 C CA . LEU A 1 288 ? -1.952 27.340 -2.731 1.00 84.06 288 LEU A CA 1
ATOM 2304 C C . LEU A 1 288 ? -1.902 28.861 -2.944 1.00 84.06 288 LEU A C 1
ATOM 2306 O O . LEU A 1 288 ? -2.190 29.635 -2.031 1.00 84.06 288 LEU A O 1
ATOM 2310 N N . ARG A 1 289 ? -1.571 29.296 -4.165 1.00 87.44 289 ARG A N 1
ATOM 2311 C CA . ARG A 1 289 ? -1.556 30.713 -4.536 1.00 87.44 289 ARG A CA 1
ATOM 2312 C C . ARG A 1 289 ? -2.964 31.309 -4.573 1.00 87.44 289 ARG A C 1
ATOM 2314 O O . ARG A 1 289 ? -3.128 32.443 -4.137 1.00 87.44 289 ARG A O 1
ATOM 2321 N N . GLY A 1 290 ? -3.955 30.563 -5.061 1.00 85.12 290 GLY A N 1
ATOM 2322 C CA . GLY A 1 290 ? -5.363 30.969 -5.047 1.00 85.12 290 GLY A CA 1
ATOM 2323 C C . GLY A 1 290 ? -5.867 31.222 -3.627 1.00 85.12 290 GLY A C 1
ATOM 2324 O O . GLY A 1 290 ? -6.369 32.304 -3.341 1.00 85.12 290 GLY A O 1
ATOM 2325 N N . ASN A 1 291 ? -5.611 30.285 -2.712 1.00 84.12 291 ASN A N 1
ATOM 2326 C CA . ASN A 1 291 ? -6.014 30.406 -1.309 1.00 84.12 291 ASN A CA 1
ATOM 2327 C C . ASN A 1 291 ? -5.310 31.571 -0.596 1.00 84.12 291 ASN A C 1
ATOM 2329 O O . ASN A 1 291 ? -5.932 32.283 0.188 1.00 84.12 291 ASN A O 1
ATOM 2333 N N . ALA A 1 292 ? -4.027 31.805 -0.889 1.00 81.12 292 ALA A N 1
ATOM 2334 C CA . ALA A 1 292 ? -3.293 32.945 -0.340 1.00 81.12 292 ALA A CA 1
ATOM 2335 C C . ALA A 1 292 ? -3.846 34.294 -0.839 1.00 81.12 292 ALA A C 1
ATOM 2337 O O . ALA A 1 292 ? -3.927 35.248 -0.068 1.00 81.12 292 ALA A O 1
ATOM 2338 N N . LEU A 1 293 ? -4.248 34.373 -2.113 1.00 86.50 293 LEU A N 1
ATOM 2339 C CA . LEU A 1 293 ? -4.851 35.577 -2.690 1.00 86.50 293 LEU A CA 1
ATOM 2340 C C . LEU A 1 293 ? -6.263 35.832 -2.144 1.00 86.50 293 LEU A C 1
ATOM 2342 O O . LEU A 1 293 ? -6.572 36.977 -1.818 1.00 86.50 293 LEU A O 1
ATOM 2346 N N . ALA A 1 294 ? -7.076 34.785 -1.979 1.00 81.00 294 ALA A N 1
ATOM 2347 C CA . ALA A 1 294 ? -8.396 34.879 -1.354 1.00 81.00 294 ALA A CA 1
ATOM 2348 C C . ALA A 1 294 ? -8.290 35.376 0.100 1.00 81.00 294 ALA A C 1
ATOM 2350 O O . ALA A 1 294 ? -8.913 36.369 0.470 1.00 81.00 294 ALA A O 1
ATOM 2351 N N . ALA A 1 295 ? -7.380 34.795 0.890 1.00 79.88 295 ALA A N 1
ATOM 2352 C CA . ALA A 1 295 ? -7.129 35.232 2.264 1.00 79.88 295 ALA A CA 1
ATOM 2353 C C . ALA A 1 295 ? -6.667 36.701 2.360 1.00 79.88 295 ALA A C 1
ATOM 2355 O O . ALA A 1 295 ? -6.975 37.396 3.330 1.00 79.88 295 ALA A O 1
ATOM 2356 N N . GLN A 1 296 ? -5.944 37.201 1.352 1.00 84.31 296 GLN A N 1
ATOM 2357 C CA . GLN A 1 296 ? -5.503 38.596 1.303 1.00 84.31 296 GLN A CA 1
ATOM 2358 C C . GLN A 1 296 ? -6.633 39.569 0.916 1.00 84.31 296 GLN A C 1
ATOM 2360 O O . GLN A 1 296 ? -6.600 40.726 1.339 1.00 84.31 296 GLN A O 1
ATOM 2365 N N . GLN A 1 297 ? -7.636 39.120 0.154 1.00 82.75 297 GLN A N 1
ATOM 2366 C CA . GLN A 1 297 ? -8.825 39.914 -0.188 1.00 82.75 297 GLN A CA 1
ATOM 2367 C C . GLN A 1 297 ? -9.851 39.987 0.951 1.00 82.75 297 GLN A C 1
ATOM 2369 O O . GLN A 1 297 ? -10.497 41.023 1.110 1.00 82.75 297 GLN A O 1
ATOM 2374 N N . ASP A 1 298 ? -9.942 38.955 1.791 1.00 76.38 298 ASP A N 1
ATOM 2375 C CA . ASP A 1 298 ? -10.892 38.923 2.912 1.00 76.38 298 ASP A CA 1
ATOM 2376 C C . ASP A 1 298 ? -10.411 39.700 4.152 1.00 76.38 298 ASP A C 1
ATOM 2378 O O . ASP A 1 298 ? -11.219 40.196 4.946 1.00 76.38 298 ASP A O 1
ATOM 2382 N N . ALA A 1 299 ? -9.095 39.887 4.303 1.00 71.88 299 ALA A N 1
ATOM 2383 C CA . ALA A 1 299 ? -8.494 40.636 5.409 1.00 71.88 299 ALA A CA 1
ATOM 2384 C C . ALA A 1 299 ? -9.033 42.085 5.584 1.00 71.88 299 ALA A C 1
ATOM 2386 O O . ALA A 1 299 ? -9.367 42.462 6.713 1.00 71.88 299 ALA A O 1
ATOM 2387 N N . PRO A 1 300 ? -9.175 42.922 4.533 1.00 69.56 300 PRO A N 1
ATOM 2388 C CA . PRO A 1 300 ? -9.727 44.274 4.680 1.00 69.56 300 PRO A CA 1
ATOM 2389 C C . PRO A 1 300 ? -11.240 44.309 4.965 1.00 69.56 300 PRO A C 1
ATOM 2391 O O . PRO A 1 300 ? -11.705 45.231 5.638 1.00 69.56 300 PRO A O 1
ATOM 2394 N N . LEU A 1 301 ? -12.017 43.313 4.518 1.00 62.66 301 LEU A N 1
ATOM 2395 C CA . LEU A 1 301 ? -13.466 43.255 4.767 1.00 62.66 301 LEU A CA 1
ATOM 2396 C C . LEU A 1 301 ? -13.786 42.899 6.227 1.00 62.66 301 LEU A C 1
ATOM 2398 O O . LEU A 1 301 ? -14.701 43.476 6.820 1.00 62.66 301 LEU A O 1
ATOM 2402 N N . GLN A 1 302 ? -12.985 42.040 6.863 1.00 61.22 302 GLN A N 1
ATOM 2403 C CA . GLN A 1 302 ? -13.133 41.732 8.292 1.00 61.22 302 GLN A CA 1
ATOM 2404 C C . GLN A 1 302 ? -12.702 42.903 9.200 1.00 61.22 302 GLN A C 1
ATOM 2406 O O . GLN A 1 302 ? -13.326 43.158 10.239 1.00 61.22 302 GLN A O 1
ATOM 2411 N N . ALA A 1 303 ? -11.708 43.696 8.782 1.00 61.97 303 ALA A N 1
ATOM 2412 C CA . ALA A 1 303 ? -11.323 44.935 9.468 1.00 61.97 303 ALA A CA 1
ATOM 2413 C C . ALA A 1 303 ? -12.401 46.041 9.368 1.00 61.97 303 ALA A C 1
ATOM 2415 O O . ALA A 1 303 ? -12.555 46.850 10.285 1.00 61.97 303 ALA A O 1
ATOM 2416 N N . ALA A 1 304 ? -13.189 46.064 8.288 1.00 59.16 304 ALA A N 1
ATOM 2417 C CA . ALA A 1 304 ? -14.316 46.989 8.129 1.00 59.16 304 ALA A CA 1
ATOM 2418 C C . ALA A 1 304 ? -15.592 46.518 8.866 1.00 59.16 304 ALA A C 1
ATOM 2420 O O . ALA A 1 304 ? -16.321 47.332 9.445 1.00 59.16 304 ALA A O 1
ATOM 2421 N N . SER A 1 305 ? -15.840 45.205 8.910 1.00 52.44 305 SER A N 1
ATOM 2422 C CA . SER A 1 305 ? -16.972 44.596 9.627 1.00 52.44 305 SER A CA 1
ATOM 2423 C C . SER A 1 305 ? -16.855 44.755 11.151 1.00 52.44 305 SER A C 1
ATOM 2425 O O . SER A 1 305 ? -17.808 45.178 11.811 1.00 52.44 305 SER A O 1
ATOM 2427 N N . SER A 1 306 ? -15.659 44.561 11.718 1.00 55.28 306 SER A N 1
ATOM 2428 C CA . SER A 1 306 ? -15.414 44.712 13.164 1.00 55.28 306 SER A CA 1
ATOM 2429 C C . SER A 1 306 ? -15.650 46.137 13.698 1.00 55.28 306 SER A C 1
ATOM 2431 O O . SER A 1 306 ? -16.062 46.304 14.848 1.00 55.28 306 SER A O 1
ATOM 2433 N N . ASN A 1 307 ? -15.499 47.172 12.863 1.00 54.62 307 ASN A N 1
ATOM 2434 C CA . ASN A 1 307 ? -15.833 48.557 13.227 1.00 54.62 307 ASN A CA 1
ATOM 2435 C C . ASN A 1 307 ? -17.324 48.902 13.066 1.00 54.62 307 ASN A C 1
ATOM 2437 O O . ASN A 1 307 ? -17.810 49.845 13.693 1.00 54.62 307 ASN A O 1
ATOM 2441 N N . THR A 1 308 ? -18.069 48.131 12.273 1.00 52.00 308 THR A N 1
ATOM 2442 C CA . THR A 1 308 ? -19.495 48.380 12.011 1.00 52.00 308 THR A CA 1
ATOM 2443 C C . THR A 1 308 ? -20.386 47.715 13.066 1.00 52.00 308 THR A C 1
ATOM 2445 O O . THR A 1 308 ? -21.376 48.306 13.504 1.00 52.00 308 THR A O 1
ATOM 2448 N N . THR A 1 309 ? -19.973 46.565 13.608 1.00 49.62 309 THR A N 1
ATOM 2449 C CA . THR A 1 309 ? -20.678 45.894 14.719 1.00 49.62 309 THR A CA 1
ATOM 2450 C C . THR A 1 309 ? -20.626 46.695 16.027 1.00 49.62 309 THR A C 1
ATOM 2452 O O . THR A 1 309 ? -21.536 46.601 16.848 1.00 49.62 309 THR A O 1
ATOM 2455 N N . ARG A 1 310 ? -19.640 47.590 16.203 1.00 46.31 310 ARG A N 1
ATOM 2456 C CA . ARG A 1 310 ? -19.582 48.498 17.367 1.00 46.31 310 ARG A CA 1
ATOM 2457 C C . ARG A 1 310 ? -20.556 49.686 17.280 1.00 46.31 310 ARG A C 1
ATOM 2459 O O . ARG A 1 310 ? -20.711 50.406 18.262 1.00 46.31 310 ARG A O 1
ATOM 2466 N N . ARG A 1 311 ? -21.226 49.903 16.138 1.00 46.72 311 ARG A N 1
ATOM 2467 C CA . ARG A 1 311 ? -22.155 51.033 15.923 1.00 46.72 311 ARG A CA 1
ATOM 2468 C C . ARG A 1 311 ? -23.632 50.651 15.776 1.00 46.72 311 ARG A C 1
ATOM 2470 O O . ARG A 1 311 ? -24.461 51.554 15.721 1.00 46.72 311 ARG A O 1
ATOM 2477 N N . ILE A 1 312 ? -23.981 49.362 15.742 1.00 48.00 312 ILE A N 1
ATOM 2478 C CA . ILE A 1 312 ? -25.367 48.900 15.504 1.00 48.00 312 ILE A CA 1
ATOM 2479 C C . ILE A 1 312 ? -26.080 48.428 16.792 1.00 48.00 312 ILE A C 1
ATOM 2481 O O . ILE A 1 312 ? -27.287 48.205 16.783 1.00 48.00 312 ILE A O 1
ATOM 2485 N N . SER A 1 313 ? -25.415 48.407 17.953 1.00 48.06 313 SER A N 1
ATOM 2486 C CA . SER A 1 313 ? -26.069 48.070 19.233 1.00 48.06 313 SER A CA 1
ATOM 2487 C C . SER A 1 313 ? -26.992 49.161 19.810 1.00 48.06 313 SER A C 1
ATOM 2489 O O . SER A 1 313 ? -27.504 49.005 20.915 1.00 48.06 313 SER A O 1
ATOM 2491 N N . THR A 1 314 ? -27.280 50.244 19.079 1.00 49.91 314 THR A N 1
ATOM 2492 C CA . THR A 1 314 ? -28.241 51.278 19.505 1.00 49.91 314 THR A CA 1
ATOM 2493 C C . THR A 1 314 ? -29.217 51.687 18.402 1.00 49.91 314 THR A C 1
ATOM 2495 O O . THR A 1 314 ? -29.437 52.873 18.162 1.00 49.91 314 THR A O 1
ATOM 2498 N N . ARG A 1 315 ? -29.876 50.738 17.720 1.00 40.84 315 ARG A N 1
ATOM 2499 C CA . ARG A 1 315 ? -31.087 51.102 16.961 1.00 40.84 315 ARG A CA 1
ATOM 2500 C C . ARG A 1 315 ? -32.117 49.979 16.803 1.00 40.84 315 ARG A C 1
ATOM 2502 O O . ARG A 1 315 ? -32.219 49.352 15.763 1.00 40.84 315 ARG A O 1
ATOM 2509 N N . ARG A 1 316 ? -32.993 49.939 17.811 1.00 40.50 316 ARG A N 1
ATOM 2510 C CA . ARG A 1 316 ? -34.454 50.043 17.660 1.00 40.50 316 ARG A CA 1
ATOM 2511 C C . ARG A 1 316 ? -35.216 48.788 17.209 1.00 40.50 316 ARG A C 1
ATOM 2513 O O . ARG A 1 316 ? -35.294 48.452 16.035 1.00 40.50 316 ARG A O 1
ATOM 2520 N N . GLU A 1 317 ? -35.920 48.244 18.198 1.00 44.50 317 GLU A N 1
ATOM 2521 C CA . GLU A 1 317 ? -37.227 47.595 18.105 1.00 44.50 317 GLU A CA 1
ATOM 2522 C C . GLU A 1 317 ? -38.141 48.210 17.029 1.00 44.50 317 GLU A C 1
ATOM 2524 O O . GLU A 1 317 ? -38.407 49.414 17.047 1.00 44.50 317 GLU A O 1
ATOM 2529 N N . ARG A 1 318 ? -38.710 47.378 16.154 1.00 37.59 318 ARG A N 1
ATOM 2530 C CA . ARG A 1 318 ? -40.144 47.378 15.810 1.00 37.59 318 ARG A CA 1
ATOM 2531 C C . ARG A 1 318 ? -40.427 46.263 14.815 1.00 37.59 318 ARG A C 1
ATOM 2533 O O . ARG A 1 318 ? -39.729 46.118 13.818 1.00 37.59 318 ARG A O 1
ATOM 2540 N N . GLY A 1 319 ? -41.459 45.489 15.131 1.00 41.78 319 GLY A N 1
ATOM 2541 C CA . GLY A 1 319 ? -41.913 44.361 14.337 1.00 41.78 319 GLY A CA 1
ATOM 2542 C C . GLY A 1 319 ? -42.432 44.750 12.955 1.00 41.78 319 GLY A C 1
ATOM 2543 O O . GLY A 1 319 ? -42.856 45.878 12.707 1.00 41.78 319 GLY A O 1
ATOM 2544 N N . GLY A 1 320 ? -42.417 43.756 12.077 1.00 33.09 320 GLY A N 1
ATOM 2545 C CA . GLY A 1 320 ? -43.005 43.807 10.750 1.00 33.09 320 GLY A CA 1
ATOM 2546 C C . GLY A 1 320 ? -43.058 42.401 10.173 1.00 33.09 320 GLY A C 1
ATOM 2547 O O . GLY A 1 320 ? -42.069 41.891 9.662 1.00 33.09 320 GLY A O 1
ATOM 2548 N N . THR A 1 321 ? -44.218 41.769 10.306 1.00 43.59 321 THR A N 1
ATOM 2549 C CA . THR A 1 321 ? -44.625 40.555 9.597 1.00 43.59 321 THR A CA 1
ATOM 2550 C C . THR A 1 321 ? -44.660 40.808 8.094 1.00 43.59 321 THR A C 1
ATOM 2552 O O . THR A 1 321 ? -45.386 41.704 7.669 1.00 43.59 321 THR A O 1
ATOM 2555 N N . LEU A 1 322 ? -43.972 39.992 7.292 1.00 37.53 322 LEU A N 1
ATOM 2556 C CA . LEU A 1 322 ? -44.220 39.894 5.851 1.00 37.53 322 LEU A CA 1
ATOM 2557 C C . LEU A 1 322 ? -44.186 38.434 5.396 1.00 37.53 322 LEU A C 1
ATOM 2559 O O . LEU A 1 322 ? -43.156 37.841 5.091 1.00 37.53 322 LEU A O 1
ATOM 2563 N N . SER A 1 323 ? -45.390 37.881 5.388 1.00 35.75 323 SER A N 1
ATOM 2564 C CA . SER A 1 323 ? -45.861 36.790 4.557 1.00 35.75 323 SER A CA 1
ATOM 2565 C C . SER A 1 323 ? -45.878 37.223 3.089 1.00 35.75 323 SER A C 1
ATOM 2567 O O . SER A 1 323 ? -46.360 38.304 2.761 1.00 35.75 323 SER A O 1
ATOM 2569 N N . GLY A 1 324 ? -45.438 36.331 2.201 1.00 33.94 324 GLY A N 1
ATOM 2570 C CA . GLY A 1 324 ? -45.716 36.421 0.769 1.00 33.94 324 GLY A CA 1
ATOM 2571 C C . GLY A 1 324 ? -44.479 36.241 -0.096 1.00 33.94 324 GLY A C 1
ATOM 2572 O O . GLY A 1 324 ? -43.693 37.165 -0.226 1.00 33.94 324 GLY A O 1
ATOM 2573 N N . LEU A 1 325 ? -44.350 35.056 -0.699 1.00 34.97 325 LEU A N 1
ATOM 2574 C CA . LEU A 1 325 ? -44.001 34.847 -2.111 1.00 34.97 325 LEU A CA 1
ATOM 2575 C C . LEU A 1 325 ? -44.042 33.336 -2.389 1.00 34.97 325 LEU A C 1
ATOM 2577 O O . LEU A 1 325 ? -43.072 32.601 -2.245 1.00 34.97 325 LEU A O 1
ATOM 2581 N N . ARG A 1 326 ? -45.238 32.872 -2.757 1.00 37.34 326 ARG A N 1
ATOM 2582 C CA . ARG A 1 326 ? -45.497 31.555 -3.336 1.00 37.34 326 ARG A CA 1
ATOM 2583 C C . ARG A 1 326 ? -45.927 31.809 -4.772 1.00 37.34 326 ARG A C 1
ATOM 2585 O O . ARG A 1 326 ? -47.079 32.151 -4.990 1.00 37.34 326 ARG A O 1
ATOM 2592 N N . ASN A 1 327 ? -45.016 31.656 -5.726 1.00 33.47 327 ASN A N 1
ATOM 2593 C CA . ASN A 1 327 ? -45.359 31.500 -7.137 1.00 33.47 327 ASN A CA 1
ATOM 2594 C C . ASN A 1 327 ? -44.464 30.414 -7.727 1.00 33.47 327 ASN A C 1
ATOM 2596 O O . ASN A 1 327 ? -43.271 30.605 -7.932 1.00 33.47 327 ASN A O 1
ATOM 2600 N N . GLY A 1 328 ? -45.065 29.243 -7.937 1.00 35.34 328 GLY A N 1
ATOM 2601 C CA . GLY A 1 328 ? -44.446 28.137 -8.645 1.00 35.34 328 GLY A CA 1
ATOM 2602 C C . GLY A 1 328 ? -44.578 28.355 -10.145 1.00 35.34 328 GLY A C 1
ATOM 2603 O O . GLY A 1 328 ? -45.688 28.359 -10.670 1.00 35.34 328 GLY A O 1
ATOM 2604 N N . GLN A 1 329 ? -43.448 28.486 -10.831 1.00 33.06 329 GLN A N 1
ATOM 2605 C CA . GLN A 1 329 ? -43.366 28.154 -12.245 1.00 33.06 329 GLN A CA 1
ATOM 2606 C C . GLN A 1 329 ? -42.819 26.733 -12.366 1.00 33.06 329 GLN A C 1
ATOM 2608 O O . GLN A 1 329 ? -41.712 26.425 -11.929 1.00 33.06 329 GLN A O 1
ATOM 2613 N N . SER A 1 330 ? -43.651 25.846 -12.908 1.00 36.16 330 SER A N 1
ATOM 2614 C CA . SER A 1 330 ? -43.280 24.480 -13.259 1.00 36.16 330 SER A CA 1
ATOM 2615 C C . SER A 1 330 ? -42.400 24.533 -14.506 1.00 36.16 330 SER A C 1
ATOM 2617 O O . SER A 1 330 ? -42.860 24.902 -15.585 1.00 36.16 330 SER A O 1
ATOM 2619 N N . TYR A 1 331 ? -41.117 24.221 -14.336 1.00 38.97 331 TYR A N 1
ATOM 2620 C CA . TYR A 1 331 ? -40.162 24.122 -15.431 1.00 38.97 331 TYR A CA 1
ATOM 2621 C C . TYR A 1 331 ? -40.311 22.744 -16.090 1.00 38.97 331 TYR A C 1
ATOM 2623 O O . TYR A 1 331 ? -40.028 21.715 -15.474 1.00 38.97 331 TYR A O 1
ATOM 2631 N N . ASN A 1 332 ? -40.787 22.718 -17.337 1.00 37.78 332 ASN A N 1
ATOM 2632 C CA . ASN A 1 332 ? -40.829 21.511 -18.160 1.00 37.78 332 ASN A CA 1
ATOM 2633 C C . ASN A 1 332 ? -39.411 21.205 -18.660 1.00 37.78 332 ASN A C 1
ATOM 2635 O O . ASN A 1 332 ? -38.948 21.770 -19.648 1.00 37.78 332 ASN A O 1
ATOM 2639 N N . GLY A 1 333 ? -38.718 20.317 -17.948 1.00 40.00 333 GLY A N 1
ATOM 2640 C CA . GLY A 1 333 ? -37.394 19.828 -18.313 1.00 40.00 333 GLY A CA 1
ATOM 2641 C C . GLY A 1 333 ? -37.438 18.934 -19.550 1.00 40.00 333 GLY A C 1
ATOM 2642 O O . GLY A 1 333 ? -37.662 17.729 -19.445 1.00 40.00 333 GLY A O 1
ATOM 2643 N N . HIS A 1 334 ? -37.162 19.515 -20.716 1.00 39.34 334 HIS A N 1
ATOM 2644 C CA . HIS A 1 334 ? -36.748 18.769 -21.897 1.00 39.34 334 HIS A CA 1
ATOM 2645 C C . HIS A 1 334 ? -35.365 19.238 -22.372 1.00 39.34 334 HIS A C 1
ATOM 2647 O O . HIS A 1 334 ? -35.210 20.332 -22.896 1.00 39.34 334 HIS A O 1
ATOM 2653 N N . ASN A 1 335 ? -34.402 18.320 -22.230 1.00 48.19 335 ASN A N 1
ATOM 2654 C CA . ASN A 1 335 ? -33.208 18.136 -23.059 1.00 48.19 335 ASN A CA 1
ATOM 2655 C C . ASN A 1 335 ? -32.124 19.226 -23.062 1.00 48.19 335 ASN A C 1
ATOM 2657 O O . ASN A 1 335 ? -31.971 19.922 -24.058 1.00 48.19 335 ASN A O 1
ATOM 2661 N N . LEU A 1 336 ? -31.237 19.206 -22.062 1.00 47.56 336 LEU A N 1
ATOM 2662 C CA . LEU A 1 336 ? -29.826 19.555 -22.274 1.00 47.56 336 LEU A CA 1
ATOM 2663 C C . LEU A 1 336 ? -28.913 18.648 -21.417 1.00 47.56 336 LEU A C 1
ATOM 2665 O O . LEU A 1 336 ? -28.987 18.702 -20.189 1.00 47.56 336 LEU A O 1
ATOM 2669 N N . PRO A 1 337 ? -28.078 17.782 -22.028 1.00 56.38 337 PRO A N 1
ATOM 2670 C CA . PRO A 1 337 ? -27.155 16.900 -21.304 1.00 56.38 337 PRO A CA 1
ATOM 2671 C C . PRO A 1 337 ? -26.034 17.656 -20.569 1.00 56.38 337 PRO A C 1
ATOM 2673 O O . PRO A 1 337 ? -25.484 17.121 -19.613 1.00 56.38 337 PRO A O 1
ATOM 2676 N N . GLU A 1 338 ? -25.736 18.901 -20.949 1.00 58.22 338 GLU A N 1
ATOM 2677 C CA . GLU A 1 338 ? -24.675 19.710 -20.323 1.00 58.22 338 GLU A CA 1
ATOM 2678 C C . GLU A 1 338 ? -25.030 20.171 -18.898 1.00 58.22 338 GLU A C 1
ATOM 2680 O O . GLU A 1 338 ? -24.157 20.232 -18.035 1.00 58.22 338 GLU A O 1
ATOM 2685 N N . HIS A 1 339 ? -26.315 20.371 -18.580 1.00 68.94 339 HIS A N 1
ATOM 2686 C CA . HIS A 1 339 ? -26.718 20.738 -17.215 1.00 68.94 339 HIS A CA 1
ATOM 2687 C C . HIS A 1 339 ? -26.763 19.546 -16.246 1.00 68.94 339 HIS A C 1
ATOM 2689 O O . HIS A 1 339 ? -26.875 19.761 -15.042 1.00 68.94 339 HIS A O 1
ATOM 2695 N N . GLN A 1 340 ? -26.672 18.295 -16.722 1.00 76.50 340 GLN A N 1
ATOM 2696 C CA . GLN A 1 340 ? -26.696 17.120 -15.838 1.00 76.50 340 GLN A CA 1
ATOM 2697 C C . GLN A 1 340 ? -25.381 16.930 -15.083 1.00 76.50 340 GLN A C 1
ATOM 2699 O O . GLN A 1 340 ? -25.410 16.652 -13.886 1.00 76.50 340 GLN A O 1
ATOM 2704 N N . GLU A 1 341 ? -24.238 17.106 -15.750 1.00 77.12 341 GLU A N 1
ATOM 2705 C CA . GLU A 1 341 ? -22.926 17.025 -15.091 1.00 77.12 341 GLU A CA 1
ATOM 2706 C C . GLU A 1 341 ? -22.748 18.164 -14.087 1.00 77.12 341 GLU A C 1
ATOM 2708 O O . GLU A 1 341 ? -22.252 17.959 -12.980 1.00 77.12 341 GLU A O 1
ATOM 2713 N N . LEU A 1 342 ? -23.232 19.354 -14.443 1.00 80.56 342 LEU A N 1
ATOM 2714 C CA . LEU A 1 342 ? -23.177 20.519 -13.576 1.00 80.56 342 LEU A CA 1
ATOM 2715 C C . LEU A 1 342 ? -24.101 20.381 -12.361 1.00 80.56 342 LEU A C 1
ATOM 2717 O O . LEU A 1 342 ? -23.685 20.668 -11.239 1.00 80.56 342 LEU A O 1
ATOM 2721 N N . ALA A 1 343 ? -25.324 19.884 -12.562 1.00 82.62 343 ALA A N 1
ATOM 2722 C CA . ALA A 1 343 ? -26.230 19.596 -11.459 1.00 82.62 343 ALA A CA 1
ATOM 2723 C C . ALA A 1 343 ? -25.659 18.522 -10.524 1.00 82.62 343 ALA A C 1
ATOM 2725 O O . ALA A 1 343 ? -25.703 18.697 -9.311 1.00 82.62 343 ALA A O 1
ATOM 2726 N N . ALA A 1 344 ? -25.055 17.464 -11.073 1.00 84.00 344 ALA A N 1
ATOM 2727 C CA . ALA A 1 344 ? -24.396 16.431 -10.278 1.00 84.00 344 ALA A CA 1
ATOM 2728 C C . ALA A 1 344 ? -23.195 16.981 -9.489 1.00 84.00 344 ALA A C 1
ATOM 2730 O O . ALA A 1 344 ? -22.991 16.596 -8.340 1.00 84.00 344 ALA A O 1
ATOM 2731 N N . SER A 1 345 ? -22.425 17.902 -10.079 1.00 85.50 345 SER A N 1
ATOM 2732 C CA . SER A 1 345 ? -21.313 18.578 -9.402 1.00 85.50 345 SER A CA 1
ATOM 2733 C C . SER A 1 345 ? -21.811 19.418 -8.221 1.00 85.50 345 SER A C 1
ATOM 2735 O O . SER A 1 345 ? -21.362 19.207 -7.095 1.00 85.50 345 SER A O 1
ATOM 2737 N N . ILE A 1 346 ? -22.813 20.281 -8.441 1.00 88.19 346 ILE A N 1
ATOM 2738 C CA . ILE A 1 346 ? -23.438 21.097 -7.386 1.00 88.19 346 ILE A CA 1
ATOM 2739 C C . ILE A 1 346 ? -24.025 20.214 -6.277 1.00 88.19 346 ILE A C 1
ATOM 2741 O O . ILE A 1 346 ? -23.785 20.477 -5.100 1.00 88.19 346 ILE A O 1
ATOM 2745 N N . GLU A 1 347 ? -24.754 19.156 -6.638 1.00 88.50 347 GLU A N 1
ATOM 2746 C CA . GLU A 1 347 ? -25.356 18.215 -5.686 1.00 88.50 347 GLU A CA 1
ATOM 2747 C C . GLU A 1 347 ? -24.278 17.510 -4.849 1.00 88.50 347 GLU A C 1
ATOM 2749 O O . GLU A 1 347 ? -24.392 17.460 -3.628 1.00 88.50 347 GLU A O 1
ATOM 2754 N N . SER A 1 348 ? -23.175 17.069 -5.468 1.00 86.50 348 SER A N 1
ATOM 2755 C CA . SER A 1 348 ? -22.059 16.436 -4.751 1.00 86.50 348 SER A CA 1
ATOM 2756 C C . SER A 1 348 ? -21.347 17.380 -3.778 1.00 86.50 348 SER A C 1
ATOM 2758 O O . SER A 1 348 ? -20.958 16.957 -2.688 1.00 86.50 348 SER A O 1
ATOM 2760 N N . THR A 1 349 ? -21.205 18.657 -4.141 1.00 86.25 349 THR A N 1
ATOM 2761 C CA . THR A 1 349 ? -20.571 19.670 -3.290 1.00 86.25 349 THR A CA 1
ATOM 2762 C C . THR A 1 349 ? -21.469 20.025 -2.109 1.00 86.25 349 THR A C 1
ATOM 2764 O O . THR A 1 349 ? -20.982 20.119 -0.985 1.00 86.25 349 THR A O 1
ATOM 2767 N N . ILE A 1 350 ? -22.782 20.159 -2.328 1.00 86.56 350 ILE A N 1
ATOM 2768 C CA . ILE A 1 350 ? -23.752 20.371 -1.244 1.00 86.56 350 ILE A CA 1
ATOM 2769 C C . ILE A 1 350 ? -23.745 19.170 -0.288 1.00 86.56 350 ILE A C 1
ATOM 2771 O O . ILE A 1 350 ? -23.611 19.360 0.919 1.00 86.56 350 ILE A O 1
ATOM 2775 N N . ASP A 1 351 ? -23.798 17.941 -0.809 1.00 85.50 351 ASP A N 1
ATOM 2776 C CA . ASP A 1 351 ? -23.729 16.715 -0.003 1.00 85.50 351 ASP A CA 1
ATOM 2777 C C . ASP A 1 351 ? -22.435 16.626 0.817 1.00 85.50 351 ASP A C 1
ATOM 2779 O O . ASP A 1 351 ? -22.449 16.187 1.970 1.00 85.50 351 ASP A O 1
ATOM 2783 N N . TYR A 1 352 ? -21.309 17.036 0.229 1.00 87.69 352 TYR A N 1
ATOM 2784 C CA . TYR A 1 352 ? -20.027 17.085 0.921 1.00 87.69 352 TYR A CA 1
ATOM 2785 C C . TYR A 1 352 ? -20.068 18.059 2.101 1.00 87.69 352 TYR A C 1
ATOM 2787 O O . TYR A 1 352 ? -19.703 17.654 3.200 1.00 87.69 352 TYR A O 1
ATOM 2795 N N . ILE A 1 353 ? -20.568 19.283 1.899 1.00 82.62 353 ILE A N 1
ATOM 2796 C CA . ILE A 1 353 ? -20.676 20.312 2.948 1.00 82.62 353 ILE A CA 1
ATOM 2797 C C . ILE A 1 353 ? -21.583 19.835 4.087 1.00 82.62 353 ILE A C 1
ATOM 2799 O O . ILE A 1 353 ? -21.229 19.947 5.258 1.00 82.62 353 ILE A O 1
ATOM 2803 N N . ILE A 1 354 ? -22.733 19.239 3.755 1.00 84.12 354 ILE A N 1
ATOM 2804 C CA . ILE A 1 354 ? -23.664 18.697 4.756 1.00 84.12 354 ILE A CA 1
ATOM 2805 C C . ILE A 1 354 ? -22.972 17.626 5.611 1.00 84.12 354 ILE A C 1
ATOM 2807 O O . ILE A 1 354 ? -23.099 17.630 6.836 1.00 84.12 354 ILE A O 1
ATOM 2811 N N . ARG A 1 355 ? -22.210 16.719 4.983 1.00 82.69 355 ARG A N 1
ATOM 2812 C CA . ARG A 1 355 ? -21.523 15.622 5.684 1.00 82.69 355 ARG A CA 1
ATOM 2813 C C . ARG A 1 355 ? -20.275 16.060 6.440 1.00 82.69 355 ARG A C 1
ATOM 2815 O O . ARG A 1 355 ? -19.996 15.475 7.483 1.00 82.69 355 ARG A O 1
ATOM 2822 N N . SER A 1 356 ? -19.506 17.011 5.913 1.00 79.50 356 SER A N 1
ATOM 2823 C CA . SER A 1 356 ? -18.267 17.474 6.544 1.00 79.50 356 SER A CA 1
ATOM 2824 C C . SER A 1 356 ? -18.550 18.295 7.791 1.00 79.50 356 SER A C 1
ATOM 2826 O O . SER A 1 356 ? -17.869 18.123 8.799 1.00 79.50 356 SER A O 1
ATOM 2828 N N . ASP A 1 357 ? -19.578 19.140 7.727 1.00 81.56 357 ASP A N 1
ATOM 2829 C CA . ASP A 1 357 ? -19.856 20.134 8.761 1.00 81.56 357 ASP A CA 1
ATOM 2830 C C . ASP A 1 357 ? -20.978 19.687 9.710 1.00 81.56 357 ASP A C 1
ATOM 2832 O O . ASP A 1 357 ? -21.286 20.387 10.672 1.00 81.56 357 ASP A O 1
ATOM 2836 N N . GLY A 1 358 ? -21.595 18.525 9.454 1.00 85.81 358 GLY A N 1
ATOM 2837 C CA . GLY A 1 358 ? -22.668 17.972 10.285 1.00 85.81 358 GLY A CA 1
ATOM 2838 C C . GLY A 1 358 ? -23.908 18.868 10.344 1.00 85.81 358 GLY A C 1
ATOM 2839 O O . GLY A 1 358 ? -24.596 18.891 11.362 1.00 85.81 358 GLY A O 1
ATOM 2840 N N . ILE A 1 359 ? -24.170 19.631 9.279 1.00 83.88 359 ILE A N 1
ATOM 2841 C CA . ILE A 1 359 ? -25.190 20.686 9.258 1.00 83.88 359 ILE A CA 1
ATOM 2842 C C . ILE A 1 359 ? -26.583 20.059 9.303 1.00 83.88 359 ILE A C 1
ATOM 2844 O O . ILE A 1 359 ? -26.966 19.282 8.428 1.00 83.88 359 ILE A O 1
ATOM 2848 N N . SER A 1 360 ? -27.367 20.434 10.311 1.00 83.50 360 SER A N 1
ATOM 2849 C CA . SER A 1 360 ? -28.770 20.029 10.405 1.00 83.50 360 SER A CA 1
ATOM 2850 C C . SER A 1 360 ? -29.640 20.751 9.364 1.00 83.50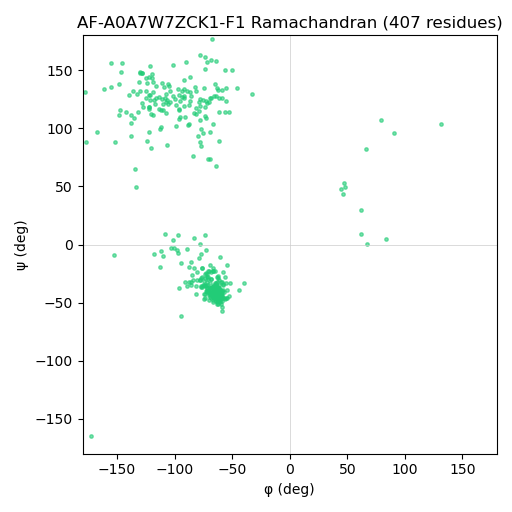 360 SER A C 1
ATOM 2852 O O . SER A 1 360 ? -29.323 21.856 8.921 1.00 83.50 360 SER A O 1
ATOM 2854 N N . SER A 1 361 ? -30.801 20.184 9.005 1.00 76.44 361 SER A N 1
ATOM 2855 C CA . SER A 1 361 ? -31.708 20.805 8.018 1.00 76.44 361 SER A CA 1
ATOM 2856 C C . SER A 1 361 ? -32.141 22.235 8.389 1.00 76.44 361 SER A C 1
ATOM 2858 O O . SER A 1 361 ? -32.447 23.014 7.489 1.00 76.44 361 SER A O 1
ATOM 2860 N N . GLY A 1 362 ? -32.185 22.586 9.681 1.00 76.81 362 GLY A N 1
ATOM 2861 C CA . GLY A 1 362 ? -32.518 23.942 10.139 1.00 76.81 362 GLY A CA 1
ATOM 2862 C C . GLY A 1 362 ? -31.362 24.936 9.985 1.00 76.81 362 GLY A C 1
ATOM 2863 O O . GLY A 1 362 ? -31.577 26.090 9.622 1.00 76.81 362 GLY A O 1
ATOM 2864 N N . GLU A 1 363 ? -30.124 24.488 10.196 1.00 81.44 363 GLU A N 1
ATOM 2865 C CA . GLU A 1 363 ? -28.920 25.305 9.988 1.00 81.44 363 GLU A CA 1
ATOM 2866 C C . 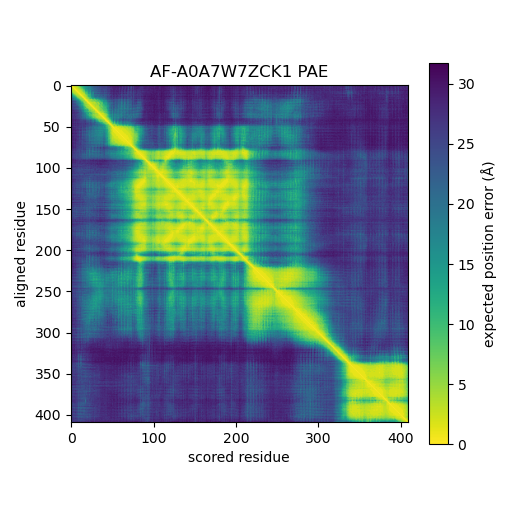GLU A 1 363 ? -28.604 25.500 8.504 1.00 81.44 363 GLU A C 1
ATOM 2868 O O . GLU A 1 363 ? -28.070 26.541 8.118 1.00 81.44 363 GLU A O 1
ATOM 2873 N N . LEU A 1 364 ? -28.989 24.537 7.662 1.00 82.19 364 LEU A N 1
ATOM 2874 C CA . LEU A 1 364 ? -28.841 24.623 6.212 1.00 82.19 364 LEU A CA 1
ATOM 2875 C C . LEU A 1 364 ? -29.575 25.847 5.637 1.00 82.19 364 LEU A C 1
ATOM 2877 O O . LEU A 1 364 ? -29.050 26.527 4.758 1.00 82.19 364 LEU A O 1
ATOM 2881 N N . GLU A 1 365 ? -30.768 26.165 6.155 1.00 82.31 365 GLU A N 1
ATOM 2882 C CA . GLU A 1 365 ? -31.532 27.352 5.744 1.00 82.31 365 GLU A CA 1
ATOM 2883 C C . GLU A 1 365 ? -30.860 28.650 6.193 1.00 82.31 365 GLU A C 1
ATOM 2885 O O . GLU A 1 365 ? -30.764 29.596 5.410 1.00 82.31 365 GLU A O 1
ATOM 2890 N N . ALA A 1 366 ? -30.347 28.681 7.426 1.00 85.44 366 ALA A N 1
ATOM 2891 C CA . ALA A 1 366 ? -29.635 29.843 7.952 1.00 85.44 366 ALA A CA 1
ATOM 2892 C C . ALA A 1 366 ? -28.350 30.138 7.157 1.00 85.44 366 ALA A C 1
ATOM 2894 O O . ALA A 1 366 ? -27.989 31.301 6.984 1.00 85.44 366 ALA A O 1
ATOM 2895 N N . LYS A 1 367 ? -27.696 29.093 6.632 1.00 88.31 367 LYS A N 1
ATOM 2896 C CA . LYS A 1 367 ? -26.453 29.182 5.852 1.00 88.31 367 LYS A CA 1
ATOM 2897 C C . LYS A 1 367 ? -26.647 29.171 4.335 1.00 88.31 367 LYS A C 1
ATOM 2899 O O . LYS A 1 367 ? -25.659 29.133 3.607 1.00 88.31 367 LYS A O 1
ATOM 2904 N N . PHE A 1 368 ? -27.880 29.247 3.825 1.00 89.62 368 PHE A N 1
ATOM 2905 C CA . PHE A 1 368 ? -28.152 29.153 2.383 1.00 89.62 368 PHE A CA 1
ATOM 2906 C C . PHE A 1 368 ? -27.312 30.131 1.545 1.00 89.62 368 PHE A C 1
ATOM 2908 O O . PHE A 1 368 ? -26.745 29.743 0.526 1.00 89.62 368 PHE A O 1
ATOM 2915 N N . GLY A 1 369 ? -27.195 31.387 1.991 1.00 89.69 369 GLY A N 1
ATOM 2916 C CA . GLY A 1 369 ? -26.397 32.403 1.300 1.00 89.69 369 GLY A CA 1
ATOM 2917 C C . GLY A 1 369 ? -24.900 32.081 1.274 1.00 89.69 369 GLY A C 1
ATOM 2918 O O . GLY A 1 369 ? -24.262 32.234 0.238 1.00 89.69 369 GLY A O 1
ATOM 2919 N N . GLU A 1 370 ? -24.356 31.576 2.383 1.00 89.06 370 GLU A N 1
ATOM 2920 C CA . GLU A 1 370 ? -22.940 31.197 2.494 1.00 89.06 370 GLU A CA 1
ATOM 2921 C C . GLU A 1 370 ? -22.621 29.979 1.620 1.00 89.06 370 GLU A C 1
ATOM 2923 O O . GLU A 1 370 ? -21.659 30.000 0.853 1.00 89.06 370 GLU A O 1
ATOM 2928 N N . ILE A 1 371 ? -23.471 28.946 1.668 1.00 88.81 371 ILE A N 1
ATOM 2929 C CA . ILE A 1 371 ? -23.326 27.737 0.845 1.00 88.81 371 ILE A CA 1
ATOM 2930 C C . ILE A 1 371 ? -23.436 28.097 -0.641 1.00 88.81 371 ILE A C 1
ATOM 2932 O O . ILE A 1 371 ? -22.674 27.580 -1.454 1.00 88.81 371 ILE A O 1
ATOM 2936 N N . ARG A 1 372 ? -24.341 29.013 -1.009 1.00 92.12 372 ARG A N 1
ATOM 2937 C CA . ARG A 1 372 ? -24.491 29.482 -2.393 1.00 92.12 372 ARG A CA 1
ATOM 2938 C C . ARG A 1 372 ? -23.226 30.143 -2.918 1.00 92.12 372 ARG A C 1
ATOM 2940 O O . ARG A 1 372 ? -22.783 29.785 -4.005 1.00 92.12 372 ARG A O 1
ATOM 2947 N N . GLU A 1 373 ? -22.644 31.082 -2.175 1.00 90.50 373 GLU A N 1
ATOM 2948 C CA . GLU A 1 373 ? -21.413 31.755 -2.610 1.00 90.50 373 GLU A CA 1
ATOM 2949 C C . GLU A 1 373 ? -20.220 30.793 -2.635 1.00 90.50 373 GLU A C 1
ATOM 2951 O O . GLU A 1 373 ? -19.422 30.834 -3.571 1.00 90.50 373 GLU A O 1
ATOM 2956 N N . PHE A 1 374 ? -20.139 29.860 -1.681 1.00 89.00 374 PHE A N 1
ATOM 2957 C CA . PHE A 1 374 ? -19.108 28.824 -1.678 1.00 89.00 374 PHE A CA 1
ATOM 2958 C C . PHE A 1 374 ? -19.208 27.908 -2.905 1.00 89.00 374 PHE A C 1
ATOM 2960 O O . PHE A 1 374 ? -18.235 27.728 -3.636 1.00 89.00 374 PHE A O 1
ATOM 2967 N N . VAL A 1 375 ? -20.397 27.364 -3.182 1.00 87.69 375 VAL A N 1
ATOM 2968 C CA . VAL A 1 375 ? -20.618 26.497 -4.347 1.00 87.69 375 VAL A CA 1
ATOM 2969 C C . VAL A 1 375 ? -20.412 27.276 -5.645 1.00 87.69 375 VAL A C 1
ATOM 2971 O O . VAL A 1 375 ? -19.865 26.727 -6.600 1.00 87.69 375 VAL A O 1
ATOM 2974 N N . ARG A 1 376 ? -20.775 28.565 -5.686 1.00 88.25 376 ARG A N 1
ATOM 2975 C CA . ARG A 1 376 ? -20.495 29.431 -6.837 1.00 88.25 376 ARG A CA 1
ATOM 2976 C C . ARG A 1 376 ? -18.995 29.595 -7.063 1.00 88.25 376 ARG A C 1
ATOM 2978 O O . ARG A 1 376 ? -18.566 29.534 -8.210 1.00 88.25 376 ARG A O 1
ATOM 2985 N N . ALA A 1 377 ? -18.207 29.784 -6.008 1.00 85.88 377 ALA A N 1
ATOM 2986 C CA . ALA A 1 377 ? -16.756 29.903 -6.115 1.00 85.88 377 ALA A CA 1
ATOM 2987 C C . ALA A 1 377 ? -16.111 28.588 -6.587 1.00 85.88 377 ALA A C 1
ATOM 2989 O O . ALA A 1 377 ? -15.301 28.600 -7.513 1.00 85.88 377 ALA A O 1
ATOM 2990 N N . GLU A 1 378 ? -16.517 27.457 -6.009 1.00 82.94 378 GLU A N 1
ATOM 2991 C CA . GLU A 1 378 ? -15.917 26.146 -6.281 1.00 82.94 378 GLU A CA 1
ATOM 2992 C C . GLU A 1 378 ? -16.305 25.595 -7.665 1.00 82.94 378 GLU A C 1
ATOM 2994 O O . GLU A 1 378 ? -15.464 25.125 -8.437 1.00 82.94 378 GLU A O 1
ATOM 2999 N N . VAL A 1 379 ? -17.595 25.677 -8.008 1.00 82.69 379 VAL A N 1
ATOM 3000 C CA . VAL A 1 379 ? -18.121 25.176 -9.285 1.00 82.69 379 VAL A CA 1
ATOM 3001 C C . VAL A 1 379 ? -17.882 26.198 -10.393 1.00 82.69 379 VAL A C 1
ATOM 3003 O O . VAL A 1 379 ? -17.407 25.831 -11.465 1.00 82.69 379 VAL A O 1
ATOM 3006 N N . GLY A 1 380 ? -18.108 27.489 -10.131 1.00 73.12 380 GLY A N 1
ATOM 3007 C CA . GLY A 1 380 ? -17.922 28.568 -11.108 1.00 73.12 380 GLY A CA 1
ATOM 3008 C C . GLY A 1 380 ? -16.480 28.808 -11.534 1.00 73.12 380 GLY A C 1
ATOM 3009 O O . GLY A 1 380 ? -16.265 29.272 -12.650 1.00 73.12 380 GLY A O 1
ATOM 3010 N N . ALA A 1 381 ? -15.487 28.419 -10.729 1.00 69.06 381 ALA A N 1
ATOM 3011 C CA . ALA A 1 381 ? -14.095 28.390 -11.180 1.00 69.06 381 ALA A CA 1
ATOM 3012 C C . ALA A 1 381 ? -13.849 27.359 -12.302 1.00 69.06 381 ALA A C 1
ATOM 3014 O O . ALA A 1 381 ? -12.897 27.504 -13.068 1.00 69.06 381 ALA A O 1
ATOM 3015 N N . ASN A 1 382 ? -14.702 26.334 -12.409 1.00 62.84 382 ASN A N 1
ATOM 3016 C CA . ASN A 1 382 ? -14.502 25.175 -13.278 1.00 62.84 382 ASN A CA 1
ATOM 3017 C C . ASN A 1 382 ? -15.570 25.009 -14.372 1.00 62.84 382 ASN A C 1
ATOM 3019 O O . ASN A 1 382 ? -15.393 24.172 -15.257 1.00 62.84 382 ASN A O 1
ATOM 3023 N N . SER A 1 383 ? -16.652 25.791 -14.354 1.00 66.31 383 SER A N 1
ATOM 3024 C CA . SER A 1 383 ? -17.747 25.688 -15.325 1.00 66.31 383 SER A CA 1
ATOM 3025 C C . SER A 1 383 ? -18.036 27.003 -16.049 1.00 66.31 383 SER A C 1
ATOM 3027 O O . SER A 1 383 ? -18.098 28.070 -15.441 1.00 66.31 383 SER A O 1
ATOM 3029 N N . HIS A 1 384 ? -18.292 26.920 -17.357 1.00 70.50 384 HIS A N 1
ATOM 3030 C CA . HIS A 1 384 ? -18.809 28.034 -18.149 1.00 70.50 384 HIS A CA 1
ATOM 3031 C C . HIS A 1 384 ? -20.320 28.171 -17.930 1.00 70.50 384 HIS A C 1
ATOM 3033 O O . HIS A 1 384 ? -21.104 27.513 -18.603 1.00 70.50 384 HIS A O 1
ATOM 3039 N N . PHE A 1 385 ? -20.725 29.013 -16.980 1.00 77.38 385 PHE A N 1
ATOM 3040 C CA . PHE A 1 385 ? -22.108 29.493 -16.909 1.00 77.38 385 PHE A CA 1
ATOM 3041 C C . PHE A 1 385 ? -22.342 30.528 -18.010 1.00 77.38 385 PHE A C 1
ATOM 3043 O O . PHE A 1 385 ? -21.513 31.427 -18.174 1.00 77.38 385 PHE A O 1
ATOM 3050 N N . GLU A 1 386 ? -23.459 30.448 -18.739 1.00 76.62 386 GLU A N 1
ATOM 3051 C CA . GLU A 1 386 ? -23.795 31.475 -19.735 1.00 76.62 386 GLU A CA 1
ATOM 3052 C C . GLU A 1 386 ? -24.188 32.790 -19.048 1.00 76.62 386 GLU A C 1
ATOM 3054 O O . GLU A 1 386 ? -23.974 33.877 -19.588 1.00 76.62 386 GLU A O 1
ATOM 3059 N N . SER A 1 387 ? -24.718 32.707 -17.821 1.00 84.62 387 SER A N 1
ATOM 3060 C CA . SER A 1 387 ? -25.014 33.873 -16.985 1.00 84.62 387 SER A CA 1
ATOM 3061 C C . SER A 1 387 ? -25.035 33.550 -15.479 1.00 84.62 387 SER A C 1
ATOM 3063 O O . SER A 1 387 ? -25.328 32.417 -15.092 1.00 84.62 387 SER A O 1
ATOM 3065 N N . PRO A 1 388 ? -24.802 34.539 -14.591 1.00 81.88 388 PRO A N 1
ATOM 3066 C CA . PRO A 1 388 ? -24.940 34.359 -13.138 1.00 81.88 388 PRO A CA 1
ATOM 3067 C C . PRO A 1 388 ? -26.342 33.895 -12.708 1.00 81.88 388 PRO A C 1
ATOM 3069 O O . PRO A 1 388 ? -26.488 33.103 -11.780 1.00 81.88 388 PRO A O 1
ATOM 3072 N N . GLU A 1 389 ? -27.375 34.343 -13.426 1.00 86.69 389 GLU A N 1
ATOM 3073 C CA . GLU A 1 389 ? -28.777 33.990 -13.168 1.00 86.69 389 GLU A CA 1
ATOM 3074 C C . GLU A 1 389 ? -29.087 32.517 -13.464 1.00 86.69 389 GLU A C 1
ATOM 3076 O O . GLU A 1 389 ? -30.071 31.962 -12.972 1.00 86.69 389 GLU A O 1
ATOM 3081 N N . GLU A 1 390 ? -28.296 31.879 -14.322 1.00 84.44 390 GLU A N 1
ATOM 3082 C CA . GLU A 1 390 ? -28.447 30.468 -14.659 1.00 84.44 390 GLU A CA 1
ATOM 3083 C C . GLU A 1 390 ? -27.962 29.572 -13.515 1.00 84.44 390 GLU A C 1
ATOM 3085 O O . GLU A 1 390 ? -28.694 28.678 -13.086 1.00 84.44 390 GLU A O 1
ATOM 3090 N N . PHE A 1 391 ? -26.782 29.870 -12.956 1.00 89.19 391 PHE A N 1
ATOM 3091 C CA . PHE A 1 391 ? -26.281 29.195 -11.757 1.00 89.19 391 PHE A CA 1
ATOM 3092 C C . PHE A 1 391 ? -27.290 29.288 -10.615 1.00 89.19 391 PHE A C 1
ATOM 3094 O O . PHE A 1 391 ? -27.609 28.283 -9.988 1.00 89.19 391 PHE A O 1
ATOM 3101 N N . ASP A 1 392 ? -27.833 30.483 -10.386 1.00 88.25 392 ASP A N 1
ATOM 3102 C CA . ASP A 1 392 ? -28.767 30.729 -9.290 1.00 88.25 392 ASP A CA 1
ATOM 3103 C C . ASP A 1 392 ? -30.043 29.898 -9.407 1.00 88.25 392 ASP A C 1
ATOM 3105 O O . ASP A 1 392 ? -30.507 29.329 -8.419 1.00 88.25 392 ASP A O 1
ATOM 3109 N N . ARG A 1 393 ? -30.566 29.749 -10.628 1.00 87.50 393 ARG A N 1
ATOM 3110 C CA . ARG A 1 393 ? -31.737 28.910 -10.902 1.00 87.50 393 ARG A CA 1
ATOM 3111 C C . ARG A 1 393 ? -31.454 27.425 -10.678 1.00 87.50 393 ARG A C 1
ATOM 3113 O O . ARG A 1 393 ? -32.281 26.731 -10.087 1.00 87.50 393 ARG A O 1
ATOM 3120 N N . ILE A 1 394 ? -30.299 26.934 -11.129 1.00 85.69 394 ILE A N 1
ATOM 3121 C CA . ILE A 1 394 ? -29.908 25.526 -10.959 1.00 85.69 394 ILE A CA 1
ATOM 3122 C C . ILE A 1 394 ? -29.635 25.222 -9.481 1.00 85.69 394 ILE A C 1
ATOM 3124 O O . ILE A 1 394 ? -30.107 24.211 -8.958 1.00 85.69 394 ILE A O 1
ATOM 3128 N N . PHE A 1 395 ? -28.925 26.115 -8.794 1.00 90.56 395 PHE A N 1
ATOM 3129 C CA . PHE A 1 395 ? -28.613 25.987 -7.378 1.00 90.56 395 PHE A CA 1
ATOM 3130 C C . PHE A 1 395 ? -29.883 25.979 -6.520 1.00 90.56 395 PHE A C 1
ATOM 3132 O O . PHE A 1 395 ? -30.056 25.066 -5.714 1.00 90.56 395 PHE A O 1
ATOM 3139 N N . GLU A 1 396 ? -30.814 26.922 -6.724 1.00 90.00 396 GLU A N 1
ATOM 3140 C CA . GLU A 1 396 ? -32.094 26.930 -5.999 1.00 90.00 396 GLU A CA 1
ATOM 3141 C C . GLU A 1 396 ? -32.903 25.652 -6.231 1.00 90.00 396 GLU A C 1
ATOM 3143 O O . GLU A 1 396 ? -33.493 25.110 -5.289 1.00 90.00 396 GLU A O 1
ATOM 3148 N N . PHE A 1 397 ? -32.918 25.141 -7.465 1.00 89.12 397 PHE A N 1
ATOM 3149 C CA . PHE A 1 397 ? -33.616 23.903 -7.794 1.00 89.12 397 PHE A CA 1
ATOM 3150 C C . PHE A 1 397 ? -33.036 22.700 -7.037 1.00 89.12 397 PHE A C 1
ATOM 3152 O O . PHE A 1 397 ? -33.789 21.942 -6.419 1.00 89.12 397 PHE A O 1
ATOM 3159 N N . ILE A 1 398 ? -31.708 22.542 -7.048 1.00 87.75 398 ILE A N 1
ATOM 3160 C CA . ILE A 1 398 ? -31.020 21.434 -6.371 1.00 87.75 398 ILE A CA 1
ATOM 3161 C C . ILE A 1 398 ? -31.177 21.563 -4.860 1.00 87.75 398 ILE A C 1
ATOM 3163 O O . ILE A 1 398 ? -31.619 20.618 -4.216 1.00 87.75 398 ILE A O 1
ATOM 3167 N N . PHE A 1 399 ? -30.935 22.748 -4.302 1.00 86.06 399 PHE A N 1
ATOM 3168 C CA . PHE A 1 399 ? -31.058 22.986 -2.868 1.00 86.06 399 PHE A CA 1
ATOM 3169 C C . PHE A 1 399 ? -32.480 22.702 -2.357 1.00 86.06 399 PHE A C 1
ATOM 3171 O O . PHE A 1 399 ? -32.672 22.037 -1.337 1.00 86.06 399 PHE A O 1
ATOM 3178 N N . THR A 1 400 ? -33.507 23.125 -3.105 1.00 85.69 40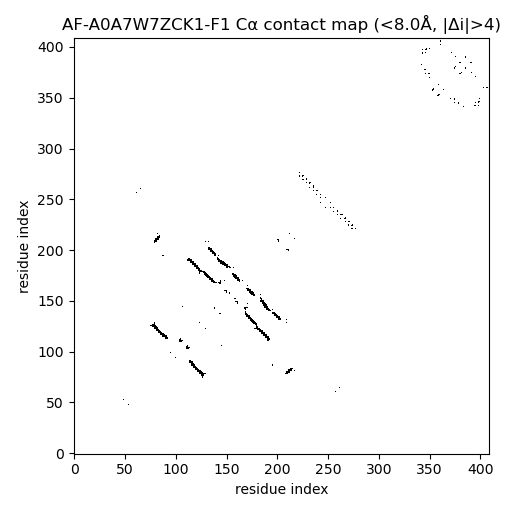0 THR A N 1
ATOM 3179 C CA . THR A 1 400 ? -34.911 22.829 -2.772 1.00 85.69 400 THR A CA 1
ATOM 3180 C C . THR A 1 400 ? -35.213 21.330 -2.838 1.00 85.69 400 THR A C 1
ATOM 3182 O O . THR A 1 400 ? -36.031 20.825 -2.062 1.00 85.69 400 THR A O 1
ATOM 3185 N N . ARG A 1 401 ? -34.569 20.600 -3.756 1.00 85.62 401 ARG A N 1
ATOM 3186 C CA . ARG A 1 401 ? -34.708 19.147 -3.879 1.00 85.62 401 ARG A CA 1
ATOM 3187 C C . ARG A 1 401 ? -34.053 18.426 -2.702 1.00 85.62 401 ARG A C 1
ATOM 3189 O O . ARG A 1 401 ? -34.722 17.589 -2.101 1.00 85.62 401 ARG A O 1
ATOM 3196 N N . THR A 1 402 ? -32.822 18.782 -2.339 1.00 80.56 402 THR A N 1
ATOM 3197 C CA . THR A 1 402 ? -32.095 18.205 -1.197 1.00 80.56 402 THR A CA 1
ATOM 3198 C C . THR A 1 402 ? -32.868 18.420 0.107 1.00 80.56 402 THR A C 1
ATOM 3200 O O . THR A 1 402 ? -33.108 17.468 0.846 1.00 80.56 402 THR A O 1
ATOM 3203 N N . ARG A 1 403 ? -33.435 19.620 0.308 1.00 78.12 403 ARG A N 1
ATOM 3204 C CA . ARG A 1 403 ? -34.310 19.939 1.454 1.00 78.12 403 ARG A CA 1
ATOM 3205 C C . ARG A 1 403 ? -35.498 18.979 1.609 1.00 78.12 403 ARG A C 1
ATOM 3207 O O . ARG A 1 403 ? -35.873 18.632 2.725 1.00 78.12 403 ARG A O 1
ATOM 3214 N N . ARG A 1 404 ? -36.121 18.550 0.503 1.00 73.88 404 ARG A N 1
ATOM 3215 C CA . ARG A 1 404 ? -37.272 17.623 0.549 1.00 73.88 404 ARG A CA 1
ATOM 3216 C C . ARG A 1 404 ? -36.883 16.192 0.904 1.00 73.88 404 ARG A C 1
ATOM 3218 O O . ARG A 1 404 ? -37.741 15.458 1.383 1.00 73.88 404 ARG A O 1
ATOM 3225 N N . VAL A 1 405 ? -35.645 15.791 0.629 1.00 66.88 405 VAL A N 1
ATOM 3226 C CA . VAL A 1 405 ? -35.169 14.428 0.897 1.00 66.88 405 VAL A CA 1
ATOM 3227 C C . VAL A 1 405 ? -34.878 14.242 2.387 1.00 66.88 405 VAL A C 1
ATOM 3229 O O . VAL A 1 405 ? -35.221 13.193 2.930 1.00 66.88 405 VAL A O 1
ATOM 3232 N N . ASP A 1 406 ? -34.355 15.271 3.058 1.00 58.31 406 ASP A N 1
ATOM 3233 C CA . ASP A 1 406 ? -34.028 15.199 4.488 1.00 58.31 406 ASP A CA 1
ATOM 3234 C C . ASP A 1 406 ? -35.221 15.482 5.411 1.00 58.31 406 ASP A C 1
ATOM 3236 O O . ASP A 1 406 ? -35.327 14.874 6.469 1.00 58.31 406 ASP A O 1
ATOM 3240 N N . GLY A 1 407 ? -36.183 16.320 5.004 1.00 55.50 407 GLY A N 1
ATOM 3241 C CA . GLY A 1 407 ? -37.401 16.570 5.795 1.00 55.50 407 GLY A CA 1
ATOM 3242 C C . GLY A 1 407 ? -38.417 15.414 5.818 1.00 55.50 407 GLY A C 1
ATOM 3243 O O . GLY A 1 407 ? -39.448 15.524 6.478 1.00 55.50 407 GLY A O 1
ATOM 3244 N N . GLY A 1 408 ? -38.167 14.340 5.062 1.00 45.16 408 GLY A N 1
ATOM 3245 C CA . GLY A 1 408 ? -39.020 13.149 4.973 1.00 45.16 408 GLY A CA 1
ATOM 3246 C C . GLY A 1 408 ? -38.446 11.899 5.647 1.00 45.16 408 GLY A C 1
ATOM 3247 O O . GLY A 1 408 ? -38.997 10.816 5.434 1.00 45.16 408 GLY A O 1
ATOM 3248 N N . ARG A 1 409 ? -37.345 12.025 6.399 1.00 41.56 409 ARG A N 1
ATOM 3249 C CA . ARG A 1 409 ? -36.715 10.936 7.158 1.00 41.56 409 ARG A CA 1
ATOM 3250 C C . ARG A 1 409 ? -36.871 11.098 8.659 1.00 41.56 409 ARG A C 1
ATOM 3252 O O . ARG A 1 409 ? -36.799 12.249 9.137 1.00 41.56 409 ARG A O 1
#

Radius of gyration: 32.77 Å; Cα contacts (8 Å, |Δi|>4): 378; chains: 1; bounding box: 84×70×88 Å

Mean predicted aligned error: 19.55 Å

Foldseek 3Di:
DDDDDDDDDDDDDDDDDPPVVVVVVVVVVVVPVVVVVVVPPDDDPDPDDDPVVVVVVVCVVLVVVVVVVVVVVVPFDQAQEKAKEKDKDWPDPVADPVVLVVDFDDDVNDTFSTKMKMKMKIWGQGPDKDAFWKKKKFKPPQKFWDDKDKDPDDPQQVKDKDDPPDDRRMIMITGGIHDHGDMIMMMTMMGGPDDIDMDMDTDDDPDDYHYHHPVVVVVVVLVVLVVVLVVLVVVLVVLVVVLVVCPDPPVVNVVSVSVNVVSVVVNVVSVVSVVVVVVVVVVVVVVVVVVVVVVVVVVVVVVVVVVVVVPPPPDDDDDDDDDDDDDDDDDDDDDDPVVVVLLVLLLVLVVCCCVVVVQDLVNCVVCVVVSLVVSCVVSVVPDDDVDPVRSVVSNVVSSVVVSVVRVVD